Protein AF-A0A4Q4ZST6-F1 (afdb_monomer_lite)

Secondary structure (DSSP, 8-state):
----PPP-PPBTTBTTHHHHHTT--HHHHHHHHHHHHTTSSSGGGGGSHHHHHHHHHHHHHHHTTSTTT-TTTSSSSSPBSS-EEE-TT--TTSSBSEEE--B-----SSSTT-TT--B--HHHHHHHHHHHTPPBPTT--IIIIIHHHHHHHHHHHHHHSSBPPTT-S---S---SSBPPSEEEEEEEE-SSTT--EEEEEEE-S--B---HHHHBSHHHHHHHHHHHHHHHHTTSTT----SSS-HHHHHHSS-PPTT-STTHHHHHHH---GGGT---TT-EEEEEEGGGGS-TT--SS---TTSHHHHTEE---HHHHHHHHHTT--GGGGSTTTTGGGSPPPP----GGGGS-S-----PPP-----PPPTTTPPTTEE--HHHH-HHHHHSTT-HHHHHHHHTT--S-EEEEEE-GGGT--EEEEEETTEEEEEETTTTEEEEEEES-SHHHHHHHHTSPTTT---EEEEPPPP-

Foldseek 3Di:
DPPDFDQAPAAQNHRACLFVLLPDALVSVLVQLVCLLVVNTLHPLSVDNVLSVLSVVLSVLLCLQWPDPNVQQVPPPDGWSWQWDADPPDDQVDAFRIAGDFDDTPDPDLLPQLPPQTHTGNLQSLQVSSLSSDDDDPPDDCARYVLSVQSSSQSNQQNIAAWDAPPFPFGHDDPFAWHGFQKKKKKWFFHPDPSRGIRMTIFTFDTGHHPPCSPTNNVVVNVLQVQVVSLCVLQPPPLDPADQVRAQLCLLQVDAHGARRGRCNVRCSRQFDAVVVVDDQQRMAMWMFGSQLSRDPPPSGPSDFCVGSRLLRIFAEASSRLSSCVSSVYDSLRYFSCVCNVVTHHDPDPPDPVPPPPPDDDDDDDDDDDDPAADPVLAAPQKDPPCSVQVCCQQPNPSHLVQVLCVQLPAHDKAWRIAGHRRNRAAKTWIDGPQFIWMQRRSVSWIKTWPPPGGDSLSSVLSNDPRNRRDTDIDTGHGDD

Radius of gyration: 22.65 Å; chains: 1; bounding box: 68×51×65 Å

pLDDT: mean 83.39, std 15.05, range [29.3, 98.56]

Sequence (481 aa):
MATRGFELLAAFGEPTFFRTAFNYTREQIIEWMQGCIEGKKGGERTKDAVVRNLLKEVKNTFESLILLDGKNFQNPTPKSHFLRQLDQNWRRGSDAKFTLSWVQFQYQGALEQAIEVKWWNPYDLLGLFLSILGPAPQGATKNNYFLPLTAVYGRWCARVAGHAIRGWEWTTPGDGAGDWPRMFQVTWKPDQDRDRKQHFFLGSSVAGDEWNSKQVGRWKKRVQRTRFDTLYGSLRMKLFENSFEKSPVYEAYKFGWPFGNCAETYPFIFSIRDSNAGGNNRNMQGLALQREFLQNEGLNSYDEYVGGVVWGNLRGPCPNCAQLINQAGAKPYNFRINSDKTLAPIRPTVKSAATMEREMAPEATPETAPETRVTAADAPEGWSVAPGDLQLDYYWGPRGEGTEAAKKVGLNSPQGQMIVDPDEGGGAYIFTVSNKVYCWNMLTNEIYEYTNPTDLNSVLAQMKMPPGKGTLETKLLEDAE

Structure (mmCIF, N/CA/C/O backbone):
data_AF-A0A4Q4ZST6-F1
#
_entry.id   AF-A0A4Q4ZST6-F1
#
loop_
_atom_site.group_PDB
_atom_site.id
_atom_site.type_symbol
_atom_site.label_atom_id
_atom_site.label_alt_id
_atom_site.label_comp_id
_atom_site.label_asym_id
_atom_site.label_entity_id
_atom_site.label_seq_id
_atom_site.pdbx_PDB_ins_code
_atom_site.Cartn_x
_atom_site.Cartn_y
_atom_site.Cartn_z
_atom_site.occupancy
_atom_site.B_iso_or_equiv
_atom_site.auth_seq_id
_atom_site.auth_comp_id
_atom_site.auth_asym_id
_atom_site.auth_atom_id
_atom_site.pdbx_PDB_model_num
ATOM 1 N N . MET A 1 1 ? -38.047 2.428 0.308 1.00 32.62 1 MET A N 1
ATOM 2 C CA . MET A 1 1 ? -37.240 2.249 1.535 1.00 32.62 1 MET A CA 1
ATOM 3 C C . MET A 1 1 ? -35.804 2.047 1.098 1.00 32.62 1 MET A C 1
ATOM 5 O O . MET A 1 1 ? -35.566 1.112 0.347 1.00 32.62 1 MET A O 1
ATOM 9 N N . ALA A 1 2 ? -34.880 2.934 1.473 1.00 32.91 2 ALA A N 1
ATOM 10 C CA . ALA A 1 2 ? -33.462 2.708 1.204 1.00 32.91 2 ALA A CA 1
ATOM 11 C C . ALA A 1 2 ? -33.047 1.418 1.922 1.00 32.91 2 ALA A C 1
ATOM 13 O O . ALA A 1 2 ? -33.231 1.305 3.135 1.00 32.91 2 ALA A O 1
ATOM 14 N N . THR A 1 3 ? -32.574 0.423 1.175 1.00 40.91 3 THR A N 1
ATOM 15 C CA . THR A 1 3 ? -31.983 -0.796 1.731 1.00 40.91 3 THR A CA 1
ATOM 16 C C . THR A 1 3 ? -30.875 -0.376 2.688 1.00 40.91 3 THR A C 1
ATOM 18 O O . THR A 1 3 ? -29.853 0.139 2.239 1.00 40.91 3 THR A O 1
ATOM 21 N N . ARG A 1 4 ? -31.082 -0.532 4.005 1.00 49.09 4 ARG A N 1
ATOM 22 C CA . ARG A 1 4 ? -29.992 -0.404 4.980 1.00 49.09 4 ARG A CA 1
ATOM 23 C C . ARG A 1 4 ? -28.894 -1.356 4.512 1.00 49.09 4 ARG A C 1
ATOM 25 O O . ARG A 1 4 ? -29.135 -2.559 4.439 1.00 49.09 4 ARG A O 1
ATOM 32 N N . GLY A 1 5 ? -27.735 -0.808 4.144 1.00 60.94 5 GLY A N 1
ATOM 33 C CA . GLY A 1 5 ? -26.541 -1.610 3.900 1.00 60.94 5 GLY A CA 1
ATOM 34 C C . GLY A 1 5 ? -26.221 -2.454 5.134 1.00 60.94 5 GLY A C 1
ATOM 35 O O . GLY A 1 5 ? -26.727 -2.188 6.229 1.00 60.94 5 GLY A O 1
ATOM 36 N N . PHE A 1 6 ? -25.392 -3.477 4.963 1.00 77.88 6 PHE A N 1
ATOM 37 C CA . PHE A 1 6 ? -24.944 -4.301 6.082 1.00 77.88 6 PHE A CA 1
ATOM 38 C C . PHE A 1 6 ? -24.305 -3.445 7.190 1.00 77.88 6 PHE A C 1
ATOM 40 O O . PHE A 1 6 ? -23.834 -2.319 6.966 1.00 77.88 6 PHE A O 1
ATOM 47 N N . GLU A 1 7 ? -24.345 -3.972 8.410 1.00 86.75 7 GLU A N 1
ATOM 48 C CA . GLU A 1 7 ? -23.881 -3.256 9.589 1.00 86.75 7 GLU A CA 1
ATOM 49 C C . GLU A 1 7 ? -22.350 -3.163 9.597 1.00 86.75 7 GLU A C 1
ATOM 51 O O . GLU A 1 7 ? -21.638 -4.164 9.510 1.00 86.75 7 GLU A O 1
ATOM 56 N N . LEU A 1 8 ? -21.859 -1.929 9.692 1.00 92.38 8 LEU A N 1
ATOM 57 C CA . LEU A 1 8 ? -20.451 -1.600 9.861 1.00 92.38 8 LEU A CA 1
ATOM 58 C C . LEU A 1 8 ? -20.247 -1.105 11.286 1.00 92.38 8 LEU A C 1
ATOM 60 O O . LEU A 1 8 ? -21.073 -0.346 11.796 1.00 92.38 8 LEU A O 1
ATOM 64 N N . LEU A 1 9 ? -19.141 -1.498 11.912 1.00 94.12 9 LEU A N 1
ATOM 65 C CA . LEU A 1 9 ? -18.807 -0.977 13.233 1.00 94.12 9 LEU A CA 1
ATOM 66 C C . LEU A 1 9 ? -18.298 0.462 13.134 1.00 94.12 9 LEU A C 1
ATOM 68 O O . LEU A 1 9 ? -17.646 0.842 12.162 1.00 94.12 9 LEU A O 1
ATOM 72 N N . ALA A 1 10 ? -18.564 1.251 14.174 1.00 93.94 10 ALA A N 1
ATOM 73 C CA . ALA A 1 10 ? -18.037 2.604 14.281 1.00 93.94 10 ALA A CA 1
ATOM 74 C C . ALA A 1 10 ? -16.502 2.578 14.303 1.00 93.94 10 ALA A C 1
ATOM 76 O O . ALA A 1 10 ? -15.902 1.890 15.130 1.00 93.94 10 ALA A O 1
ATOM 77 N N . ALA A 1 11 ? -15.866 3.367 13.442 1.00 95.44 11 ALA A N 1
ATOM 78 C CA . ALA A 1 11 ? -14.424 3.570 13.482 1.00 95.44 11 ALA A CA 1
ATOM 79 C C . ALA A 1 11 ? -14.114 4.900 14.146 1.00 95.44 11 ALA A C 1
ATOM 81 O O . ALA A 1 11 ? -14.765 5.904 13.868 1.00 95.44 11 ALA A O 1
ATOM 82 N N . PHE A 1 12 ? -13.136 4.896 15.051 1.00 95.12 12 PHE A N 1
ATOM 83 C CA . PHE A 1 12 ? -12.652 6.112 15.708 1.00 95.12 12 PHE A CA 1
ATOM 84 C C . PHE A 1 12 ? -13.760 6.924 16.411 1.00 95.12 12 PHE A C 1
ATOM 86 O O . PHE A 1 12 ? -13.725 8.152 16.446 1.00 95.12 12 PHE A O 1
ATOM 93 N N . GLY A 1 13 ? -14.761 6.231 16.966 1.00 91.06 13 GLY A N 1
ATOM 94 C CA . GLY A 1 13 ? -15.922 6.846 17.620 1.00 91.06 13 GLY A CA 1
ATOM 95 C C . GLY A 1 13 ? -16.986 7.405 16.665 1.00 91.06 13 GLY A C 1
ATOM 96 O O . GLY A 1 13 ? -17.931 8.037 17.126 1.00 91.06 13 GLY A O 1
ATOM 97 N N . GLU A 1 14 ? -16.868 7.170 15.355 1.00 94.31 14 GLU A N 1
ATOM 98 C CA . GLU A 1 14 ? -17.759 7.712 14.326 1.00 94.31 14 GLU A CA 1
ATOM 99 C C . GLU A 1 14 ? -18.549 6.578 13.624 1.00 94.31 14 GLU A C 1
ATOM 101 O O . GLU A 1 14 ? -17.976 5.814 12.840 1.00 94.31 14 GLU A O 1
ATOM 106 N N . PRO A 1 15 ? -19.873 6.443 13.862 1.00 92.31 15 PRO A N 1
ATOM 107 C CA . PRO A 1 15 ? -20.687 5.344 13.318 1.00 92.31 15 PRO A CA 1
ATOM 108 C C . PRO A 1 15 ? -20.746 5.268 11.791 1.00 92.31 15 PRO A C 1
ATOM 110 O O . PRO A 1 15 ? -20.886 4.191 11.220 1.00 92.31 15 PRO A O 1
ATOM 113 N N . THR A 1 16 ? -20.652 6.409 11.112 1.00 92.62 16 THR A N 1
ATOM 114 C CA . THR A 1 16 ? -20.730 6.491 9.649 1.00 92.62 16 THR A CA 1
ATOM 115 C C . THR A 1 16 ? -19.366 6.632 8.986 1.00 92.62 16 THR A C 1
ATOM 117 O O . THR A 1 16 ? -19.327 6.783 7.765 1.00 92.62 16 THR A O 1
ATOM 120 N N . PHE A 1 17 ? -18.267 6.533 9.753 1.00 95.75 17 PHE A N 1
ATOM 121 C CA . PHE A 1 17 ? -16.908 6.822 9.287 1.00 95.75 17 PHE A CA 1
ATOM 122 C C . PHE A 1 17 ? -16.601 6.170 7.945 1.00 95.75 17 PHE A C 1
ATOM 124 O O . PHE A 1 17 ? -16.260 6.868 7.005 1.00 95.75 17 PHE A O 1
ATOM 131 N N . PHE A 1 18 ? -16.780 4.855 7.804 1.00 95.81 18 PHE A N 1
ATOM 132 C CA . PHE A 1 18 ? -16.415 4.174 6.560 1.00 95.81 18 PHE A CA 1
ATOM 133 C C . PHE A 1 18 ? -17.204 4.657 5.345 1.00 95.81 18 PHE A C 1
ATOM 135 O O . PHE A 1 18 ? -16.663 4.690 4.250 1.00 95.81 18 PHE A O 1
ATOM 142 N N . ARG A 1 19 ? -18.465 5.064 5.514 1.00 93.38 19 ARG A N 1
ATOM 143 C CA . ARG A 1 19 ? -19.287 5.562 4.403 1.00 93.38 19 ARG A CA 1
ATOM 144 C C . ARG A 1 19 ? -18.952 7.007 4.048 1.00 93.38 19 ARG A C 1
ATOM 146 O O . ARG A 1 19 ? -18.976 7.352 2.874 1.00 93.38 19 ARG A O 1
ATOM 153 N N . THR A 1 20 ? -18.629 7.837 5.040 1.00 94.06 20 THR A N 1
ATOM 154 C CA . THR A 1 20 ? -18.315 9.258 4.832 1.00 94.06 20 THR A CA 1
ATOM 155 C C . THR A 1 20 ? -16.855 9.468 4.436 1.00 94.06 20 THR A C 1
ATOM 157 O O . THR A 1 20 ? -16.577 10.102 3.420 1.00 94.06 20 THR A O 1
ATOM 160 N N . ALA A 1 21 ? -15.926 8.890 5.199 1.00 96.00 21 ALA A N 1
ATOM 161 C CA . ALA A 1 21 ? -14.485 9.024 5.021 1.00 96.00 21 ALA A CA 1
ATOM 162 C C . ALA A 1 21 ? -14.006 8.491 3.672 1.00 96.00 21 ALA A C 1
ATOM 164 O O . ALA A 1 21 ? -13.054 9.030 3.121 1.00 96.00 21 ALA A O 1
ATOM 165 N N . PHE A 1 22 ? -14.671 7.483 3.101 1.00 94.44 22 PHE A N 1
ATOM 166 C CA . PHE A 1 22 ? -14.264 6.870 1.833 1.00 94.44 22 PHE A CA 1
ATOM 167 C C . PHE A 1 22 ? -14.088 7.871 0.681 1.00 94.44 22 PHE A C 1
ATOM 169 O O . PHE A 1 22 ? -13.227 7.675 -0.173 1.00 94.44 22 PHE A O 1
ATOM 176 N N . ASN A 1 23 ? -14.849 8.971 0.690 1.00 91.75 23 ASN A N 1
ATOM 177 C CA . ASN A 1 23 ? -14.791 9.998 -0.351 1.00 91.75 23 ASN A CA 1
ATOM 178 C C . ASN A 1 23 ? -14.090 11.287 0.062 1.00 91.75 23 ASN A C 1
ATOM 180 O O . ASN A 1 23 ? -14.100 12.234 -0.731 1.00 91.75 23 ASN A O 1
ATOM 184 N N . TYR A 1 24 ? -13.504 11.356 1.260 1.00 94.44 24 TYR A N 1
ATOM 185 C CA . TYR A 1 24 ? -12.891 12.594 1.732 1.00 94.44 24 TYR A CA 1
ATOM 186 C C . TYR A 1 24 ? -11.880 13.135 0.723 1.00 94.44 24 TYR A C 1
ATOM 188 O O . TYR A 1 24 ? -11.019 12.408 0.214 1.00 94.44 24 TYR A O 1
ATOM 196 N N . THR A 1 25 ? -12.000 14.421 0.398 1.00 93.25 25 THR A N 1
ATOM 197 C CA . THR A 1 25 ? -10.954 15.140 -0.333 1.00 93.25 25 THR A CA 1
ATOM 198 C C . THR A 1 25 ? -9.695 15.221 0.522 1.00 93.25 25 THR A C 1
ATOM 200 O O . THR A 1 25 ? -9.727 14.980 1.730 1.00 93.25 25 THR A O 1
ATOM 203 N N . ARG A 1 26 ? -8.569 15.590 -0.088 1.00 92.88 26 ARG A N 1
ATOM 204 C CA . ARG A 1 26 ? -7.323 15.824 0.647 1.00 92.88 26 ARG A CA 1
ATOM 205 C C . ARG A 1 26 ? -7.524 16.815 1.800 1.00 92.88 26 ARG A C 1
ATOM 207 O O . ARG A 1 26 ? -7.047 16.574 2.903 1.00 92.88 26 ARG A O 1
ATOM 214 N N . GLU A 1 27 ? -8.257 17.896 1.559 1.00 94.00 27 GLU A N 1
ATOM 215 C CA . GLU A 1 27 ? -8.544 18.939 2.547 1.00 94.00 27 GLU A CA 1
ATOM 216 C C . GLU A 1 27 ? -9.364 18.372 3.708 1.00 94.00 27 GLU A C 1
ATOM 218 O O . GLU A 1 27 ? -9.020 18.597 4.863 1.00 94.00 27 GLU A O 1
ATOM 223 N N . GLN A 1 28 ? -10.381 17.556 3.412 1.00 96.62 28 GLN A N 1
ATOM 224 C CA . GLN A 1 28 ? -11.189 16.884 4.434 1.00 96.62 28 GLN A CA 1
ATOM 225 C C . GLN A 1 28 ? -10.375 15.863 5.240 1.00 96.62 28 GLN A C 1
ATOM 227 O O . GLN A 1 28 ? -10.590 15.725 6.443 1.00 96.62 28 GLN A O 1
ATOM 232 N N . ILE A 1 29 ? -9.419 15.167 4.613 1.00 97.12 29 ILE A N 1
ATOM 233 C CA . ILE A 1 29 ? -8.482 14.271 5.311 1.00 97.12 29 ILE A CA 1
ATOM 234 C C . ILE A 1 29 ? -7.632 15.079 6.297 1.00 97.12 29 ILE A C 1
ATOM 236 O O . ILE A 1 29 ? -7.561 14.735 7.476 1.00 97.12 29 ILE A O 1
ATOM 240 N N . ILE A 1 30 ? -7.029 16.177 5.836 1.00 96.62 30 ILE A N 1
ATOM 241 C CA . ILE A 1 30 ? -6.187 17.057 6.657 1.00 96.62 30 ILE A CA 1
ATOM 242 C C . ILE A 1 30 ? -6.985 17.666 7.817 1.00 96.62 30 ILE A C 1
ATOM 244 O O . ILE A 1 30 ? -6.518 17.655 8.959 1.00 96.62 30 ILE A O 1
ATOM 248 N N . GLU A 1 31 ? -8.193 18.160 7.543 1.00 97.81 31 GLU A N 1
ATOM 249 C CA . GLU A 1 31 ? -9.099 18.717 8.548 1.00 97.81 31 GLU A CA 1
ATOM 250 C C . GLU A 1 31 ? -9.506 17.655 9.575 1.00 97.81 31 GLU A C 1
ATOM 252 O O . GLU A 1 31 ? -9.476 17.905 10.781 1.00 97.81 31 GLU A O 1
ATOM 257 N N . TRP A 1 32 ? -9.816 16.435 9.131 1.00 98.38 32 TRP A N 1
ATOM 258 C CA . TRP A 1 32 ? -10.145 15.338 10.036 1.00 98.38 32 TRP A CA 1
ATOM 259 C C . TRP A 1 32 ? -8.953 14.945 10.923 1.00 98.38 32 TRP A C 1
ATOM 261 O O . TRP A 1 32 ? -9.116 14.766 12.135 1.00 98.38 32 TRP A O 1
ATOM 271 N N . MET A 1 33 ? -7.739 14.879 10.361 1.00 98.50 33 MET A N 1
ATOM 272 C CA . MET A 1 33 ? -6.509 14.645 11.130 1.00 98.50 33 MET A CA 1
ATOM 273 C C . MET A 1 33 ? -6.272 15.766 12.153 1.00 98.50 33 MET A C 1
ATOM 275 O O . MET A 1 33 ? -5.905 15.494 13.297 1.00 98.50 33 MET A O 1
ATOM 279 N N . GLN A 1 34 ? -6.529 17.021 11.774 1.00 98.56 34 GLN A N 1
ATOM 280 C CA . GLN A 1 34 ? -6.466 18.168 12.679 1.00 98.56 34 GLN A CA 1
ATOM 281 C C . GLN A 1 34 ? -7.499 18.045 13.813 1.00 98.56 34 GLN A C 1
ATOM 283 O O . GLN A 1 34 ? -7.157 18.221 14.982 1.00 98.56 34 GLN A O 1
ATOM 288 N N . GLY A 1 35 ? -8.729 17.628 13.503 1.00 98.44 35 GLY A N 1
ATOM 289 C CA . GLY A 1 35 ? -9.758 17.330 14.500 1.00 98.44 35 GLY A CA 1
ATOM 290 C C . GLY A 1 35 ? -9.342 16.237 15.493 1.00 98.44 35 GLY A C 1
ATOM 291 O O . GLY A 1 35 ? -9.693 16.317 16.672 1.00 98.44 35 GLY A O 1
ATOM 292 N N . CYS A 1 36 ? -8.551 15.248 15.061 1.00 98.31 36 CYS A N 1
ATOM 293 C CA . CYS A 1 36 ? -7.979 14.236 15.955 1.00 98.31 36 CYS A CA 1
ATOM 294 C C . CYS A 1 36 ? -6.944 14.843 16.914 1.00 98.31 36 CYS A C 1
ATOM 296 O O . CYS A 1 36 ? -6.970 14.562 18.111 1.00 98.31 36 CYS A O 1
ATOM 298 N N . ILE A 1 37 ? -6.076 15.729 16.417 1.00 98.31 37 ILE A N 1
ATOM 299 C CA . ILE A 1 37 ? -5.079 16.455 17.229 1.00 98.31 37 ILE A CA 1
ATOM 300 C C . ILE A 1 37 ? -5.744 17.413 18.222 1.00 98.31 37 ILE A C 1
ATOM 302 O O . ILE A 1 37 ? -5.184 17.700 19.273 1.00 98.31 37 ILE A O 1
ATOM 306 N N . GLU A 1 38 ? -6.948 17.894 17.930 1.00 97.81 38 GLU A N 1
ATOM 307 C CA . GLU A 1 38 ? -7.720 18.742 18.841 1.00 97.81 38 GLU A CA 1
ATOM 308 C C . GLU A 1 38 ? -8.532 17.934 19.865 1.00 97.81 38 GLU A C 1
ATOM 310 O O . GLU A 1 38 ? -9.061 18.503 20.818 1.00 97.81 38 GLU A O 1
ATOM 315 N N . GLY A 1 39 ? -8.606 16.605 19.720 1.00 96.06 39 GLY A N 1
ATOM 316 C CA . GLY A 1 39 ? -9.447 15.731 20.549 1.00 96.06 39 GLY A CA 1
ATOM 317 C C . GLY A 1 39 ? -10.939 15.785 20.198 1.00 96.06 39 GLY A C 1
ATOM 318 O O . GLY A 1 39 ? -11.769 15.325 20.975 1.00 96.06 39 GLY A O 1
ATOM 319 N N . LYS A 1 40 ? -11.295 16.360 19.041 1.00 96.50 40 LYS A N 1
ATOM 320 C CA . LYS A 1 40 ? -12.678 16.459 18.537 1.00 96.50 40 LYS A CA 1
ATOM 321 C C . LYS A 1 40 ? -13.091 15.243 17.698 1.00 96.50 40 LYS A C 1
ATOM 323 O O . LYS A 1 40 ? -14.280 14.994 17.519 1.00 96.50 40 LYS A O 1
ATOM 328 N N . LYS A 1 41 ? -12.111 14.522 17.151 1.00 96.56 41 LYS A N 1
ATOM 329 C CA . LYS A 1 41 ? -12.244 13.311 16.322 1.00 96.56 41 LYS A CA 1
ATOM 330 C C . LYS A 1 41 ? -11.274 12.235 16.822 1.00 96.56 41 LYS A C 1
ATOM 332 O O . LYS A 1 41 ? -10.468 12.511 17.709 1.00 96.56 41 LYS A O 1
ATOM 337 N N . GLY A 1 42 ? -11.329 11.024 16.267 1.00 92.12 42 GLY A N 1
ATOM 338 C CA . GLY A 1 42 ? -10.341 9.977 16.570 1.00 92.12 42 GLY A CA 1
ATOM 339 C C . GLY A 1 42 ? -10.671 9.079 17.774 1.00 92.12 42 GLY A C 1
ATOM 340 O O . GLY A 1 42 ? -9.864 8.229 18.147 1.00 92.12 42 GLY A O 1
ATOM 341 N N . GLY A 1 43 ? -11.855 9.236 18.371 1.00 91.19 43 GLY A N 1
ATOM 342 C CA . GLY A 1 43 ? -12.365 8.378 19.443 1.00 91.19 43 GLY A CA 1
ATOM 343 C C . GLY A 1 43 ? -11.648 8.554 20.784 1.00 91.19 43 GLY A C 1
ATOM 344 O O . GLY A 1 43 ? -11.067 9.592 21.075 1.00 91.19 43 GLY A O 1
ATOM 345 N N . GLU A 1 44 ? -11.691 7.526 21.632 1.00 89.94 44 GLU A N 1
ATOM 346 C CA . GLU A 1 44 ? -11.157 7.597 23.003 1.00 89.94 44 GLU A CA 1
ATOM 347 C C . GLU A 1 44 ? -9.650 7.886 23.068 1.00 89.94 44 GLU A C 1
ATOM 349 O O . GLU A 1 44 ? -9.185 8.535 24.003 1.00 89.94 44 GLU A O 1
ATOM 354 N N . ARG A 1 45 ? -8.870 7.449 22.070 1.00 88.75 45 ARG A N 1
ATOM 355 C CA . ARG A 1 45 ? -7.407 7.617 22.067 1.00 88.75 45 ARG A CA 1
ATOM 356 C C . ARG A 1 45 ? -6.976 9.073 22.010 1.00 88.75 45 ARG A C 1
ATOM 358 O O . ARG A 1 45 ? -5.951 9.418 22.589 1.00 88.75 45 ARG A O 1
ATOM 365 N N . THR A 1 46 ? -7.748 9.936 21.358 1.00 94.00 46 THR A N 1
ATOM 366 C CA . THR A 1 46 ? -7.401 11.356 21.233 1.00 94.00 46 THR A CA 1
ATOM 367 C C . THR A 1 46 ? -7.717 12.161 22.490 1.00 94.00 46 THR A C 1
ATOM 369 O O . THR A 1 46 ? -7.381 13.340 22.553 1.00 94.00 46 THR A O 1
ATOM 372 N N . LYS A 1 47 ? -8.288 11.547 23.535 1.00 92.88 47 LYS A N 1
ATOM 373 C CA . LYS A 1 47 ? -8.392 12.182 24.857 1.00 92.88 47 LYS A CA 1
ATOM 374 C C . LYS A 1 47 ? -7.032 12.296 25.555 1.00 92.88 47 LYS A C 1
ATOM 376 O O . LYS A 1 47 ? -6.856 13.167 26.404 1.00 92.88 47 LYS A O 1
ATOM 381 N N . ASP A 1 48 ? -6.065 11.461 25.180 1.00 91.75 48 ASP A N 1
ATOM 382 C CA . ASP A 1 48 ? -4.707 11.487 25.720 1.00 91.75 48 ASP A CA 1
ATOM 383 C C . ASP A 1 48 ? -3.853 12.575 25.033 1.00 91.75 48 ASP A C 1
ATOM 385 O O . ASP A 1 48 ? -3.699 12.616 23.810 1.00 91.75 48 ASP A O 1
ATOM 389 N N . ALA A 1 49 ? -3.273 13.477 25.831 1.00 92.94 49 ALA A N 1
ATOM 390 C CA . ALA A 1 49 ? -2.420 14.558 25.343 1.00 92.94 49 ALA A CA 1
ATOM 391 C C . ALA A 1 49 ? -1.117 14.063 24.689 1.00 92.94 49 ALA A C 1
ATOM 393 O O . ALA A 1 49 ? -0.669 14.667 23.713 1.00 92.94 49 ALA A O 1
ATOM 394 N N . VAL A 1 50 ? -0.534 12.964 25.178 1.00 90.44 50 VAL A N 1
ATOM 395 C CA . VAL A 1 50 ? 0.675 12.362 24.594 1.00 90.44 50 VAL A CA 1
ATOM 396 C C . VAL A 1 50 ? 0.359 11.820 23.204 1.00 90.44 50 VAL A C 1
ATOM 398 O O . VAL A 1 50 ? 1.087 12.095 22.250 1.00 90.44 50 VAL A O 1
ATOM 401 N N . VAL A 1 51 ? -0.782 11.139 23.061 1.00 91.56 51 VAL A N 1
ATOM 402 C CA . VAL A 1 51 ? -1.267 10.654 21.761 1.00 91.56 51 VAL A CA 1
ATOM 403 C C . VAL A 1 51 ? -1.495 11.817 20.796 1.00 91.56 51 VAL A C 1
ATOM 405 O O . VAL A 1 51 ? -1.046 11.754 19.654 1.00 91.56 51 VAL A O 1
ATOM 408 N N . ARG A 1 52 ? -2.133 12.909 21.237 1.00 94.88 52 ARG A N 1
ATOM 409 C CA . ARG A 1 52 ? -2.355 14.091 20.382 1.00 94.88 52 ARG A CA 1
ATOM 410 C C . ARG A 1 52 ? -1.053 14.750 19.923 1.00 94.88 52 ARG A C 1
ATOM 412 O O . ARG A 1 52 ? -0.965 15.153 18.764 1.00 94.88 52 ARG A O 1
ATOM 419 N N . ASN A 1 53 ? -0.038 14.821 20.784 1.00 94.25 53 ASN A N 1
ATOM 420 C CA . ASN A 1 53 ? 1.283 15.327 20.400 1.00 94.25 53 ASN A CA 1
ATOM 421 C C . ASN A 1 53 ? 1.944 14.435 19.344 1.00 94.25 53 ASN A C 1
ATOM 423 O O . ASN A 1 53 ? 2.434 14.944 18.338 1.00 94.25 53 ASN A O 1
ATOM 427 N N . LEU A 1 54 ? 1.875 13.114 19.511 1.00 92.94 54 LEU A N 1
ATOM 428 C CA . LEU A 1 54 ? 2.395 12.172 18.524 1.00 92.94 54 LEU A CA 1
ATOM 429 C C . LEU A 1 54 ? 1.663 12.286 17.175 1.00 92.94 54 LEU A C 1
ATOM 431 O O . LEU A 1 54 ? 2.299 12.369 16.127 1.00 92.94 54 LEU A O 1
ATOM 435 N N . LEU A 1 55 ? 0.328 12.362 17.187 1.00 96.19 55 LEU A N 1
ATOM 436 C CA . LEU A 1 55 ? -0.473 12.590 15.977 1.00 96.19 55 LEU A CA 1
ATOM 437 C C . LEU A 1 55 ? -0.073 13.895 15.275 1.00 96.19 55 LEU A C 1
ATOM 439 O O . LEU A 1 55 ? 0.004 13.933 14.047 1.00 96.19 55 LEU A O 1
ATOM 443 N N . LYS A 1 56 ? 0.229 14.950 16.040 1.00 97.50 56 LYS A N 1
ATOM 444 C CA . LYS A 1 56 ? 0.700 16.234 15.508 1.00 97.50 56 LYS A CA 1
ATOM 445 C C . LYS A 1 56 ? 2.050 16.105 14.803 1.00 97.50 56 LYS A C 1
ATOM 447 O O . LYS A 1 56 ? 2.201 16.623 13.700 1.00 97.50 56 LYS A O 1
ATOM 452 N N . GLU A 1 57 ? 3.014 15.404 15.393 1.00 95.69 57 GLU A N 1
ATOM 453 C CA . GLU A 1 57 ? 4.326 15.168 14.771 1.00 95.69 57 GLU A CA 1
ATOM 454 C C . GLU A 1 57 ? 4.212 14.373 13.462 1.00 95.69 57 GLU A C 1
ATOM 456 O O . GLU A 1 57 ? 4.813 14.742 12.443 1.00 95.69 57 GLU A O 1
ATOM 461 N N . VAL A 1 58 ? 3.381 13.324 13.465 1.00 96.38 58 VAL A N 1
ATOM 462 C CA . VAL A 1 58 ? 3.105 12.504 12.279 1.00 96.38 58 VAL A CA 1
ATOM 463 C C . VAL A 1 58 ? 2.425 13.338 11.192 1.00 96.38 58 VAL A C 1
ATOM 465 O O . VAL A 1 58 ? 2.897 13.339 10.054 1.00 96.38 58 VAL A O 1
ATOM 468 N N . LYS A 1 59 ? 1.376 14.105 11.531 1.00 97.25 59 LYS A N 1
ATOM 469 C CA . LYS A 1 59 ? 0.666 14.981 10.582 1.00 97.25 59 LYS A CA 1
ATOM 470 C C . LYS A 1 59 ? 1.593 16.033 9.974 1.00 97.25 59 LYS A C 1
ATOM 472 O O . LYS A 1 59 ? 1.583 16.200 8.762 1.00 97.25 59 LYS A O 1
ATOM 477 N N . ASN A 1 60 ? 2.423 16.699 10.778 1.00 96.25 60 ASN A N 1
ATOM 478 C CA . ASN A 1 60 ? 3.347 17.722 10.278 1.00 96.25 60 ASN A CA 1
ATOM 479 C C . ASN A 1 60 ? 4.349 17.144 9.266 1.00 96.25 60 ASN A C 1
ATOM 481 O O . ASN A 1 60 ? 4.669 17.777 8.258 1.00 96.25 60 ASN A O 1
ATOM 485 N N . THR A 1 61 ? 4.849 15.934 9.532 1.00 96.25 61 THR A N 1
ATOM 486 C CA . THR A 1 61 ? 5.756 15.239 8.609 1.00 96.25 61 THR A CA 1
ATOM 487 C C . THR A 1 61 ? 5.014 14.839 7.336 1.00 96.25 61 THR A C 1
ATOM 489 O O . THR A 1 61 ? 5.506 15.097 6.238 1.00 96.25 61 THR A O 1
ATOM 492 N N . PHE A 1 62 ? 3.810 14.283 7.477 1.00 96.69 62 PHE A N 1
ATOM 493 C CA . PHE A 1 62 ? 2.931 13.906 6.374 1.00 96.69 62 PHE A CA 1
ATOM 494 C C . PHE A 1 62 ? 2.606 15.093 5.454 1.00 96.69 62 PHE A C 1
ATOM 496 O O . PHE A 1 62 ? 2.870 15.018 4.258 1.00 96.69 62 PHE A O 1
ATOM 503 N N . GLU A 1 63 ? 2.146 16.221 6.000 1.00 95.69 63 GLU A N 1
ATOM 504 C CA . GLU A 1 63 ? 1.823 17.431 5.228 1.00 95.69 63 GLU A CA 1
ATOM 505 C C . GLU A 1 63 ? 3.025 17.986 4.464 1.00 95.69 63 GLU A C 1
ATOM 507 O O . GLU A 1 63 ? 2.877 18.537 3.378 1.00 95.69 63 GLU A O 1
ATOM 512 N N . SER A 1 64 ? 4.239 17.795 4.989 1.00 95.25 64 SER A N 1
ATOM 513 C CA . SER A 1 64 ? 5.449 18.234 4.296 1.00 95.25 64 SER A CA 1
ATOM 514 C C . SER A 1 64 ? 5.751 17.447 3.013 1.00 95.25 64 SER A C 1
ATOM 516 O O . SER A 1 64 ? 6.548 17.928 2.207 1.00 95.25 64 SER A O 1
ATOM 518 N N . LEU A 1 65 ? 5.139 16.269 2.827 1.00 94.50 65 LEU A N 1
ATOM 519 C CA . LEU A 1 65 ? 5.437 15.308 1.757 1.00 94.50 65 LEU A CA 1
ATOM 520 C C . LEU A 1 65 ? 4.316 15.143 0.724 1.00 94.50 65 LEU A C 1
ATOM 522 O O . LEU A 1 65 ? 4.566 14.592 -0.346 1.00 94.50 65 LEU A O 1
ATOM 526 N N . ILE A 1 66 ? 3.091 15.561 1.029 1.00 92.88 66 ILE A N 1
ATOM 527 C CA . ILE A 1 66 ? 1.920 15.350 0.166 1.00 92.88 66 ILE A CA 1
ATOM 528 C C . ILE A 1 66 ? 1.749 16.460 -0.877 1.00 92.88 66 ILE A C 1
ATOM 530 O O . ILE A 1 66 ? 2.388 17.512 -0.822 1.00 92.88 66 ILE A O 1
ATOM 534 N N . LEU A 1 67 ? 0.855 16.219 -1.834 1.00 83.62 67 LEU A N 1
ATOM 535 C CA . LEU A 1 67 ? 0.463 17.203 -2.843 1.00 83.62 67 LEU A CA 1
ATOM 536 C C . LEU A 1 67 ? -0.223 18.419 -2.214 1.00 83.62 67 LEU A C 1
ATOM 538 O O . LEU A 1 67 ? -0.981 18.251 -1.265 1.00 83.62 67 LEU A O 1
ATOM 542 N N . LEU A 1 68 ? -0.148 19.636 -2.765 1.00 71.06 68 LEU A N 1
ATOM 543 C CA . LEU A 1 68 ? 0.821 20.177 -3.740 1.00 71.06 68 LEU A CA 1
ATOM 544 C C . LEU A 1 68 ? 1.857 21.073 -3.054 1.00 71.06 68 LEU A C 1
ATOM 546 O O . LEU A 1 68 ? 2.935 21.314 -3.598 1.00 71.06 68 LEU A O 1
ATOM 550 N N . ASP A 1 69 ? 1.527 21.519 -1.846 1.00 78.00 69 ASP A N 1
ATOM 551 C CA . ASP A 1 69 ? 2.243 22.545 -1.094 1.00 78.00 69 ASP A CA 1
ATOM 552 C C . ASP A 1 69 ? 3.206 21.938 -0.064 1.00 78.00 69 ASP A C 1
ATOM 554 O O . ASP A 1 69 ? 3.802 22.647 0.751 1.00 78.00 69 ASP A O 1
ATOM 558 N N . GLY A 1 70 ? 3.385 20.612 -0.095 1.00 85.88 70 GLY A N 1
ATOM 559 C CA . GLY A 1 70 ? 4.376 19.923 0.714 1.00 85.88 70 GLY A CA 1
ATOM 560 C C . GLY A 1 70 ? 5.772 20.466 0.418 1.00 85.88 70 GLY A C 1
ATOM 561 O O . GLY A 1 70 ? 6.325 20.267 -0.664 1.00 85.88 70 GLY A O 1
ATOM 562 N N . LYS A 1 71 ? 6.382 21.144 1.393 1.00 90.38 71 LYS A N 1
ATOM 563 C CA . LYS A 1 71 ? 7.705 21.776 1.224 1.00 90.38 71 LYS A CA 1
ATOM 564 C C . LYS A 1 71 ? 8.799 20.811 0.736 1.00 90.38 71 LYS A C 1
ATOM 566 O O . LYS A 1 71 ? 9.703 21.234 0.019 1.00 90.38 71 LYS A O 1
ATOM 571 N N . ASN A 1 72 ? 8.704 19.532 1.112 1.00 91.56 72 ASN A N 1
ATOM 572 C CA . ASN A 1 72 ? 9.644 18.471 0.741 1.00 91.56 72 ASN A CA 1
ATOM 573 C C . ASN A 1 72 ? 9.177 17.674 -0.492 1.00 91.56 72 ASN A C 1
ATOM 575 O O . ASN A 1 72 ? 9.942 16.875 -1.024 1.00 91.56 72 ASN A O 1
ATOM 579 N N . PHE A 1 73 ? 7.945 17.891 -0.968 1.00 90.69 73 PHE A N 1
ATOM 580 C CA . PHE A 1 73 ? 7.457 17.288 -2.208 1.00 90.69 73 PHE A CA 1
ATOM 581 C C . PHE A 1 73 ? 8.173 17.882 -3.429 1.00 90.69 73 PHE A C 1
ATOM 583 O O . PHE A 1 73 ? 8.640 17.158 -4.312 1.00 90.69 73 PHE A O 1
ATOM 590 N N . GLN A 1 74 ? 8.298 19.212 -3.459 1.00 84.88 74 GLN A N 1
ATOM 591 C CA . GLN A 1 74 ? 8.887 19.938 -4.588 1.00 84.88 74 GLN A CA 1
ATOM 592 C C . GLN A 1 74 ? 10.423 19.999 -4.542 1.00 84.88 74 GLN A C 1
ATOM 594 O O . GLN A 1 74 ? 11.057 20.191 -5.579 1.00 84.88 74 GLN A O 1
ATOM 599 N N . ASN A 1 75 ? 11.028 19.826 -3.360 1.00 86.75 75 ASN A N 1
ATOM 600 C CA . ASN A 1 75 ? 12.455 20.049 -3.134 1.00 86.75 75 ASN A CA 1
ATOM 601 C C . ASN A 1 75 ? 13.120 18.863 -2.420 1.00 86.75 75 ASN A C 1
ATOM 603 O O . ASN A 1 75 ? 12.658 18.486 -1.342 1.00 86.75 75 ASN A O 1
ATOM 607 N N . PRO A 1 76 ? 14.246 18.331 -2.938 1.00 89.50 76 PRO A N 1
ATOM 608 C CA . PRO A 1 76 ? 14.945 18.705 -4.183 1.00 89.50 76 PRO A CA 1
ATOM 609 C C . PRO A 1 76 ? 14.277 18.143 -5.458 1.00 89.50 76 PRO A C 1
ATOM 611 O O . PRO A 1 76 ? 13.585 17.138 -5.387 1.00 89.50 76 PRO A O 1
ATOM 614 N N . THR A 1 77 ? 14.534 18.723 -6.640 1.00 86.62 77 THR A N 1
ATOM 615 C CA . THR A 1 77 ? 13.942 18.269 -7.921 1.00 86.62 77 THR A CA 1
ATOM 616 C C . THR A 1 77 ? 14.574 16.980 -8.490 1.00 86.62 77 THR A C 1
ATOM 618 O O . THR A 1 77 ? 15.799 16.803 -8.387 1.00 86.62 77 THR A O 1
ATOM 621 N N . PRO A 1 78 ? 13.807 16.103 -9.183 1.00 89.19 78 PRO A N 1
ATOM 622 C CA . PRO A 1 78 ? 12.382 16.228 -9.549 1.00 89.19 78 PRO A CA 1
ATOM 623 C C . PRO A 1 78 ? 11.438 16.056 -8.351 1.00 89.19 78 PRO A C 1
ATOM 625 O O . PRO A 1 78 ? 11.907 15.736 -7.266 1.00 89.19 78 PRO A O 1
ATOM 628 N N . LYS A 1 79 ? 10.133 16.305 -8.537 1.00 90.38 79 LYS A N 1
ATOM 629 C CA . LYS A 1 79 ? 9.104 16.124 -7.497 1.00 90.38 79 LYS A CA 1
ATOM 630 C C . LYS A 1 79 ? 9.155 14.702 -6.931 1.00 90.38 79 LYS A C 1
ATOM 632 O O . LYS A 1 79 ? 9.334 13.758 -7.693 1.00 90.38 79 LYS A O 1
ATOM 637 N N . SER A 1 80 ? 8.975 14.547 -5.620 1.00 92.62 80 SER A N 1
ATOM 638 C CA . SER A 1 80 ? 8.754 13.226 -5.022 1.00 92.62 80 SER A CA 1
ATOM 639 C C . SER A 1 80 ? 8.206 13.285 -3.615 1.00 92.62 80 SER A C 1
ATOM 641 O O . SER A 1 80 ? 8.529 14.194 -2.854 1.00 92.62 80 SER A O 1
ATOM 643 N N . HIS A 1 81 ? 7.403 12.282 -3.276 1.00 94.31 81 HIS A N 1
ATOM 644 C CA . HIS A 1 81 ? 6.764 12.147 -1.976 1.00 94.31 81 HIS A CA 1
ATOM 645 C C . HIS A 1 81 ? 7.691 11.606 -0.884 1.00 94.31 81 HIS A C 1
ATOM 647 O O . HIS A 1 81 ? 7.263 11.459 0.258 1.00 94.31 81 HIS A O 1
ATOM 653 N N . PHE A 1 82 ? 8.958 11.315 -1.187 1.00 95.06 82 PHE A N 1
ATOM 654 C CA . PHE A 1 82 ? 9.897 10.836 -0.179 1.00 95.06 82 PHE A CA 1
ATOM 655 C C . PHE A 1 82 ? 10.712 11.954 0.431 1.00 95.06 82 PHE A C 1
ATOM 657 O O . PHE A 1 82 ? 11.307 12.775 -0.273 1.00 95.06 82 PHE A O 1
ATOM 664 N N . LEU A 1 83 ? 10.832 11.905 1.756 1.00 94.75 83 LEU A N 1
ATOM 665 C CA . LEU A 1 83 ? 11.761 12.756 2.473 1.00 94.75 83 LEU A CA 1
ATOM 666 C C . LEU A 1 83 ? 13.191 12.383 2.056 1.00 94.75 83 LEU A C 1
ATOM 668 O O . LEU A 1 83 ? 13.656 11.270 2.300 1.00 94.75 83 LEU A O 1
ATOM 672 N N . ARG A 1 84 ? 13.889 13.298 1.383 1.00 94.94 84 ARG A N 1
ATOM 673 C CA . ARG A 1 84 ? 15.205 13.029 0.790 1.00 94.94 84 ARG A CA 1
ATOM 674 C C . ARG A 1 84 ? 16.064 14.280 0.721 1.00 94.94 84 ARG A C 1
ATOM 676 O O . ARG A 1 84 ? 15.571 15.400 0.813 1.00 94.94 84 ARG A O 1
ATOM 683 N N . GLN A 1 85 ? 17.351 14.072 0.495 1.00 94.56 85 GLN A N 1
ATOM 684 C CA . GLN A 1 85 ? 18.327 15.128 0.257 1.00 94.56 85 GLN A CA 1
ATOM 685 C C . GLN A 1 85 ? 19.209 14.789 -0.943 1.00 94.56 85 GLN A C 1
ATOM 687 O O . GLN A 1 85 ? 19.404 13.615 -1.262 1.00 94.56 85 GLN A O 1
ATOM 692 N N . LEU A 1 86 ? 19.727 15.819 -1.618 1.00 93.75 86 LEU A N 1
ATOM 693 C CA . LEU A 1 86 ? 20.657 15.654 -2.734 1.00 93.75 86 LEU A CA 1
ATOM 694 C C . LEU A 1 86 ? 21.977 15.059 -2.233 1.00 93.75 86 LEU A C 1
ATOM 696 O O . LEU A 1 86 ? 22.565 15.565 -1.278 1.00 93.75 86 LEU A O 1
ATOM 700 N N . ASP A 1 87 ? 22.459 14.019 -2.906 1.00 92.25 87 ASP A N 1
ATOM 701 C CA . ASP A 1 87 ? 23.828 13.548 -2.733 1.00 92.25 87 ASP A CA 1
ATOM 702 C C . ASP A 1 87 ? 24.768 14.494 -3.496 1.00 92.25 87 ASP A C 1
ATOM 704 O O . ASP A 1 87 ? 24.772 14.528 -4.728 1.00 92.25 87 ASP A O 1
ATOM 708 N N . GLN A 1 88 ? 25.551 15.292 -2.762 1.00 90.50 88 GLN A N 1
ATOM 709 C CA . GLN A 1 88 ? 26.453 16.292 -3.350 1.00 90.50 88 GLN A CA 1
ATOM 710 C C . GLN A 1 88 ? 27.557 15.673 -4.219 1.00 90.50 88 GLN A C 1
ATOM 712 O O . GLN A 1 88 ? 28.134 16.363 -5.057 1.00 90.50 88 GLN A O 1
ATOM 717 N N . ASN A 1 89 ? 27.830 14.377 -4.055 1.00 87.56 89 ASN A N 1
ATOM 718 C CA . ASN A 1 89 ? 28.823 13.655 -4.845 1.00 87.56 89 ASN A CA 1
ATOM 719 C C . ASN A 1 89 ? 28.212 12.957 -6.066 1.00 87.56 89 ASN A C 1
ATOM 721 O O . ASN A 1 89 ? 28.926 12.269 -6.805 1.00 87.56 89 ASN A O 1
ATOM 725 N N . TRP A 1 90 ? 26.903 13.106 -6.293 1.00 88.88 90 TRP A N 1
ATOM 726 C CA . TRP A 1 90 ? 26.241 12.453 -7.408 1.00 88.88 90 TRP A CA 1
ATOM 727 C C . TRP A 1 90 ? 26.735 12.983 -8.754 1.00 88.88 90 TRP A C 1
ATOM 729 O O . TRP A 1 90 ? 26.897 14.183 -8.976 1.00 88.88 90 TRP A O 1
ATOM 739 N N . ARG A 1 91 ? 26.936 12.055 -9.688 1.00 84.75 91 ARG A N 1
ATOM 740 C CA . ARG A 1 91 ? 27.297 12.331 -11.076 1.00 84.75 91 ARG A CA 1
ATOM 741 C C . ARG A 1 91 ? 26.376 11.513 -11.964 1.00 84.75 91 ARG A C 1
ATOM 743 O O . ARG A 1 91 ? 25.964 10.414 -11.602 1.00 84.75 91 ARG A O 1
ATOM 750 N N . ARG A 1 92 ? 26.064 12.017 -13.155 1.00 78.19 92 ARG A N 1
ATOM 751 C CA . ARG A 1 92 ? 25.261 11.253 -14.114 1.00 78.19 92 ARG A CA 1
ATOM 752 C C . ARG A 1 92 ? 25.960 9.920 -14.417 1.00 78.19 92 ARG A C 1
ATOM 754 O O . ARG A 1 92 ? 27.135 9.921 -14.767 1.00 78.19 92 ARG A O 1
ATOM 761 N N . GLY A 1 93 ? 25.249 8.807 -14.245 1.00 71.19 93 GLY A N 1
ATOM 762 C CA . GLY A 1 93 ? 25.809 7.455 -14.372 1.00 71.19 93 GLY A CA 1
ATOM 763 C C . GLY A 1 93 ? 26.439 6.875 -13.094 1.00 71.19 93 GLY A C 1
ATOM 764 O O . GLY A 1 93 ? 26.882 5.730 -13.130 1.00 71.19 93 GLY A O 1
ATOM 765 N N . SER A 1 94 ? 26.470 7.611 -11.972 1.00 76.56 94 SER A N 1
ATOM 766 C CA . SER A 1 94 ? 26.826 7.061 -10.653 1.00 76.56 94 SER A CA 1
ATOM 767 C C . SER A 1 94 ? 25.613 6.398 -9.969 1.00 76.56 94 SER A C 1
ATOM 769 O O . SER A 1 94 ? 24.678 5.976 -10.650 1.00 76.56 94 SER A O 1
ATOM 771 N N . ASP A 1 95 ? 25.637 6.221 -8.641 1.00 87.06 95 ASP A N 1
ATOM 772 C CA . ASP A 1 95 ? 24.560 5.569 -7.878 1.00 87.06 95 ASP A CA 1
ATOM 773 C C . ASP A 1 95 ? 23.271 6.438 -7.835 1.00 87.06 95 ASP A C 1
ATOM 775 O O . ASP A 1 95 ? 22.900 7.081 -8.820 1.00 87.06 95 ASP A O 1
ATOM 779 N N . ALA A 1 96 ? 22.510 6.463 -6.739 1.00 92.06 96 ALA A N 1
ATOM 780 C CA . ALA A 1 96 ? 21.317 7.309 -6.676 1.00 92.06 96 ALA A CA 1
ATOM 781 C C . ALA A 1 96 ? 21.643 8.791 -6.433 1.00 92.06 96 ALA A C 1
ATOM 783 O O . ALA A 1 96 ? 22.510 9.119 -5.626 1.00 92.06 96 ALA A O 1
ATOM 784 N N . LYS A 1 97 ? 20.872 9.680 -7.075 1.00 93.06 97 LYS A N 1
ATOM 785 C CA . LYS A 1 97 ? 20.960 11.144 -6.917 1.00 93.06 97 LYS A CA 1
ATOM 786 C C . LYS A 1 97 ? 20.651 11.632 -5.505 1.00 93.06 97 LYS A C 1
ATOM 788 O O . LYS A 1 97 ? 21.102 12.704 -5.106 1.00 93.06 97 LYS A O 1
ATOM 793 N N . PHE A 1 98 ? 19.868 10.863 -4.761 1.00 94.56 98 PHE A N 1
ATOM 794 C CA . PHE A 1 98 ? 19.374 11.250 -3.450 1.00 94.56 98 PHE A CA 1
ATOM 795 C C . PHE A 1 98 ? 19.730 10.231 -2.383 1.00 94.56 98 PHE A C 1
ATOM 797 O O . PHE A 1 98 ? 19.889 9.040 -2.659 1.00 94.56 98 PHE A O 1
ATOM 804 N N . THR A 1 99 ? 19.762 10.702 -1.145 1.00 92.94 99 THR A N 1
ATOM 805 C CA . THR A 1 99 ? 19.756 9.868 0.056 1.00 92.94 99 THR A CA 1
ATOM 806 C C . THR A 1 99 ? 18.424 10.070 0.765 1.00 92.94 99 THR A C 1
ATOM 808 O O . THR A 1 99 ? 17.947 11.203 0.857 1.00 92.94 99 THR A O 1
ATOM 811 N N . LEU A 1 100 ? 17.813 8.982 1.245 1.00 93.50 100 LEU A N 1
ATOM 812 C CA . LEU A 1 100 ? 16.610 9.085 2.068 1.00 93.50 100 LEU A CA 1
ATOM 813 C C . LEU A 1 100 ? 16.948 9.820 3.362 1.00 93.50 100 LEU A C 1
ATOM 815 O O . LEU A 1 100 ? 17.919 9.491 4.038 1.00 93.50 100 LEU A O 1
ATOM 819 N N . SER A 1 101 ? 16.117 10.792 3.694 1.00 94.12 101 SER A N 1
ATOM 820 C CA . SER A 1 101 ? 16.064 11.421 5.005 1.00 94.12 101 SER A CA 1
ATOM 821 C C . SER A 1 101 ? 14.867 10.825 5.742 1.00 94.12 101 SER A C 1
ATOM 823 O O . SER A 1 101 ? 13.940 10.319 5.117 1.00 94.12 101 SER A O 1
ATOM 825 N N . TRP A 1 102 ? 14.870 10.834 7.070 1.00 92.62 102 TRP A N 1
ATOM 826 C CA . TRP A 1 102 ? 13.802 10.199 7.839 1.00 92.62 102 TRP A CA 1
ATOM 827 C C . TRP A 1 102 ? 13.555 10.904 9.162 1.00 92.62 102 TRP A C 1
ATOM 829 O O . TRP A 1 102 ? 14.419 11.601 9.692 1.00 92.62 102 TRP A O 1
ATOM 839 N N . VAL A 1 103 ? 12.368 10.662 9.703 1.00 91.38 103 VAL A N 1
ATOM 840 C CA . VAL A 1 103 ? 11.983 11.031 11.063 1.00 91.38 103 VAL A CA 1
ATOM 841 C C . VAL A 1 103 ? 11.783 9.752 11.869 1.00 91.38 103 VAL A C 1
ATOM 843 O O . VAL A 1 103 ? 11.416 8.709 11.323 1.00 91.38 103 VAL A O 1
ATOM 846 N N . GLN A 1 104 ? 12.048 9.819 13.167 1.00 88.31 104 GLN A N 1
ATOM 847 C CA . GLN A 1 104 ? 11.700 8.774 14.121 1.00 88.31 104 GLN A CA 1
ATOM 848 C C . GLN A 1 104 ? 10.679 9.344 15.093 1.00 88.31 104 GLN A C 1
ATOM 850 O O . GLN A 1 104 ? 10.852 10.455 15.589 1.00 88.31 104 GLN A O 1
ATOM 855 N N . PHE A 1 105 ? 9.634 8.573 15.370 1.00 85.88 105 PHE A N 1
ATOM 856 C CA . PHE A 1 105 ? 8.642 8.932 16.372 1.00 85.88 105 PHE A CA 1
ATOM 857 C C . PHE A 1 105 ? 8.765 7.993 17.562 1.00 85.88 105 PHE A C 1
ATOM 859 O O . PHE A 1 105 ? 8.949 6.785 17.394 1.00 85.88 105 PHE A O 1
ATOM 866 N N . GLN A 1 106 ? 8.617 8.543 18.762 1.00 72.06 106 GLN A N 1
ATOM 867 C CA . GLN A 1 106 ? 8.560 7.765 19.996 1.00 72.06 106 GLN A CA 1
ATOM 868 C C . GLN A 1 106 ? 7.157 7.158 20.140 1.00 72.06 106 GLN A C 1
ATOM 870 O O . GLN A 1 106 ? 6.329 7.619 20.922 1.00 72.06 106 GLN A O 1
ATOM 875 N N . TYR A 1 107 ? 6.855 6.145 19.326 1.00 67.75 107 TYR A N 1
ATOM 876 C CA . TYR A 1 107 ? 5.599 5.409 19.426 1.00 67.75 107 TYR A CA 1
ATOM 877 C C . TYR A 1 107 ? 5.660 4.423 20.602 1.00 67.75 107 TYR A C 1
ATOM 879 O O . TYR A 1 107 ? 6.338 3.401 20.534 1.00 67.75 107 TYR A O 1
ATOM 887 N N . GLN A 1 108 ? 4.919 4.728 21.668 1.00 55.56 108 GLN A N 1
ATOM 888 C CA . GLN A 1 108 ? 4.724 3.870 22.845 1.00 55.56 108 GLN A CA 1
ATOM 889 C C . GLN A 1 108 ? 3.285 3.316 22.876 1.00 55.56 108 GLN A C 1
ATOM 891 O O . GLN A 1 108 ? 2.510 3.596 23.788 1.00 55.56 108 GLN A O 1
ATOM 896 N N . GLY A 1 109 ? 2.858 2.619 21.817 1.00 53.25 109 GLY A N 1
ATOM 897 C CA . GLY A 1 109 ? 1.552 1.938 21.786 1.00 53.25 109 GLY A CA 1
ATOM 898 C C . GLY A 1 109 ? 1.627 0.464 22.198 1.00 53.25 109 GLY A C 1
ATOM 899 O O . GLY A 1 109 ? 2.713 -0.075 22.359 1.00 53.25 109 GLY A O 1
ATOM 900 N N . ALA A 1 110 ? 0.473 -0.222 22.269 1.00 49.88 110 ALA A N 1
ATOM 901 C CA . ALA A 1 110 ? 0.348 -1.658 22.611 1.00 49.88 110 ALA A CA 1
ATOM 902 C C . ALA A 1 110 ? 1.120 -2.624 21.676 1.00 49.88 110 ALA A C 1
ATOM 904 O O . ALA A 1 110 ? 1.210 -3.835 21.902 1.00 49.88 110 ALA A O 1
ATOM 905 N N . LEU A 1 111 ? 1.695 -2.086 20.602 1.00 51.72 111 LEU A N 1
ATOM 906 C CA . LEU A 1 111 ? 2.671 -2.737 19.741 1.00 51.72 111 LEU A CA 1
ATOM 907 C C . LEU A 1 111 ? 4.083 -2.292 20.174 1.00 51.72 111 LEU A C 1
ATOM 909 O O . LEU A 1 111 ? 4.784 -1.611 19.430 1.00 51.72 111 LEU A O 1
ATOM 913 N N . GLU A 1 112 ? 4.464 -2.612 21.417 1.00 48.09 112 GLU A N 1
ATOM 914 C CA . GLU A 1 112 ? 5.789 -2.294 21.968 1.00 48.09 112 GLU A CA 1
ATOM 915 C C . GLU A 1 112 ? 6.923 -3.079 21.278 1.00 48.09 112 GLU A C 1
ATOM 917 O O . GLU A 1 112 ? 6.744 -4.227 20.866 1.00 48.09 112 GLU A O 1
ATOM 922 N N . GLN A 1 113 ? 8.109 -2.449 21.264 1.00 50.06 113 GLN A N 1
ATOM 923 C CA . GLN A 1 113 ? 9.428 -2.882 20.754 1.00 50.06 113 GLN A CA 1
ATOM 924 C C . GLN A 1 113 ? 9.801 -2.568 19.296 1.00 50.06 113 GLN A C 1
ATOM 926 O O . GLN A 1 113 ? 10.845 -3.035 18.837 1.00 50.06 113 GLN A O 1
ATOM 931 N N . ALA A 1 114 ? 9.075 -1.705 18.584 1.00 50.50 114 ALA A N 1
ATOM 932 C CA . ALA A 1 114 ? 9.578 -1.171 17.316 1.00 50.50 114 ALA A CA 1
ATOM 933 C C . ALA A 1 114 ? 10.685 -0.123 17.575 1.00 50.50 114 ALA A C 1
ATOM 935 O O . ALA A 1 114 ? 10.467 1.085 17.501 1.00 50.50 114 ALA A O 1
ATOM 936 N N . ILE A 1 115 ? 11.874 -0.595 17.953 1.00 53.91 115 ILE A N 1
ATOM 937 C CA . ILE A 1 115 ? 13.066 0.234 18.139 1.00 53.91 115 ILE A CA 1
ATOM 938 C C . ILE A 1 115 ? 13.391 0.894 16.793 1.00 53.91 115 ILE A C 1
ATOM 940 O O . ILE A 1 115 ? 13.547 0.214 15.780 1.00 53.91 115 ILE A O 1
ATOM 944 N N . GLU A 1 116 ? 13.479 2.225 16.806 1.00 67.50 116 GLU A N 1
ATOM 945 C CA . GLU A 1 116 ? 14.117 3.041 15.765 1.00 67.50 116 GLU A CA 1
ATOM 946 C C . GLU A 1 116 ? 13.532 2.950 14.342 1.00 67.50 116 GLU A C 1
ATOM 948 O O . GLU A 1 116 ? 14.252 3.119 13.353 1.00 67.50 116 GLU A O 1
ATOM 953 N N . VAL A 1 117 ? 12.215 2.773 14.202 1.00 83.31 117 VAL A N 1
ATOM 954 C CA . VAL A 1 117 ? 11.573 2.785 12.877 1.00 83.31 117 VAL A CA 1
ATOM 955 C C . VAL A 1 117 ? 11.716 4.153 12.207 1.00 83.31 117 VAL A C 1
ATOM 957 O O . VAL A 1 117 ? 11.328 5.186 12.756 1.00 83.31 117 VAL A O 1
ATOM 960 N N . LYS A 1 118 ? 12.261 4.145 10.990 1.00 87.81 118 LYS A N 1
ATOM 961 C CA . LYS A 1 118 ? 12.490 5.331 10.161 1.00 87.81 118 LYS A CA 1
ATOM 962 C C . LYS A 1 118 ? 11.276 5.599 9.277 1.00 87.81 118 LYS A C 1
ATOM 964 O O . LYS A 1 118 ? 10.825 4.701 8.569 1.00 87.81 118 LYS A O 1
ATOM 969 N N . TRP A 1 119 ? 10.787 6.834 9.269 1.00 91.75 119 TRP A N 1
ATOM 970 C CA . TRP A 1 119 ? 9.616 7.261 8.500 1.00 91.75 119 TRP A CA 1
ATOM 971 C C . TRP A 1 119 ? 9.990 8.312 7.463 1.00 91.75 119 TRP A C 1
ATOM 973 O O . TRP A 1 119 ? 10.651 9.297 7.788 1.00 91.75 119 TRP A O 1
ATOM 983 N N . TRP A 1 120 ? 9.566 8.101 6.220 1.00 93.81 120 TRP A N 1
ATOM 984 C CA . TRP A 1 120 ? 9.976 8.942 5.087 1.00 93.81 120 TRP A CA 1
ATOM 985 C C . TRP A 1 120 ? 8.972 8.971 3.925 1.00 93.81 120 TRP A C 1
ATOM 987 O O . TRP A 1 120 ? 9.208 9.675 2.948 1.00 93.81 120 TRP A O 1
ATOM 997 N N . ASN A 1 121 ? 7.859 8.238 4.026 1.00 93.38 121 ASN A N 1
ATOM 998 C CA . ASN A 1 121 ? 6.846 8.076 2.980 1.00 93.38 121 ASN A CA 1
ATOM 999 C C . ASN A 1 121 ? 5.454 8.462 3.526 1.00 93.38 121 ASN A C 1
ATOM 1001 O O . ASN A 1 121 ? 5.071 7.946 4.584 1.00 93.38 121 ASN A O 1
ATOM 1005 N N . PRO A 1 122 ? 4.673 9.325 2.843 1.00 95.50 122 PRO A N 1
ATOM 1006 C CA . PRO A 1 122 ? 3.355 9.749 3.311 1.00 95.50 122 PRO A CA 1
ATOM 1007 C C . PRO A 1 122 ? 2.351 8.605 3.432 1.00 95.50 122 PRO A C 1
ATOM 1009 O O . PRO A 1 122 ? 1.508 8.653 4.323 1.00 95.50 122 PRO A O 1
ATOM 1012 N N . TYR A 1 123 ? 2.435 7.565 2.597 1.00 96.56 123 TYR A N 1
ATOM 1013 C CA . TYR A 1 123 ? 1.497 6.447 2.691 1.00 96.56 123 TYR A CA 1
ATOM 1014 C C . TYR A 1 123 ? 1.675 5.680 4.007 1.00 96.56 123 TYR A C 1
ATOM 1016 O O . TYR A 1 123 ? 0.696 5.390 4.695 1.00 96.56 123 TYR A O 1
ATOM 1024 N N . ASP A 1 124 ? 2.923 5.409 4.401 1.00 94.81 124 ASP A N 1
ATOM 1025 C CA . ASP A 1 124 ? 3.228 4.736 5.667 1.00 94.81 124 ASP A CA 1
ATOM 1026 C C . ASP A 1 124 ? 2.927 5.647 6.870 1.00 94.81 124 ASP A C 1
ATOM 1028 O O . ASP A 1 124 ? 2.388 5.178 7.869 1.00 94.81 124 ASP A O 1
ATOM 1032 N N . LEU A 1 125 ? 3.191 6.958 6.765 1.00 96.38 125 LEU A N 1
ATOM 1033 C CA . LEU A 1 125 ? 2.824 7.944 7.794 1.00 96.38 125 LEU A CA 1
ATOM 1034 C C . LEU A 1 125 ? 1.310 8.019 8.015 1.00 96.38 125 LEU A C 1
ATOM 1036 O O . LEU A 1 125 ? 0.856 8.111 9.155 1.00 96.38 125 LEU A O 1
ATOM 1040 N N . LEU A 1 126 ? 0.523 7.948 6.940 1.00 97.69 126 LEU A N 1
ATOM 1041 C CA . LEU A 1 126 ? -0.930 7.892 7.045 1.00 97.69 126 LEU A CA 1
ATOM 1042 C C . LEU A 1 126 ? -1.392 6.588 7.710 1.00 97.69 126 LEU A C 1
ATOM 1044 O O . LEU A 1 126 ? -2.276 6.609 8.568 1.00 97.69 126 LEU A O 1
ATOM 1048 N N . GLY A 1 127 ? -0.754 5.467 7.357 1.00 96.50 127 GLY A N 1
ATOM 1049 C CA . GLY A 1 127 ? -0.986 4.175 7.999 1.00 96.50 127 GLY A CA 1
ATOM 1050 C C . GLY A 1 127 ? -0.696 4.236 9.500 1.00 96.50 127 GLY A C 1
ATOM 1051 O O . GLY A 1 127 ? -1.540 3.840 10.305 1.00 96.50 127 GLY A O 1
ATOM 1052 N N . LEU A 1 128 ? 0.438 4.826 9.893 1.00 94.56 128 LEU A N 1
ATOM 1053 C CA . LEU A 1 128 ? 0.801 5.078 11.289 1.00 94.56 128 LEU A CA 1
ATOM 1054 C C . LEU A 1 128 ? -0.239 5.947 12.002 1.00 94.56 128 LEU A C 1
ATOM 1056 O O . LEU A 1 128 ? -0.677 5.583 13.093 1.00 94.56 128 LEU A O 1
ATOM 1060 N N . PHE A 1 129 ? -0.657 7.062 11.395 1.00 96.56 129 PHE A N 1
ATOM 1061 C CA . PHE A 1 129 ? -1.629 7.983 11.991 1.00 96.56 129 PHE A CA 1
ATOM 1062 C C . PHE A 1 129 ? -2.930 7.262 12.358 1.00 96.56 129 PHE A C 1
ATOM 1064 O O . PHE A 1 129 ? -3.384 7.343 13.498 1.00 96.56 129 PHE A O 1
ATOM 1071 N N . LEU A 1 130 ? -3.497 6.495 11.421 1.00 97.00 130 LEU A N 1
ATOM 1072 C CA . LEU A 1 130 ? -4.716 5.716 11.659 1.00 97.00 130 LEU A CA 1
ATOM 1073 C C . LEU A 1 130 ? -4.498 4.589 12.682 1.00 97.00 130 LEU A C 1
ATOM 1075 O O . LEU A 1 130 ? -5.392 4.288 13.470 1.00 97.00 130 LEU A O 1
ATOM 1079 N N . SER A 1 131 ? -3.305 3.992 12.712 1.00 93.44 131 SER A N 1
ATOM 1080 C CA . SER A 1 131 ? -2.964 2.903 13.638 1.00 93.44 131 SER A CA 1
ATOM 1081 C C . SER A 1 131 ? -2.775 3.385 15.085 1.00 93.44 131 SER A C 1
ATOM 1083 O O . SER A 1 131 ? -3.102 2.662 16.026 1.00 93.44 131 SER A O 1
ATOM 1085 N N . ILE A 1 132 ? -2.319 4.629 15.295 1.00 92.12 132 ILE A N 1
ATOM 1086 C CA . ILE A 1 132 ? -2.232 5.268 16.626 1.00 92.12 132 ILE A CA 1
ATOM 1087 C C . ILE A 1 132 ? -3.618 5.392 17.287 1.00 92.12 132 ILE A C 1
ATOM 1089 O O . ILE A 1 132 ? -3.731 5.290 18.515 1.00 92.12 132 ILE A O 1
ATOM 1093 N N . LEU A 1 133 ? -4.664 5.579 16.474 1.00 92.81 133 LEU A N 1
ATOM 1094 C CA . LEU A 1 133 ? -6.051 5.750 16.914 1.00 92.81 133 LEU A CA 1
ATOM 1095 C C . LEU A 1 133 ? -6.742 4.433 17.307 1.00 92.81 133 LEU A C 1
ATOM 1097 O O . LEU A 1 133 ? -7.841 4.470 17.861 1.00 92.81 133 LEU A O 1
ATOM 1101 N N . GLY A 1 134 ? -6.120 3.278 17.041 1.00 85.44 134 GLY A N 1
ATOM 1102 C CA . GLY A 1 134 ? -6.596 1.984 17.531 1.00 85.44 134 GLY A CA 1
ATOM 1103 C C . GLY A 1 134 ? -6.539 1.868 19.066 1.00 85.44 134 GLY A C 1
ATOM 1104 O O . GLY A 1 134 ? -5.894 2.676 19.735 1.00 85.44 134 GLY A O 1
ATOM 1105 N N . PRO A 1 135 ? -7.154 0.837 19.668 1.00 90.50 135 PRO A N 1
ATOM 1106 C CA . PRO A 1 135 ? -7.571 -0.413 19.034 1.00 90.50 135 PRO A CA 1
ATOM 1107 C C . PRO A 1 135 ? -8.911 -0.325 18.297 1.00 90.50 135 PRO A C 1
ATOM 1109 O O . PRO A 1 135 ? -9.675 0.623 18.460 1.00 90.50 135 PRO A O 1
ATOM 1112 N N . ALA A 1 136 ? -9.189 -1.343 17.485 1.00 93.00 136 ALA A N 1
ATOM 1113 C CA . ALA A 1 136 ? -10.496 -1.547 16.876 1.00 93.00 136 ALA A CA 1
ATOM 1114 C C . ALA A 1 136 ? -11.566 -1.839 17.954 1.00 93.00 136 ALA A C 1
ATOM 1116 O O . ALA A 1 136 ? -11.240 -2.394 19.012 1.00 93.00 136 ALA A O 1
ATOM 1117 N N . PRO A 1 137 ? -12.841 -1.486 17.702 1.00 91.94 137 PRO A N 1
ATOM 1118 C CA . PRO A 1 137 ? -13.940 -1.763 18.620 1.00 91.94 137 PRO A CA 1
ATOM 1119 C C . PRO A 1 137 ? -14.137 -3.269 18.836 1.00 91.94 137 PRO A C 1
ATOM 1121 O O . PRO A 1 137 ? -13.761 -4.105 18.010 1.00 91.94 137 PRO A O 1
ATOM 1124 N N . GLN A 1 138 ? -14.769 -3.625 19.955 1.00 89.88 138 GLN A N 1
ATOM 1125 C CA . GLN A 1 138 ? -15.124 -5.013 20.241 1.00 89.88 138 GLN A CA 1
ATOM 1126 C C . GLN A 1 138 ? -16.033 -5.576 19.137 1.00 89.88 138 GLN A C 1
ATOM 1128 O O . GLN A 1 138 ? -16.945 -4.902 18.667 1.00 89.88 138 GLN A O 1
ATOM 1133 N N . GLY A 1 139 ? -15.776 -6.818 18.719 1.00 90.06 139 GLY A N 1
ATOM 1134 C CA . GLY A 1 139 ? -16.509 -7.455 17.620 1.00 90.06 139 GLY A CA 1
ATOM 1135 C C . GLY A 1 139 ? -16.020 -7.067 16.220 1.00 90.06 139 GLY A C 1
ATOM 1136 O O . GLY A 1 139 ? -16.636 -7.482 15.237 1.00 90.06 139 GLY A O 1
ATOM 1137 N N . ALA A 1 140 ? -14.927 -6.301 16.107 1.00 93.50 140 ALA A N 1
ATOM 1138 C CA . ALA A 1 140 ? -14.275 -6.050 14.827 1.00 93.50 140 ALA A CA 1
ATOM 1139 C C . ALA A 1 140 ? -13.830 -7.358 14.160 1.00 93.50 140 ALA A C 1
ATOM 1141 O O . ALA A 1 140 ? -13.221 -8.234 14.781 1.00 93.50 140 ALA A O 1
ATOM 1142 N N . THR A 1 141 ? -14.155 -7.463 12.876 1.00 92.75 141 THR A N 1
ATOM 1143 C CA . THR A 1 141 ? -13.831 -8.575 11.982 1.00 92.75 141 THR A CA 1
ATOM 1144 C C . THR A 1 141 ? -13.278 -8.027 10.672 1.00 92.75 141 THR A C 1
ATOM 1146 O O . THR A 1 141 ? -13.349 -6.821 10.394 1.00 92.75 141 THR A O 1
ATOM 1149 N N . LYS A 1 142 ? -12.789 -8.932 9.820 1.00 93.19 142 LYS A N 1
ATOM 1150 C CA . LYS A 1 142 ? -12.419 -8.616 8.439 1.00 93.19 142 LYS A CA 1
ATOM 1151 C C . LYS A 1 142 ? -13.512 -7.824 7.713 1.00 93.19 142 LYS A C 1
ATOM 1153 O O . LYS A 1 142 ? -13.216 -6.814 7.085 1.00 93.19 142 LYS A O 1
ATOM 1158 N N . ASN A 1 143 ? -14.769 -8.245 7.838 1.00 92.56 143 ASN A N 1
ATOM 1159 C CA . ASN A 1 143 ? -15.851 -7.796 6.959 1.00 92.56 143 ASN A CA 1
ATOM 1160 C C . ASN A 1 143 ? -16.533 -6.504 7.431 1.00 92.56 143 ASN A C 1
ATOM 1162 O O . ASN A 1 143 ? -16.967 -5.706 6.603 1.00 92.56 143 ASN A O 1
ATOM 1166 N N . ASN A 1 144 ? -16.627 -6.289 8.747 1.00 93.56 144 ASN A N 1
ATOM 1167 C CA . ASN A 1 144 ? -17.344 -5.144 9.327 1.00 93.56 144 ASN A CA 1
ATOM 1168 C C . ASN A 1 144 ? -16.431 -3.989 9.778 1.00 93.56 144 ASN A C 1
ATOM 1170 O O . ASN A 1 144 ? -16.951 -2.947 10.184 1.00 93.56 144 ASN A O 1
ATOM 1174 N N . TYR A 1 145 ? -15.102 -4.166 9.733 1.00 95.50 145 TYR A N 1
ATOM 1175 C CA . TYR A 1 145 ? -14.148 -3.151 10.187 1.00 95.50 145 TYR A CA 1
ATOM 1176 C C . TYR A 1 145 ? -12.861 -3.086 9.355 1.00 95.50 145 TYR A C 1
ATOM 1178 O O . TYR A 1 145 ? -12.558 -2.034 8.798 1.00 95.50 145 TYR A O 1
ATOM 1186 N N . PHE A 1 146 ? -12.103 -4.182 9.230 1.00 96.88 146 PHE A N 1
ATOM 1187 C CA . PHE A 1 146 ? -10.746 -4.106 8.665 1.00 96.88 146 PHE A CA 1
ATOM 1188 C C . PHE A 1 146 ? -10.710 -3.913 7.146 1.00 96.88 146 PHE A C 1
ATOM 1190 O O . PHE A 1 146 ? -9.971 -3.053 6.683 1.00 96.88 146 PHE A O 1
ATOM 1197 N N . LEU A 1 147 ? -11.529 -4.629 6.369 1.00 96.31 147 LEU A N 1
ATOM 1198 C CA . LEU A 1 147 ? -11.654 -4.385 4.927 1.00 96.31 147 LEU A CA 1
ATOM 1199 C C . LEU A 1 147 ? -12.197 -2.974 4.616 1.00 96.31 147 LEU A C 1
ATOM 1201 O O . LEU A 1 147 ? -11.575 -2.289 3.800 1.00 96.31 147 LEU A O 1
ATOM 1205 N N . PRO A 1 148 ? -13.260 -2.480 5.295 1.00 96.56 148 PRO A N 1
ATOM 1206 C CA . PRO A 1 148 ? -13.667 -1.078 5.193 1.00 96.56 148 PRO A CA 1
ATOM 1207 C C . PRO A 1 148 ? -12.537 -0.092 5.482 1.00 96.56 148 PRO A C 1
ATOM 1209 O O . PRO A 1 148 ? -12.323 0.853 4.723 1.00 96.56 148 PRO A O 1
ATOM 1212 N N . LEU A 1 149 ? -11.782 -0.326 6.558 1.00 98.12 149 LEU A N 1
ATOM 1213 C CA . LEU A 1 149 ? -10.682 0.542 6.960 1.00 98.12 149 LEU A CA 1
ATOM 1214 C C . LEU A 1 149 ? -9.555 0.558 5.924 1.00 98.12 149 LEU A C 1
ATOM 1216 O O . LEU A 1 149 ? -9.070 1.634 5.582 1.00 98.12 149 LEU A O 1
ATOM 1220 N N . THR A 1 150 ? -9.162 -0.601 5.391 1.00 98.12 150 THR A N 1
ATOM 1221 C CA . THR A 1 150 ? -8.136 -0.696 4.342 1.00 98.12 150 THR A CA 1
ATOM 1222 C C . THR A 1 150 ? -8.588 -0.027 3.048 1.00 98.12 150 THR A C 1
ATOM 1224 O O . THR A 1 150 ? -7.781 0.633 2.398 1.00 98.12 150 THR A O 1
ATOM 1227 N N . ALA A 1 151 ? -9.870 -0.133 2.692 1.00 96.81 151 ALA A N 1
ATOM 1228 C CA . ALA A 1 151 ? -10.416 0.518 1.506 1.00 96.81 151 ALA A CA 1
ATOM 1229 C C . ALA A 1 151 ? -10.455 2.053 1.657 1.00 96.81 151 ALA A C 1
ATOM 1231 O O . ALA A 1 151 ? -10.050 2.768 0.738 1.00 96.81 151 ALA A O 1
ATOM 1232 N N . VAL A 1 152 ? -10.859 2.571 2.829 1.00 97.50 152 VAL A N 1
ATOM 1233 C CA . VAL A 1 152 ? -10.759 4.010 3.154 1.00 97.50 152 VAL A CA 1
ATOM 1234 C C . VAL A 1 152 ? -9.304 4.472 3.115 1.00 97.50 152 VAL A C 1
ATOM 1236 O O . VAL A 1 152 ? -9.003 5.483 2.487 1.00 97.50 152 VAL A O 1
ATOM 1239 N N . TYR A 1 153 ? -8.393 3.716 3.728 1.00 98.31 153 TYR A N 1
ATOM 1240 C CA . TYR A 1 153 ? -6.965 4.023 3.713 1.00 98.31 153 TYR A CA 1
ATOM 1241 C C . TYR A 1 153 ? -6.409 4.092 2.282 1.00 98.31 153 TYR A C 1
ATOM 1243 O O . TYR A 1 153 ? -5.760 5.077 1.942 1.00 98.31 153 TYR A O 1
ATOM 1251 N N . GLY A 1 154 ? -6.730 3.125 1.416 1.00 96.00 154 GLY A N 1
ATOM 1252 C CA . GLY A 1 154 ? -6.309 3.146 0.012 1.00 96.00 154 GLY A CA 1
ATOM 1253 C C . GLY A 1 154 ? -6.873 4.336 -0.775 1.00 96.00 154 GLY A C 1
ATOM 1254 O O . GLY A 1 154 ? -6.131 5.000 -1.501 1.00 96.00 154 GLY A O 1
ATOM 1255 N N . ARG A 1 155 ? -8.156 4.682 -0.569 1.00 94.25 155 ARG A N 1
ATOM 1256 C CA . ARG A 1 155 ? -8.766 5.906 -1.125 1.00 94.25 155 ARG A CA 1
ATOM 1257 C C . ARG A 1 155 ? -8.030 7.159 -0.659 1.00 94.25 155 ARG A C 1
ATOM 1259 O O . ARG A 1 155 ? -7.758 8.037 -1.472 1.00 94.25 155 ARG A O 1
ATOM 1266 N N . TRP A 1 156 ? -7.690 7.243 0.624 1.00 96.19 156 TRP A N 1
ATOM 1267 C CA . TRP A 1 156 ? -6.971 8.388 1.175 1.00 96.19 156 TRP A CA 1
ATOM 1268 C C . TRP A 1 156 ? -5.549 8.480 0.627 1.00 96.19 156 TRP A C 1
ATOM 1270 O O . TRP A 1 156 ? -5.138 9.565 0.232 1.00 96.19 156 TRP A O 1
ATOM 1280 N N . CYS A 1 157 ? -4.825 7.362 0.507 1.00 95.81 157 CYS A N 1
ATOM 1281 C CA . CYS A 1 157 ? -3.516 7.330 -0.147 1.00 95.81 157 CYS A CA 1
ATOM 1282 C C . CYS A 1 157 ? -3.573 7.952 -1.550 1.00 95.81 157 CYS A C 1
ATOM 1284 O O . CYS A 1 157 ? -2.791 8.853 -1.845 1.00 95.81 157 CYS A O 1
ATOM 1286 N N . ALA A 1 158 ? -4.554 7.557 -2.365 1.00 93.38 158 ALA A N 1
ATOM 1287 C CA . ALA A 1 158 ? -4.744 8.077 -3.721 1.00 93.38 158 ALA A CA 1
ATOM 1288 C C . ALA A 1 158 ? -5.161 9.563 -3.795 1.00 93.38 158 ALA A C 1
ATOM 1290 O O . ALA A 1 158 ? -5.124 10.171 -4.864 1.00 93.38 158 ALA A O 1
ATOM 1291 N N . ARG A 1 159 ? -5.583 10.168 -2.675 1.00 92.75 159 ARG A N 1
ATOM 1292 C CA . ARG A 1 159 ? -5.952 11.593 -2.584 1.00 92.75 159 ARG A CA 1
ATOM 1293 C C . ARG A 1 159 ? -4.796 12.493 -2.167 1.00 92.75 159 ARG A C 1
ATOM 1295 O O . ARG A 1 159 ? -4.880 13.701 -2.367 1.00 92.75 159 ARG A O 1
ATOM 1302 N N . VAL A 1 160 ? -3.758 11.938 -1.546 1.00 92.75 160 VAL A N 1
ATOM 1303 C CA . VAL A 1 160 ? -2.701 12.737 -0.906 1.00 92.75 160 VAL A CA 1
ATOM 1304 C C . VAL A 1 160 ? -1.358 12.643 -1.624 1.00 92.75 160 VAL A C 1
ATOM 1306 O O . VAL A 1 160 ? -0.555 13.570 -1.524 1.00 92.75 160 VAL A O 1
ATOM 1309 N N . ALA A 1 161 ? -1.106 11.567 -2.370 1.00 93.25 161 ALA A N 1
ATOM 1310 C CA . ALA A 1 161 ? 0.142 11.378 -3.099 1.00 93.25 161 ALA A CA 1
ATOM 1311 C C . ALA A 1 161 ? -0.042 10.510 -4.353 1.00 93.25 161 ALA A C 1
ATOM 1313 O O . ALA A 1 161 ? -1.003 9.746 -4.466 1.00 93.25 161 ALA A O 1
ATOM 1314 N N . GLY A 1 162 ? 0.914 10.645 -5.277 1.00 91.19 162 GLY A N 1
ATOM 1315 C CA . GLY A 1 162 ? 0.933 9.957 -6.566 1.00 91.19 162 GLY A CA 1
ATOM 1316 C C . GLY A 1 162 ? -0.179 10.406 -7.514 1.00 91.19 162 GLY A C 1
ATOM 1317 O O . GLY A 1 162 ? -0.901 11.368 -7.245 1.00 91.19 162 GLY A O 1
ATOM 1318 N N . HIS A 1 163 ? -0.315 9.702 -8.631 1.00 88.25 163 HIS A N 1
ATOM 1319 C CA . HIS A 1 163 ? -1.362 9.947 -9.617 1.00 88.25 163 HIS A CA 1
ATOM 1320 C C . HIS A 1 163 ? -2.078 8.659 -10.033 1.00 88.25 163 HIS A C 1
ATOM 1322 O O . HIS A 1 163 ? -1.558 7.546 -9.903 1.00 88.25 163 HIS A O 1
ATOM 1328 N N . ALA A 1 164 ? -3.293 8.840 -10.556 1.00 86.06 164 ALA A N 1
ATOM 1329 C CA . ALA A 1 164 ? -4.054 7.767 -11.173 1.00 86.06 164 ALA A CA 1
ATOM 1330 C C . ALA A 1 164 ? -3.302 7.208 -12.380 1.00 86.06 164 ALA A C 1
ATOM 1332 O O . ALA A 1 164 ? -2.533 7.905 -13.050 1.00 86.06 164 ALA A O 1
ATOM 1333 N N . ILE A 1 165 ? -3.572 5.951 -12.691 1.00 81.69 165 ILE A N 1
ATOM 1334 C CA . ILE A 1 165 ? -3.018 5.319 -13.878 1.00 81.69 165 ILE A CA 1
ATOM 1335 C C . ILE A 1 165 ? -3.799 5.799 -15.085 1.00 81.69 165 ILE A C 1
ATOM 1337 O O . ILE A 1 165 ? -5.024 5.952 -15.055 1.00 81.69 165 ILE A O 1
ATOM 1341 N N . ARG A 1 166 ? -3.070 6.061 -16.167 1.00 80.06 166 ARG A N 1
ATOM 1342 C CA . ARG A 1 166 ? -3.650 6.576 -17.400 1.00 80.06 166 ARG A CA 1
ATOM 1343 C C . ARG A 1 166 ? -4.773 5.654 -17.883 1.00 80.06 166 ARG A C 1
ATOM 1345 O O . ARG A 1 166 ? -4.539 4.495 -18.195 1.00 80.06 166 ARG A O 1
ATOM 1352 N N . GLY A 1 167 ? -5.975 6.209 -18.020 1.00 78.31 167 GLY A N 1
ATOM 1353 C CA . GLY A 1 167 ? -7.141 5.489 -18.539 1.00 78.31 167 GLY A CA 1
ATOM 1354 C C . GLY A 1 167 ? -8.077 4.914 -17.478 1.00 78.31 167 GLY A C 1
ATOM 1355 O O . GLY A 1 167 ? -9.098 4.353 -17.859 1.00 78.31 167 GLY A O 1
ATOM 1356 N N . TRP A 1 168 ? -7.778 5.071 -16.187 1.00 84.44 168 TRP A N 1
ATOM 1357 C CA . TRP A 1 168 ? -8.739 4.770 -15.125 1.00 84.44 168 TRP A CA 1
ATOM 1358 C C . TRP A 1 168 ? -9.872 5.806 -15.094 1.00 84.44 168 TRP A C 1
ATOM 1360 O O . TRP A 1 168 ? -9.639 6.984 -15.370 1.00 84.44 168 TRP A O 1
ATOM 1370 N N . GLU A 1 169 ? -11.092 5.360 -14.775 1.00 83.62 169 GLU A N 1
ATOM 1371 C CA . GLU A 1 169 ? -12.283 6.223 -14.722 1.00 83.62 169 GLU A CA 1
ATOM 13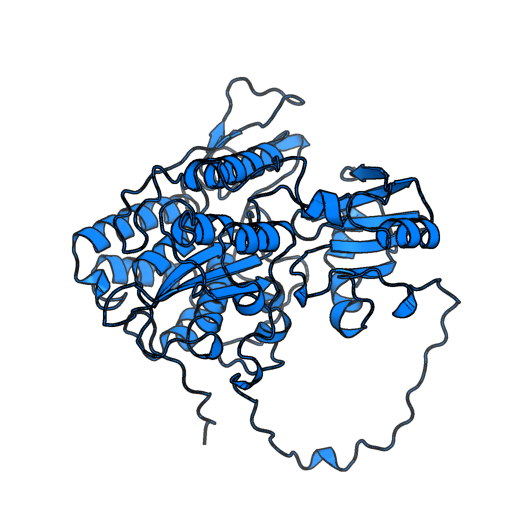72 C C . GLU A 1 169 ? -12.226 7.144 -13.509 1.00 83.62 169 GLU A C 1
ATOM 1374 O O . GLU A 1 169 ? -12.376 8.361 -13.618 1.00 83.62 169 GLU A O 1
ATOM 1379 N N . TRP A 1 170 ? -11.962 6.559 -12.341 1.00 85.75 170 TRP A N 1
ATOM 1380 C CA . TRP A 1 170 ? -11.809 7.338 -11.135 1.00 85.75 170 TRP A CA 1
ATOM 1381 C C . TRP A 1 170 ? -10.443 8.005 -11.128 1.00 85.75 170 TRP A C 1
ATOM 1383 O O . TRP A 1 170 ? -9.390 7.368 -11.025 1.00 85.75 170 TRP A O 1
ATOM 1393 N N . THR A 1 171 ? -10.483 9.326 -11.186 1.00 80.25 171 THR A N 1
ATOM 1394 C CA . THR A 1 171 ? -9.305 10.167 -11.061 1.00 80.25 171 THR A CA 1
ATOM 1395 C C . THR A 1 171 ? -9.467 11.063 -9.849 1.00 80.25 171 THR A C 1
ATOM 1397 O O . THR A 1 171 ? -10.567 11.474 -9.473 1.00 80.25 171 THR A O 1
ATOM 1400 N N . THR A 1 172 ? -8.355 11.344 -9.188 1.00 75.94 172 THR A N 1
ATOM 1401 C CA . THR A 1 172 ? -8.298 12.344 -8.130 1.00 75.94 172 THR A CA 1
ATOM 1402 C C . THR A 1 172 ? -7.498 13.534 -8.636 1.00 75.94 172 THR A C 1
ATOM 1404 O O . THR A 1 172 ? -6.619 13.367 -9.485 1.00 75.94 172 THR A O 1
ATOM 1407 N N . PRO A 1 173 ? -7.784 14.753 -8.154 1.00 63.38 173 PRO A N 1
ATOM 1408 C CA . PRO A 1 173 ? -6.966 15.903 -8.505 1.00 63.38 173 PRO A CA 1
ATOM 1409 C C . PRO A 1 173 ? -5.522 15.700 -8.014 1.00 63.38 173 PRO A C 1
ATOM 1411 O O . PRO A 1 173 ? -5.304 15.576 -6.809 1.00 63.38 173 PRO A O 1
ATOM 1414 N N . GLY A 1 174 ? -4.540 15.691 -8.923 1.00 59.47 174 GLY A N 1
ATOM 1415 C CA . GLY A 1 174 ? -3.122 15.712 -8.549 1.00 59.47 174 GLY A CA 1
ATOM 1416 C C . GLY A 1 174 ? -2.137 15.397 -9.680 1.00 59.47 174 GLY A C 1
ATOM 1417 O O . GLY A 1 174 ? -2.269 14.389 -10.364 1.00 59.47 174 GLY A O 1
ATOM 1418 N N . ASP A 1 175 ? -1.107 16.233 -9.831 1.00 68.50 175 ASP A N 1
ATOM 1419 C CA . ASP A 1 175 ? 0.120 15.998 -10.610 1.00 68.50 175 ASP A CA 1
ATOM 1420 C C . ASP A 1 175 ? 1.253 15.497 -9.690 1.00 68.50 175 ASP A C 1
ATOM 1422 O O . ASP A 1 175 ? 2.377 16.023 -9.674 1.00 68.50 175 ASP A O 1
ATOM 1426 N N . GLY A 1 176 ? 0.916 14.506 -8.856 1.00 87.12 176 GLY A N 1
ATOM 1427 C CA . GLY A 1 176 ? 1.868 13.886 -7.945 1.00 87.12 176 GLY A CA 1
ATOM 1428 C C . GLY A 1 176 ? 2.957 13.099 -8.638 1.00 87.12 176 GLY A C 1
ATOM 1429 O O . GLY A 1 176 ? 2.899 12.873 -9.838 1.00 87.12 176 GLY A O 1
ATOM 1430 N N . ALA A 1 177 ? 3.988 12.734 -7.882 1.00 89.44 177 ALA A N 1
ATOM 1431 C CA . ALA A 1 177 ? 5.102 11.970 -8.429 1.00 89.44 177 ALA A CA 1
ATOM 1432 C C . ALA A 1 177 ? 4.771 10.477 -8.391 1.00 89.44 177 ALA A C 1
ATOM 1434 O O . ALA A 1 177 ? 4.456 9.962 -7.315 1.00 89.44 177 ALA A O 1
ATOM 1435 N N . GLY A 1 178 ? 4.886 9.800 -9.534 1.00 88.88 178 GLY A N 1
ATOM 1436 C CA . GLY A 1 178 ? 4.685 8.359 -9.668 1.00 88.88 178 GLY A CA 1
ATOM 1437 C C . GLY A 1 178 ? 3.278 7.833 -9.355 1.00 88.88 178 GLY A C 1
ATOM 1438 O O . GLY A 1 178 ? 2.380 8.537 -8.887 1.00 88.88 178 GLY A O 1
ATOM 1439 N N . ASP A 1 179 ? 3.106 6.532 -9.582 1.00 88.50 179 ASP A N 1
ATOM 1440 C CA . ASP A 1 179 ? 1.830 5.846 -9.380 1.00 88.50 179 ASP A CA 1
ATOM 1441 C C . ASP A 1 179 ? 1.439 5.738 -7.894 1.00 88.50 179 ASP A C 1
ATOM 1443 O O . ASP A 1 179 ? 2.263 5.856 -6.978 1.00 88.50 179 ASP A O 1
ATOM 1447 N N . TRP A 1 180 ? 0.168 5.415 -7.650 1.00 92.25 180 TRP A N 1
ATOM 1448 C CA . TRP A 1 180 ? -0.312 4.961 -6.344 1.00 92.25 180 TRP A CA 1
ATOM 1449 C C . TRP A 1 180 ? 0.294 3.610 -5.924 1.00 92.25 180 TRP A C 1
ATOM 1451 O O . TRP A 1 180 ? 0.620 2.787 -6.792 1.00 92.25 180 TRP A O 1
ATOM 1461 N N . PRO A 1 181 ? 0.376 3.324 -4.604 1.00 93.50 181 PRO A N 1
ATOM 1462 C CA . PRO A 1 181 ? 0.776 2.015 -4.096 1.00 93.50 181 PRO A CA 1
ATOM 1463 C C . PRO A 1 181 ? -0.006 0.893 -4.762 1.00 93.50 181 PRO A C 1
ATOM 1465 O O . PRO A 1 181 ? -1.221 0.982 -4.886 1.00 93.50 181 PRO A O 1
ATOM 1468 N N . ARG A 1 182 ? 0.680 -0.175 -5.172 1.00 91.56 182 ARG A N 1
ATOM 1469 C CA . ARG A 1 182 ? 0.038 -1.354 -5.761 1.00 91.56 182 ARG A CA 1
ATOM 1470 C C . ARG A 1 182 ? -0.802 -2.124 -4.743 1.00 91.56 182 ARG A C 1
ATOM 1472 O O . ARG A 1 182 ? -1.862 -2.630 -5.094 1.00 91.56 182 ARG A O 1
ATOM 1479 N N . MET A 1 183 ? -0.332 -2.192 -3.500 1.00 94.75 183 MET A N 1
ATOM 1480 C CA . MET A 1 183 ? -0.970 -2.925 -2.409 1.00 94.75 183 MET A CA 1
ATOM 1481 C C . MET A 1 183 ? -1.194 -2.021 -1.196 1.00 94.75 183 MET A C 1
ATOM 1483 O O . MET A 1 183 ? -0.312 -1.242 -0.824 1.00 94.75 183 MET A O 1
ATOM 1487 N N . PHE A 1 184 ? -2.335 -2.203 -0.537 1.00 97.19 184 PHE A N 1
ATOM 1488 C CA . PHE A 1 184 ? -2.665 -1.683 0.790 1.00 97.19 184 PHE A CA 1
ATOM 1489 C C . PHE A 1 184 ? -2.928 -2.857 1.728 1.00 97.19 184 PHE A C 1
ATOM 1491 O O . PHE A 1 184 ? -3.447 -3.883 1.299 1.00 97.19 184 PHE A O 1
ATOM 1498 N N . GLN A 1 185 ? -2.581 -2.738 3.002 1.00 96.31 185 GLN A N 1
ATOM 1499 C CA . GLN A 1 185 ? -2.619 -3.871 3.920 1.00 96.31 185 GLN A CA 1
ATOM 1500 C C . GLN A 1 185 ? -2.974 -3.423 5.327 1.00 96.31 185 GLN A C 1
ATOM 1502 O O . GLN A 1 185 ? -2.602 -2.330 5.755 1.00 96.31 185 GLN A O 1
ATOM 1507 N N . VAL A 1 186 ? -3.692 -4.283 6.045 1.00 97.19 186 VAL A N 1
ATOM 1508 C CA . VAL A 1 186 ? -3.849 -4.173 7.494 1.00 97.19 186 VAL A CA 1
ATOM 1509 C C . VAL A 1 186 ? -3.523 -5.506 8.149 1.00 97.19 186 VAL A C 1
ATOM 1511 O O . VAL A 1 186 ? -4.001 -6.557 7.721 1.00 97.19 186 VAL A O 1
ATOM 1514 N N . THR A 1 187 ? -2.723 -5.452 9.210 1.00 94.69 187 THR A N 1
ATOM 1515 C CA . THR A 1 187 ? -2.475 -6.579 10.115 1.00 94.69 187 THR A CA 1
ATOM 1516 C C . THR A 1 187 ? -3.077 -6.243 11.464 1.00 94.69 187 THR A C 1
ATOM 1518 O O . THR A 1 187 ? -2.925 -5.118 11.933 1.00 94.69 187 THR A O 1
ATOM 1521 N N . TRP A 1 188 ? -3.748 -7.195 12.104 1.00 93.19 188 TRP A N 1
ATOM 1522 C CA . TRP A 1 188 ? -4.294 -7.005 13.441 1.00 93.19 188 TRP A CA 1
ATOM 1523 C C . TRP A 1 188 ? -4.101 -8.234 14.320 1.00 93.19 188 TRP A C 1
ATOM 1525 O O . TRP A 1 188 ? -3.923 -9.362 13.853 1.00 93.19 188 TRP A O 1
ATOM 1535 N N . LYS A 1 189 ? -4.107 -8.001 15.631 1.00 87.56 189 LYS A N 1
ATOM 1536 C CA . LYS A 1 189 ? -4.024 -9.050 16.644 1.00 87.56 189 LYS A CA 1
ATOM 1537 C C . LYS A 1 189 ? -4.798 -8.648 17.898 1.00 87.56 189 LYS A C 1
ATOM 1539 O O . LYS A 1 189 ? -4.807 -7.465 18.249 1.00 87.56 189 LYS A O 1
ATOM 1544 N N . PRO A 1 190 ? -5.430 -9.607 18.592 1.00 82.19 190 PRO A N 1
ATOM 1545 C CA . PRO A 1 190 ? -5.943 -9.350 19.926 1.00 82.19 190 PRO A CA 1
ATOM 1546 C C . PRO A 1 190 ? -4.776 -9.076 20.881 1.00 82.19 190 PRO A C 1
ATOM 1548 O O . PRO A 1 190 ? -3.720 -9.707 20.779 1.00 82.19 190 PRO A O 1
ATOM 1551 N N . ASP A 1 191 ? -4.980 -8.155 21.814 1.00 70.94 191 ASP A N 1
ATOM 1552 C CA . ASP A 1 191 ? -4.089 -7.973 22.951 1.00 70.94 191 ASP A CA 1
ATOM 1553 C C . ASP A 1 191 ? -4.120 -9.210 23.868 1.00 70.94 191 ASP A C 1
ATOM 1555 O O . ASP A 1 191 ? -5.068 -10.004 23.846 1.00 70.94 191 ASP A O 1
ATOM 1559 N N . GLN A 1 192 ? -3.069 -9.381 24.668 1.00 64.06 192 GLN A N 1
ATOM 1560 C CA . GLN A 1 192 ? -2.964 -10.435 25.679 1.00 64.06 192 GLN A CA 1
ATOM 1561 C C . GLN A 1 192 ? -3.836 -10.151 26.914 1.00 64.06 192 GLN A C 1
ATOM 1563 O O . GLN A 1 192 ? -4.067 -11.055 27.719 1.00 64.06 192 GLN A O 1
ATOM 1568 N N . ASP A 1 193 ? -4.353 -8.928 27.031 1.00 59.06 193 ASP A N 1
ATOM 1569 C CA . ASP A 1 193 ? -5.236 -8.495 28.107 1.00 59.06 193 ASP A CA 1
ATOM 1570 C C . ASP A 1 193 ? -6.629 -9.143 28.064 1.00 59.06 193 ASP A C 1
ATOM 1572 O O . ASP A 1 193 ? -7.125 -9.607 27.031 1.00 59.06 193 ASP A O 1
ATOM 1576 N N . ARG A 1 194 ? -7.302 -9.127 29.224 1.00 52.66 194 ARG A N 1
ATOM 1577 C CA . ARG A 1 194 ? -8.626 -9.743 29.438 1.00 52.66 194 ARG A CA 1
ATOM 1578 C C . ARG A 1 194 ? -9.697 -9.248 28.460 1.00 52.66 194 ARG A C 1
ATOM 1580 O O . ARG A 1 194 ? -10.555 -10.037 28.072 1.00 52.66 194 ARG A O 1
ATOM 1587 N N . ASP A 1 195 ? -9.606 -7.993 28.021 1.00 60.22 195 ASP A N 1
ATOM 1588 C CA . ASP A 1 195 ? -10.585 -7.363 27.126 1.00 60.22 195 ASP A CA 1
ATOM 1589 C C . ASP A 1 195 ? -10.374 -7.715 25.640 1.00 60.22 195 ASP A C 1
ATOM 1591 O O . ASP A 1 195 ? -11.208 -7.363 24.805 1.00 60.22 195 ASP A O 1
ATOM 1595 N N . ARG A 1 196 ? -9.265 -8.394 25.288 1.00 69.81 196 ARG A N 1
ATOM 1596 C CA . ARG A 1 196 ? -8.907 -8.821 23.918 1.00 69.81 196 ARG A CA 1
ATOM 1597 C C . ARG A 1 196 ? -9.097 -7.733 22.850 1.00 69.81 196 ARG A C 1
ATOM 1599 O O . ARG A 1 196 ? -9.562 -8.012 21.740 1.00 69.81 196 ARG A O 1
ATOM 1606 N N . LYS A 1 197 ? -8.739 -6.486 23.172 1.00 82.69 197 LYS A N 1
ATOM 1607 C CA . LYS A 1 197 ? -8.795 -5.364 22.222 1.00 82.69 197 LYS A CA 1
ATOM 1608 C C . LYS A 1 197 ? -7.940 -5.691 21.002 1.00 82.69 197 LYS A C 1
ATOM 1610 O O . LYS A 1 197 ? -6.838 -6.209 21.144 1.00 82.69 197 LYS A O 1
ATOM 1615 N N . GLN A 1 198 ? -8.439 -5.421 19.800 1.00 88.56 198 GLN A N 1
ATOM 1616 C CA . GLN A 1 198 ? -7.701 -5.744 18.581 1.00 88.56 198 GLN A CA 1
ATOM 1617 C C . GLN A 1 198 ? -6.873 -4.540 18.139 1.00 88.56 198 GLN A C 1
ATOM 1619 O O . GLN A 1 198 ? -7.410 -3.549 17.642 1.00 88.56 198 GLN A O 1
ATOM 1624 N N . HIS A 1 199 ? -5.558 -4.617 18.327 1.00 88.31 199 HIS A N 1
ATOM 1625 C CA . HIS A 1 199 ? -4.633 -3.625 17.790 1.00 88.31 199 HIS A CA 1
ATOM 1626 C C . HIS A 1 199 ? -4.321 -3.958 16.342 1.00 88.31 199 HIS A C 1
ATOM 1628 O O . HIS A 1 199 ? -4.141 -5.124 15.993 1.00 88.31 199 HIS A O 1
ATOM 1634 N N . PHE A 1 200 ? -4.261 -2.927 15.509 1.00 92.88 200 PHE A N 1
ATOM 1635 C CA . PHE A 1 200 ? -4.023 -3.067 14.085 1.00 92.88 200 PHE A CA 1
ATOM 1636 C C . PHE A 1 200 ? -2.960 -2.089 13.612 1.00 92.88 200 PHE A C 1
ATOM 1638 O O . PHE A 1 200 ? -2.704 -1.071 14.257 1.00 92.88 200 PHE A O 1
ATOM 1645 N N . PHE A 1 201 ? -2.364 -2.413 12.472 1.00 93.44 201 PHE A N 1
ATOM 1646 C CA . PHE A 1 201 ? -1.422 -1.555 11.788 1.00 93.44 201 PHE A CA 1
ATOM 1647 C C . PHE A 1 201 ? -1.668 -1.583 10.281 1.00 93.44 201 PHE A C 1
ATOM 1649 O O . PHE A 1 201 ? -1.833 -2.658 9.702 1.00 93.44 201 PHE A O 1
ATOM 1656 N N . LEU A 1 202 ? -1.701 -0.402 9.664 1.00 96.12 202 LEU A N 1
ATOM 1657 C CA . LEU A 1 202 ? -1.914 -0.199 8.230 1.00 96.12 202 LEU A CA 1
ATOM 1658 C C . LEU A 1 202 ? -0.590 0.061 7.505 1.00 96.12 202 LEU A C 1
ATOM 1660 O O . LEU A 1 202 ? 0.301 0.723 8.039 1.00 96.12 202 LEU A O 1
ATOM 1664 N N . GLY A 1 203 ? -0.473 -0.424 6.273 1.00 95.19 203 GLY A N 1
ATOM 1665 C CA . GLY A 1 203 ? 0.703 -0.215 5.436 1.00 95.19 203 GLY A CA 1
ATOM 1666 C C . GLY A 1 203 ? 0.395 -0.301 3.949 1.00 95.19 203 GLY A C 1
ATOM 1667 O O . GLY A 1 203 ? -0.680 -0.733 3.535 1.00 95.19 203 GLY A O 1
ATOM 1668 N N . SER A 1 204 ? 1.356 0.127 3.137 1.00 95.38 204 SER A N 1
ATOM 1669 C CA . SER A 1 204 ? 1.242 0.139 1.678 1.00 95.38 204 SER A CA 1
ATOM 1670 C C . SER A 1 204 ? 2.554 -0.279 1.022 1.00 95.38 204 SER A C 1
ATOM 1672 O O . SER A 1 204 ? 3.617 -0.218 1.644 1.00 95.38 204 SER A O 1
ATOM 1674 N N . SER A 1 205 ? 2.502 -0.768 -0.214 1.00 93.62 205 SER A N 1
ATOM 1675 C CA . SER A 1 205 ? 3.720 -0.993 -1.000 1.00 93.62 205 SER A CA 1
ATOM 1676 C C . SER A 1 205 ? 4.393 0.345 -1.327 1.00 93.62 205 SER A C 1
ATOM 1678 O O . SER A 1 205 ? 3.713 1.362 -1.453 1.00 93.62 205 SER A O 1
ATOM 1680 N N . VAL A 1 206 ? 5.712 0.349 -1.535 1.00 90.75 206 VAL A N 1
ATOM 1681 C CA . VAL A 1 206 ? 6.437 1.567 -1.952 1.00 90.75 206 VAL A CA 1
ATOM 1682 C C . VAL A 1 206 ? 5.880 2.116 -3.260 1.00 90.75 206 VAL A C 1
ATOM 1684 O O . VAL A 1 206 ? 5.772 1.379 -4.235 1.00 90.75 206 VAL A O 1
ATOM 1687 N N . ALA A 1 207 ? 5.590 3.414 -3.285 1.00 90.44 207 ALA A N 1
ATOM 1688 C CA . ALA A 1 207 ? 5.193 4.166 -4.472 1.00 90.44 207 ALA A CA 1
ATOM 1689 C C . ALA A 1 207 ? 5.372 5.675 -4.222 1.00 90.44 207 ALA A C 1
ATOM 1691 O O . ALA A 1 207 ? 5.838 6.046 -3.147 1.00 90.44 207 ALA A O 1
ATOM 1692 N N . GLY A 1 208 ? 4.959 6.541 -5.154 1.00 85.62 208 GLY A N 1
ATOM 1693 C CA . GLY A 1 208 ? 4.988 7.999 -4.953 1.00 85.62 208 GLY A CA 1
ATOM 1694 C C . GLY A 1 208 ? 6.276 8.711 -5.400 1.00 85.62 208 GLY A C 1
ATOM 1695 O O . GLY A 1 208 ? 6.648 9.729 -4.810 1.00 85.62 208 GLY A O 1
ATOM 1696 N N . ASP A 1 209 ? 6.982 8.185 -6.403 1.00 88.06 209 ASP A N 1
ATOM 1697 C CA . ASP A 1 209 ? 8.202 8.810 -6.926 1.00 88.06 209 ASP A CA 1
ATOM 1698 C C . ASP A 1 209 ? 8.399 8.562 -8.428 1.00 88.06 209 ASP A C 1
ATOM 1700 O O . ASP A 1 209 ? 7.904 7.579 -8.982 1.00 88.06 209 ASP A O 1
ATOM 1704 N N . GLU A 1 210 ? 9.177 9.443 -9.054 1.00 82.62 210 GLU A N 1
ATOM 1705 C CA . GLU A 1 210 ? 9.637 9.353 -10.432 1.00 82.62 210 GLU A CA 1
ATOM 1706 C C . GLU A 1 210 ? 10.943 8.557 -10.521 1.00 82.62 210 GLU A C 1
ATOM 1708 O O . GLU A 1 210 ? 12.016 8.971 -10.072 1.00 82.62 210 GLU A O 1
ATOM 1713 N N . TRP A 1 211 ? 10.875 7.396 -11.168 1.00 86.25 211 TRP A N 1
ATOM 1714 C CA . TRP A 1 211 ? 11.981 6.435 -11.190 1.00 86.25 211 TRP A CA 1
ATOM 1715 C C . TRP A 1 211 ? 12.940 6.584 -12.373 1.00 86.25 211 TRP A C 1
ATOM 1717 O O . TRP A 1 211 ? 13.785 5.712 -12.573 1.00 86.25 211 TRP A O 1
ATOM 1727 N N . ASN A 1 212 ? 12.821 7.648 -13.174 1.00 86.62 212 ASN A N 1
ATOM 1728 C CA . ASN A 1 212 ? 13.598 7.809 -14.404 1.00 86.62 212 ASN A CA 1
ATOM 1729 C C . ASN A 1 212 ? 15.113 7.797 -14.121 1.00 86.62 212 ASN A C 1
ATOM 1731 O O . ASN A 1 212 ? 15.690 8.775 -13.637 1.00 86.62 212 ASN A O 1
ATOM 1735 N N . SER A 1 213 ? 15.780 6.699 -14.480 1.00 84.00 213 SER A N 1
ATOM 1736 C CA . SER A 1 213 ? 17.196 6.465 -14.179 1.00 84.00 213 SER A CA 1
ATOM 1737 C C . SER A 1 213 ? 18.123 7.520 -14.795 1.00 84.00 213 SER A C 1
ATOM 1739 O O . SER A 1 213 ? 19.145 7.860 -14.192 1.00 84.00 213 SER A O 1
ATOM 1741 N N . LYS A 1 214 ? 17.739 8.129 -15.931 1.00 84.94 214 LYS A N 1
ATOM 1742 C CA . LYS A 1 214 ? 18.477 9.238 -16.565 1.00 84.94 214 LYS A CA 1
ATOM 1743 C C . LYS A 1 214 ? 18.456 10.516 -15.708 1.00 84.94 214 LYS A C 1
ATOM 1745 O O . LYS A 1 214 ? 19.350 11.353 -15.873 1.00 84.94 214 LYS A O 1
ATOM 1750 N N . GLN A 1 215 ? 17.468 10.672 -14.818 1.00 87.75 215 GLN A N 1
ATOM 1751 C CA . GLN A 1 215 ? 17.293 11.827 -13.926 1.00 87.75 215 GLN A CA 1
ATOM 1752 C C . GLN A 1 215 ? 17.743 11.568 -12.485 1.00 87.75 215 GLN A C 1
ATOM 1754 O O . GLN A 1 215 ? 18.267 12.483 -11.847 1.00 87.75 215 GLN A O 1
ATOM 1759 N N . VAL A 1 216 ? 17.528 10.354 -11.964 1.00 90.38 216 VAL A N 1
ATOM 1760 C CA . VAL A 1 216 ? 17.710 10.047 -10.531 1.00 90.38 216 VAL A CA 1
ATOM 1761 C C . VAL A 1 216 ? 18.712 8.921 -10.246 1.00 90.38 216 VAL A C 1
ATOM 1763 O O . VAL A 1 216 ? 18.981 8.613 -9.082 1.00 90.38 216 VAL A O 1
ATOM 1766 N N . GLY A 1 217 ? 19.312 8.321 -11.279 1.00 90.75 217 GLY A N 1
ATOM 1767 C CA . GLY A 1 217 ? 20.236 7.195 -11.130 1.00 90.75 217 GLY A CA 1
ATOM 1768 C C . GLY A 1 217 ? 19.542 5.967 -10.534 1.00 90.75 217 GLY A C 1
ATOM 1769 O O . GLY A 1 217 ? 18.406 5.650 -10.880 1.00 90.75 217 GLY A O 1
ATOM 1770 N N . ARG A 1 218 ? 20.199 5.277 -9.594 1.00 91.00 218 ARG A N 1
ATOM 1771 C CA . ARG A 1 218 ? 19.679 4.049 -8.947 1.00 91.00 218 ARG A CA 1
ATOM 1772 C C . ARG A 1 218 ? 18.718 4.310 -7.775 1.00 91.00 218 ARG A C 1
ATOM 1774 O O . ARG A 1 218 ? 18.651 3.525 -6.828 1.00 91.00 218 ARG A O 1
ATOM 1781 N N . TRP A 1 219 ? 17.970 5.412 -7.821 1.00 92.19 219 TRP A N 1
ATOM 1782 C CA . TRP A 1 219 ? 17.133 5.872 -6.709 1.00 92.19 219 TRP A CA 1
ATOM 1783 C C . TRP A 1 219 ? 16.096 4.853 -6.239 1.00 92.19 219 TRP A C 1
ATOM 1785 O O . TRP A 1 219 ? 16.040 4.553 -5.048 1.00 92.19 219 TRP A O 1
ATOM 1795 N N . LYS A 1 220 ? 15.371 4.226 -7.169 1.00 90.75 220 LYS A N 1
ATOM 1796 C CA . LYS A 1 220 ? 14.404 3.162 -6.863 1.00 90.75 220 LYS A CA 1
ATOM 1797 C C . LYS A 1 220 ? 15.020 2.039 -6.024 1.00 90.75 220 LYS A C 1
ATOM 1799 O O . LYS A 1 220 ? 14.482 1.675 -4.981 1.00 90.75 220 LYS A O 1
ATOM 1804 N N . LYS A 1 221 ? 16.200 1.551 -6.428 1.00 88.69 221 LYS A N 1
ATOM 1805 C CA . LYS A 1 221 ? 16.926 0.498 -5.704 1.00 88.69 221 LYS A CA 1
ATOM 1806 C C . LYS A 1 221 ? 17.327 0.953 -4.300 1.00 88.69 221 LYS A C 1
ATOM 1808 O O . LYS A 1 221 ? 17.199 0.178 -3.357 1.00 88.69 221 LYS A O 1
ATOM 1813 N N . ARG A 1 222 ? 17.784 2.202 -4.145 1.00 91.56 222 ARG A N 1
ATOM 1814 C CA . ARG A 1 222 ? 18.150 2.770 -2.836 1.00 91.56 222 ARG A CA 1
ATOM 1815 C C . ARG A 1 222 ? 16.946 2.839 -1.897 1.00 91.56 222 ARG A C 1
ATOM 1817 O O . ARG A 1 222 ? 17.048 2.363 -0.771 1.00 91.56 222 ARG A O 1
ATOM 1824 N N . VAL A 1 223 ? 15.807 3.342 -2.376 1.00 92.88 223 VAL A N 1
ATOM 1825 C CA . VAL A 1 223 ? 14.551 3.394 -1.608 1.00 92.88 223 VAL A CA 1
ATOM 1826 C C . VAL A 1 223 ? 14.119 1.996 -1.169 1.00 92.88 223 VAL A C 1
ATOM 1828 O O . VAL A 1 223 ? 13.879 1.757 0.017 1.00 92.88 223 VAL A O 1
ATOM 1831 N N . GLN A 1 224 ? 14.081 1.051 -2.110 1.00 90.88 224 GLN A N 1
ATOM 1832 C CA . GLN A 1 224 ? 13.668 -0.320 -1.827 1.00 90.88 224 GLN A CA 1
ATOM 1833 C C . GLN A 1 224 ? 14.591 -1.005 -0.813 1.00 90.88 224 GLN A C 1
ATOM 1835 O O . GLN A 1 224 ? 14.119 -1.724 0.073 1.00 90.88 224 GLN A O 1
ATOM 1840 N N . ARG A 1 225 ? 15.904 -0.764 -0.918 1.00 90.38 225 ARG A N 1
ATOM 1841 C CA . ARG A 1 225 ? 16.902 -1.307 0.007 1.00 90.38 225 ARG A CA 1
ATOM 1842 C C . ARG A 1 225 ? 16.743 -0.729 1.407 1.00 90.38 225 ARG A C 1
ATOM 1844 O O . ARG A 1 225 ? 16.725 -1.488 2.364 1.00 90.38 225 ARG A O 1
ATOM 1851 N N . THR A 1 226 ? 16.544 0.581 1.537 1.00 90.12 226 THR A N 1
ATOM 1852 C CA . THR A 1 226 ? 16.318 1.208 2.849 1.00 90.12 226 THR A CA 1
ATOM 1853 C C . THR A 1 226 ? 15.058 0.677 3.535 1.00 90.12 226 THR A C 1
ATOM 1855 O O . THR A 1 226 ? 15.054 0.480 4.753 1.00 90.12 226 THR A O 1
ATOM 1858 N N . ARG A 1 227 ? 13.991 0.393 2.777 1.00 89.50 227 ARG A N 1
ATOM 1859 C CA . ARG A 1 2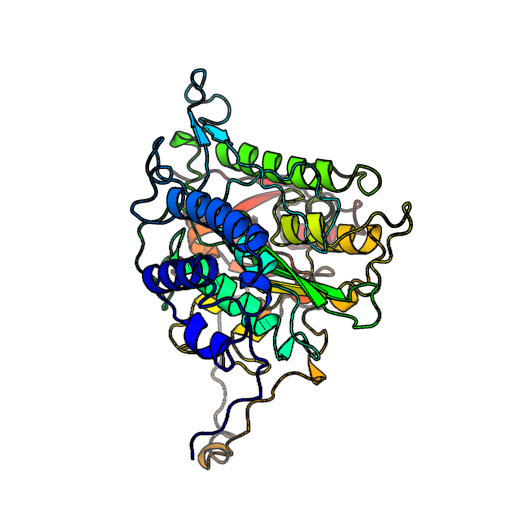27 ? 12.783 -0.230 3.337 1.00 89.50 227 ARG A CA 1
ATOM 1860 C C . ARG A 1 227 ? 13.042 -1.656 3.827 1.00 89.50 227 ARG A C 1
ATOM 1862 O O . ARG A 1 227 ? 12.601 -2.006 4.920 1.00 89.50 227 ARG A O 1
ATOM 1869 N N . PHE A 1 228 ? 13.799 -2.444 3.063 1.00 87.69 228 PHE A N 1
ATOM 1870 C CA . PHE A 1 228 ? 14.269 -3.760 3.497 1.00 87.69 228 PHE A CA 1
ATOM 1871 C C . PHE A 1 228 ? 15.115 -3.676 4.772 1.00 87.69 228 PHE A C 1
ATOM 1873 O O . PHE A 1 228 ? 14.821 -4.383 5.730 1.00 87.69 228 PHE A O 1
ATOM 1880 N N . ASP A 1 229 ? 16.106 -2.781 4.817 1.00 85.94 229 ASP A N 1
ATOM 1881 C CA . ASP A 1 229 ? 16.989 -2.622 5.977 1.00 85.94 229 ASP A CA 1
ATOM 1882 C C . ASP A 1 229 ? 16.191 -2.220 7.234 1.00 85.94 229 ASP A C 1
ATOM 1884 O O . ASP A 1 229 ? 16.507 -2.662 8.337 1.00 85.94 229 ASP A O 1
ATOM 1888 N N . THR A 1 230 ? 15.114 -1.438 7.068 1.00 85.19 230 THR A N 1
ATOM 1889 C CA . THR A 1 230 ? 14.184 -1.085 8.157 1.00 85.19 230 THR A CA 1
ATOM 1890 C C . THR A 1 230 ? 13.475 -2.330 8.701 1.00 85.19 230 THR A C 1
ATOM 1892 O O . THR A 1 230 ? 13.514 -2.580 9.902 1.00 85.19 230 THR A O 1
ATOM 1895 N N . LEU A 1 231 ? 12.882 -3.151 7.826 1.00 83.44 231 LEU A N 1
ATOM 1896 C CA . LEU A 1 231 ? 12.233 -4.408 8.221 1.00 83.44 231 LEU A CA 1
ATOM 1897 C C . LEU A 1 231 ? 13.218 -5.368 8.904 1.00 83.44 231 LEU A C 1
ATOM 1899 O O . LEU A 1 231 ? 12.923 -5.932 9.958 1.00 83.44 231 LEU A O 1
ATOM 1903 N N . TYR A 1 232 ? 14.391 -5.534 8.297 1.00 80.06 232 TYR A N 1
ATOM 1904 C CA . TYR A 1 232 ? 15.434 -6.445 8.752 1.00 80.06 232 TYR A CA 1
ATOM 1905 C C . TYR A 1 232 ? 15.991 -6.040 10.123 1.00 80.06 232 TYR A C 1
ATOM 1907 O O . TYR A 1 232 ? 16.130 -6.882 11.013 1.00 80.06 232 TYR A O 1
ATOM 1915 N N . GLY A 1 233 ? 16.265 -4.745 10.315 1.00 77.44 233 GLY A N 1
ATOM 1916 C CA . GLY A 1 233 ? 16.745 -4.200 11.583 1.00 77.44 233 GLY A CA 1
ATOM 1917 C C . GLY A 1 233 ? 15.729 -4.353 12.715 1.00 77.44 233 GLY A C 1
ATOM 1918 O O . GLY A 1 233 ? 16.098 -4.752 13.820 1.00 77.44 233 GLY A O 1
ATOM 1919 N N . SER A 1 234 ? 14.444 -4.104 12.443 1.00 76.00 234 SER A N 1
ATOM 1920 C CA . SER A 1 234 ? 13.400 -4.157 13.473 1.00 76.00 234 SER A CA 1
ATOM 1921 C C . SER A 1 234 ? 13.035 -5.577 13.917 1.00 76.00 234 SER A C 1
ATOM 1923 O O . SER A 1 234 ? 12.764 -5.789 15.095 1.00 76.00 234 SER A O 1
ATOM 1925 N N . LEU A 1 235 ? 13.067 -6.568 13.021 1.00 72.25 235 LEU A N 1
ATOM 1926 C CA . LEU A 1 235 ? 12.689 -7.954 13.342 1.00 72.25 235 LEU A CA 1
ATOM 1927 C C . LEU A 1 235 ? 13.834 -8.799 13.946 1.00 72.25 235 LEU A C 1
ATOM 1929 O O . LEU A 1 235 ? 13.667 -10.002 14.134 1.00 72.25 235 LEU A O 1
ATOM 1933 N N . ARG A 1 236 ? 14.984 -8.180 14.270 1.00 58.94 236 ARG A N 1
ATOM 1934 C CA . ARG A 1 236 ? 16.150 -8.788 14.949 1.00 58.94 236 ARG A CA 1
ATOM 1935 C C . ARG A 1 236 ? 16.560 -10.162 14.386 1.00 58.94 236 ARG A C 1
ATOM 1937 O O . ARG A 1 236 ? 16.430 -11.163 15.074 1.00 58.94 236 ARG A O 1
ATOM 1944 N N . MET A 1 237 ? 17.101 -10.186 13.162 1.00 47.50 237 MET A N 1
ATOM 1945 C CA . MET A 1 237 ? 17.921 -11.217 12.467 1.00 47.50 237 MET A CA 1
ATOM 1946 C C . MET A 1 237 ? 17.643 -12.739 12.588 1.00 47.50 237 MET A C 1
ATOM 1948 O O . MET A 1 237 ? 18.190 -13.480 11.782 1.00 47.50 237 MET A O 1
ATOM 1952 N N . LYS A 1 238 ? 16.830 -13.273 13.505 1.00 52.06 238 LYS A N 1
ATOM 1953 C CA . LYS A 1 238 ? 16.643 -14.733 13.646 1.00 52.06 238 LYS A CA 1
ATOM 1954 C C . LYS A 1 238 ? 15.566 -15.317 12.733 1.00 52.06 238 LYS A C 1
ATOM 1956 O O . LYS A 1 238 ? 15.410 -16.531 12.694 1.00 52.06 238 LYS A O 1
ATOM 1961 N N . LEU A 1 239 ? 14.845 -14.472 11.995 1.00 51.81 239 LEU A N 1
ATOM 1962 C CA . LEU A 1 239 ? 13.841 -14.903 11.020 1.00 51.81 239 LEU A CA 1
ATOM 1963 C C . LEU A 1 239 ? 14.401 -15.001 9.587 1.00 51.81 239 LEU A C 1
ATOM 1965 O O . LEU A 1 239 ? 13.698 -15.475 8.707 1.00 51.81 239 LEU A O 1
ATOM 1969 N N . PHE A 1 240 ? 15.646 -14.591 9.312 1.00 59.03 240 PHE A N 1
ATOM 1970 C CA . PHE A 1 240 ? 16.120 -14.392 7.936 1.00 59.03 240 PHE A CA 1
ATOM 1971 C C . PHE A 1 240 ? 17.347 -15.230 7.567 1.00 59.03 240 PHE A C 1
ATOM 1973 O O . PHE A 1 240 ? 18.412 -15.052 8.144 1.00 59.03 240 PHE A O 1
ATOM 1980 N N . GLU A 1 241 ? 17.218 -16.044 6.516 1.00 60.62 241 GLU A N 1
ATOM 1981 C CA . GLU A 1 241 ? 18.350 -16.535 5.705 1.00 60.62 241 GLU A CA 1
ATOM 1982 C C . GLU A 1 241 ? 18.433 -15.817 4.336 1.00 60.62 241 GLU A C 1
ATOM 1984 O O . GLU A 1 241 ? 19.397 -15.980 3.593 1.00 60.62 241 GLU A O 1
ATOM 1989 N N . ASN A 1 242 ? 17.438 -14.979 4.011 1.00 65.19 242 ASN A N 1
ATOM 1990 C CA . ASN A 1 242 ? 17.283 -14.320 2.710 1.00 65.19 242 ASN A CA 1
ATOM 1991 C C . ASN A 1 242 ? 17.977 -12.951 2.646 1.00 65.19 242 ASN A C 1
ATOM 1993 O O . ASN A 1 242 ? 18.140 -12.272 3.662 1.00 65.19 242 ASN A O 1
ATOM 1997 N N . SER A 1 243 ? 18.306 -12.498 1.432 1.00 73.12 243 SER A N 1
ATOM 1998 C CA . SER A 1 243 ? 18.851 -11.157 1.183 1.00 73.12 243 SER A CA 1
ATOM 1999 C C . SER A 1 243 ? 17.866 -10.276 0.411 1.00 73.12 243 SER A C 1
ATOM 2001 O O . SER A 1 243 ? 16.845 -10.737 -0.097 1.00 73.12 243 SER A O 1
ATOM 2003 N N . PHE A 1 244 ? 18.183 -8.985 0.297 1.00 78.75 244 PHE A N 1
ATOM 2004 C CA . PHE A 1 244 ? 17.425 -8.056 -0.543 1.00 78.75 244 PHE A CA 1
ATOM 2005 C C . PHE A 1 244 ? 17.295 -8.566 -1.993 1.00 78.75 244 PHE A C 1
ATOM 2007 O O . PHE A 1 244 ? 16.234 -8.454 -2.601 1.00 78.75 244 PHE A O 1
ATOM 2014 N N . GLU A 1 245 ? 18.370 -9.148 -2.526 1.00 74.88 245 GLU A N 1
ATOM 2015 C CA . GLU A 1 245 ? 18.491 -9.647 -3.897 1.00 74.88 245 GLU A CA 1
ATOM 2016 C C . GLU A 1 245 ? 18.031 -11.103 -4.071 1.00 74.88 245 GLU A C 1
ATOM 2018 O O . GLU A 1 245 ? 17.617 -11.475 -5.164 1.00 74.88 245 GLU A O 1
ATOM 2023 N N . LYS A 1 246 ? 18.106 -11.926 -3.018 1.00 76.44 246 LYS A N 1
ATOM 2024 C CA . LYS A 1 246 ? 17.679 -13.333 -3.018 1.00 76.44 246 LYS A CA 1
ATOM 2025 C C . LYS A 1 246 ? 16.476 -13.487 -2.098 1.00 76.44 246 LYS A C 1
ATOM 2027 O O . LYS A 1 246 ? 16.629 -13.733 -0.902 1.00 76.44 246 LYS A O 1
ATOM 2032 N N . SER A 1 247 ? 15.293 -13.261 -2.663 1.00 77.31 247 SER A N 1
ATOM 2033 C CA . SER A 1 247 ? 14.013 -13.310 -1.958 1.00 77.31 247 SER A CA 1
ATOM 2034 C C . SER A 1 247 ? 13.219 -14.572 -2.328 1.00 77.31 247 SER A C 1
ATOM 2036 O O . SER A 1 247 ? 13.400 -15.089 -3.426 1.00 77.31 247 SER A O 1
ATOM 2038 N N . PRO A 1 248 ? 12.297 -15.052 -1.481 1.00 78.94 248 PRO A N 1
ATOM 2039 C CA . PRO A 1 248 ? 11.427 -16.191 -1.797 1.00 78.94 248 PRO A CA 1
ATOM 2040 C C . PRO A 1 248 ? 10.603 -16.009 -3.068 1.00 78.94 248 PRO A C 1
ATOM 2042 O O . PRO A 1 248 ? 10.414 -16.960 -3.812 1.00 78.94 248 PRO A O 1
ATOM 2045 N N . VAL A 1 249 ? 10.157 -14.784 -3.367 1.00 75.00 249 VAL A N 1
ATOM 2046 C CA . VAL A 1 249 ? 9.520 -14.461 -4.657 1.00 75.00 249 VAL A CA 1
ATOM 2047 C C . VAL A 1 249 ? 10.505 -14.695 -5.801 1.00 75.00 249 VAL A C 1
ATOM 2049 O O . VAL A 1 249 ? 10.161 -15.353 -6.778 1.00 75.00 249 VAL A O 1
ATOM 2052 N N . TYR A 1 250 ? 11.742 -14.208 -5.665 1.00 75.19 250 TYR A N 1
ATOM 2053 C CA . TYR A 1 250 ? 12.781 -14.461 -6.658 1.00 75.19 250 TYR A CA 1
ATOM 2054 C C . TYR A 1 250 ? 13.118 -15.954 -6.767 1.00 75.19 250 TYR A C 1
ATOM 2056 O O . TYR A 1 250 ? 13.363 -16.444 -7.858 1.00 75.19 250 TYR A O 1
ATOM 2064 N N . GLU A 1 251 ? 13.113 -16.720 -5.680 1.00 73.88 251 GLU A N 1
ATOM 2065 C CA . GLU A 1 251 ? 13.377 -18.160 -5.747 1.00 73.88 251 GLU A CA 1
ATOM 2066 C C . GLU A 1 251 ? 12.230 -18.949 -6.377 1.00 73.88 251 GLU A C 1
ATOM 2068 O O . GLU A 1 251 ? 12.502 -19.861 -7.166 1.00 73.88 251 GLU A O 1
ATOM 2073 N N . ALA A 1 252 ? 10.989 -18.578 -6.050 1.00 68.06 252 ALA A N 1
ATOM 2074 C CA . ALA A 1 252 ? 9.767 -19.198 -6.547 1.00 68.06 252 ALA A CA 1
ATOM 2075 C C . ALA A 1 252 ? 9.561 -18.925 -8.037 1.00 68.06 252 ALA A C 1
ATOM 2077 O O . ALA A 1 252 ? 9.203 -19.831 -8.783 1.00 68.06 252 ALA A O 1
ATOM 2078 N N . TYR A 1 253 ? 9.821 -17.694 -8.479 1.00 67.94 253 TYR A N 1
ATOM 2079 C CA . TYR A 1 253 ? 9.486 -17.283 -9.839 1.00 67.94 253 TYR A CA 1
ATOM 2080 C C . TYR A 1 253 ? 10.706 -17.003 -10.725 1.00 67.94 253 TYR A C 1
ATOM 2082 O O . TYR A 1 253 ? 10.559 -16.861 -11.933 1.00 67.94 253 TYR A O 1
ATOM 2090 N N . LYS A 1 254 ? 11.921 -16.955 -10.160 1.00 63.28 254 LYS A N 1
ATOM 2091 C CA . LYS A 1 254 ? 13.182 -16.573 -10.844 1.00 63.28 254 LYS A CA 1
ATOM 2092 C C . LYS A 1 254 ? 13.196 -15.149 -11.410 1.00 63.28 254 LYS A C 1
ATOM 2094 O O . LYS A 1 254 ? 14.115 -14.759 -12.120 1.00 63.28 254 LYS A O 1
ATOM 2099 N N . PHE A 1 255 ? 12.216 -14.354 -11.007 1.00 63.12 255 PHE A N 1
ATOM 2100 C CA . PHE A 1 255 ? 12.091 -12.913 -11.167 1.00 63.12 255 PHE A CA 1
ATOM 2101 C C . PHE A 1 255 ? 11.269 -12.410 -9.968 1.00 63.12 255 PHE A C 1
ATOM 2103 O O . PHE A 1 255 ? 10.657 -13.205 -9.252 1.00 63.12 255 PHE A O 1
ATOM 2110 N N . GLY A 1 256 ? 11.229 -11.106 -9.704 1.00 65.00 256 GLY A N 1
ATOM 2111 C CA . GLY A 1 256 ? 10.356 -10.607 -8.643 1.00 65.00 256 GLY A CA 1
ATOM 2112 C C . GLY A 1 256 ? 10.784 -9.295 -8.028 1.00 65.00 256 GLY A C 1
ATOM 2113 O O . GLY A 1 256 ? 11.738 -8.654 -8.460 1.00 65.00 256 GLY A O 1
ATOM 2114 N N . TRP A 1 257 ? 10.050 -8.889 -6.998 1.00 74.81 257 TRP A N 1
ATOM 2115 C CA . TRP A 1 257 ? 10.377 -7.709 -6.212 1.00 74.81 257 TRP A CA 1
ATOM 2116 C C . TRP A 1 257 ? 11.277 -8.068 -5.023 1.00 74.81 257 TRP A C 1
ATOM 2118 O O . TRP A 1 257 ? 11.144 -9.149 -4.426 1.00 74.81 257 TRP A O 1
ATOM 2128 N N . PRO A 1 258 ? 12.175 -7.145 -4.638 1.00 76.38 258 PRO A N 1
ATOM 2129 C CA . PRO A 1 258 ? 13.009 -7.327 -3.466 1.00 76.38 258 PRO A CA 1
ATOM 2130 C C . PRO A 1 258 ? 12.173 -7.509 -2.202 1.00 76.38 258 PRO A C 1
ATOM 2132 O O . PRO A 1 258 ? 11.090 -6.930 -2.038 1.00 76.38 258 PRO A O 1
ATOM 2135 N N . PHE A 1 259 ? 12.714 -8.287 -1.275 1.00 79.81 259 PHE A N 1
ATOM 2136 C CA . PHE A 1 259 ? 12.098 -8.502 0.024 1.00 79.81 259 PHE A CA 1
ATOM 2137 C C . PHE A 1 259 ? 11.865 -7.170 0.761 1.00 79.81 259 PHE A C 1
ATOM 2139 O O . PHE A 1 259 ? 12.604 -6.206 0.570 1.00 79.81 259 PHE A O 1
ATOM 2146 N N . GLY A 1 260 ? 10.828 -7.091 1.598 1.00 80.00 260 GLY A N 1
ATOM 2147 C CA . GLY A 1 260 ? 10.560 -5.902 2.418 1.00 80.00 260 GLY A CA 1
ATOM 2148 C C . GLY A 1 260 ? 9.979 -4.692 1.677 1.00 80.00 260 GLY A C 1
ATOM 2149 O O . GLY A 1 260 ? 9.962 -3.598 2.235 1.00 80.00 260 GLY A O 1
ATOM 2150 N N . ASN A 1 261 ? 9.469 -4.867 0.454 1.00 86.69 261 ASN A N 1
ATOM 2151 C CA . ASN A 1 261 ? 8.817 -3.798 -0.321 1.00 86.69 261 ASN A CA 1
ATOM 2152 C C . ASN A 1 261 ? 7.298 -3.944 -0.475 1.00 86.69 261 ASN A C 1
ATOM 2154 O O . ASN A 1 261 ? 6.657 -3.120 -1.128 1.00 86.69 261 ASN A O 1
ATOM 2158 N N . CYS A 1 262 ? 6.729 -4.970 0.154 1.00 89.69 262 CYS A N 1
ATOM 2159 C CA . CYS A 1 262 ? 5.295 -5.222 0.149 1.00 89.69 262 CYS A CA 1
ATOM 2160 C C . CYS A 1 262 ? 4.566 -4.279 1.120 1.00 89.69 262 CYS A C 1
ATOM 2162 O O . CYS A 1 262 ? 5.188 -3.524 1.878 1.00 89.69 262 CYS A O 1
ATOM 2164 N N . ALA A 1 263 ? 3.237 -4.320 1.099 1.00 91.88 263 ALA A N 1
ATOM 2165 C CA . ALA A 1 263 ? 2.419 -3.484 1.970 1.00 91.88 263 ALA A CA 1
ATOM 2166 C C . ALA A 1 263 ? 2.504 -3.872 3.450 1.00 91.88 263 ALA A C 1
ATOM 2168 O O . ALA A 1 263 ? 2.278 -3.046 4.331 1.00 91.88 263 ALA A O 1
ATOM 2169 N N . GLU A 1 264 ? 2.923 -5.103 3.714 1.00 90.62 264 GLU A N 1
ATOM 2170 C CA . GLU A 1 264 ? 3.109 -5.692 5.029 1.00 90.62 264 GLU A CA 1
ATOM 2171 C C . GLU A 1 264 ? 4.338 -5.159 5.776 1.00 90.62 264 GLU A C 1
ATOM 2173 O O . GLU A 1 264 ? 4.428 -5.395 6.974 1.00 90.62 264 GLU A O 1
ATOM 2178 N N . THR A 1 265 ? 5.280 -4.447 5.135 1.00 88.88 265 THR A N 1
ATOM 2179 C CA . THR A 1 265 ? 6.567 -4.090 5.770 1.00 88.88 265 THR A CA 1
ATOM 2180 C C . THR A 1 265 ? 6.395 -3.407 7.127 1.00 88.88 265 THR A C 1
ATOM 2182 O O . THR A 1 265 ? 6.873 -3.925 8.133 1.00 88.88 265 THR A O 1
ATOM 2185 N N . TYR A 1 266 ? 5.694 -2.273 7.188 1.00 89.75 266 TYR A N 1
ATOM 2186 C CA . TYR A 1 266 ? 5.439 -1.599 8.464 1.00 89.75 266 TYR A CA 1
ATOM 2187 C C . TYR A 1 266 ? 4.474 -2.390 9.356 1.00 89.75 266 TYR A C 1
ATOM 2189 O O . TYR A 1 266 ? 4.811 -2.605 10.519 1.00 89.75 266 TYR A O 1
ATOM 2197 N N . PRO A 1 267 ? 3.335 -2.907 8.855 1.00 90.25 267 PRO A N 1
ATOM 2198 C CA . PRO A 1 267 ? 2.461 -3.752 9.657 1.00 90.25 267 PRO A CA 1
ATOM 2199 C C . PRO A 1 267 ? 3.171 -4.900 10.379 1.00 90.25 267 PRO A C 1
ATOM 2201 O O . PRO A 1 267 ? 2.884 -5.154 11.549 1.00 90.25 267 PRO A O 1
ATOM 2204 N N . PHE A 1 268 ? 4.136 -5.555 9.735 1.00 88.25 268 PHE A N 1
ATOM 2205 C CA . PHE A 1 268 ? 4.900 -6.658 10.309 1.00 88.25 268 PHE A CA 1
ATOM 2206 C C . PHE A 1 268 ? 5.946 -6.202 11.318 1.00 88.25 268 PHE A C 1
ATOM 2208 O O . PHE A 1 268 ? 6.064 -6.860 12.348 1.00 88.25 268 PHE A O 1
ATOM 2215 N N . ILE A 1 269 ? 6.617 -5.064 11.097 1.00 85.12 269 ILE A N 1
ATOM 2216 C CA . ILE A 1 269 ? 7.519 -4.456 12.094 1.00 85.12 269 ILE A CA 1
ATOM 2217 C C . ILE A 1 269 ? 6.817 -4.292 13.451 1.00 85.12 269 ILE A C 1
ATOM 2219 O O . ILE A 1 269 ? 7.419 -4.548 14.489 1.00 85.12 269 ILE A O 1
ATOM 2223 N N . PHE A 1 270 ? 5.542 -3.893 13.449 1.00 82.12 270 PHE A N 1
ATOM 2224 C CA . PHE A 1 270 ? 4.779 -3.663 14.681 1.00 82.12 270 PHE A CA 1
ATOM 2225 C C . PHE A 1 270 ? 4.012 -4.898 15.179 1.00 82.12 270 PHE A C 1
ATOM 2227 O O . PHE A 1 270 ? 3.756 -5.052 16.378 1.00 82.12 270 PHE A O 1
ATOM 2234 N N . SER A 1 271 ? 3.596 -5.787 14.276 1.00 82.50 271 SER A N 1
ATOM 2235 C CA . SER A 1 271 ? 2.691 -6.885 14.634 1.00 82.50 271 SER A CA 1
ATOM 2236 C C . SER A 1 271 ? 3.419 -8.176 14.989 1.00 82.50 271 SER A C 1
ATOM 2238 O O . SER A 1 271 ? 2.970 -8.857 15.919 1.00 82.50 271 SER A O 1
ATOM 2240 N N . ILE A 1 272 ? 4.527 -8.491 14.310 1.00 81.50 272 ILE A N 1
ATOM 2241 C CA . ILE A 1 272 ? 5.285 -9.730 14.513 1.00 81.50 272 ILE A CA 1
ATOM 2242 C C . ILE A 1 272 ? 6.146 -9.616 15.770 1.00 81.50 272 ILE A C 1
ATOM 2244 O O . ILE A 1 272 ? 6.942 -8.694 15.919 1.00 81.50 272 ILE A O 1
ATOM 2248 N N . ARG A 1 273 ? 6.004 -10.589 16.674 1.00 73.62 273 ARG A N 1
ATOM 2249 C CA . ARG A 1 273 ? 6.900 -10.776 17.825 1.00 73.62 273 ARG A CA 1
ATOM 2250 C C . ARG A 1 273 ? 7.834 -11.958 17.569 1.00 73.62 273 ARG A C 1
ATOM 2252 O O . ARG A 1 273 ? 7.402 -12.941 16.977 1.00 73.62 273 ARG A O 1
ATOM 2259 N N . ASP A 1 274 ? 9.080 -11.902 18.035 1.00 65.44 274 ASP A N 1
ATOM 2260 C CA . ASP A 1 274 ? 9.986 -13.057 17.953 1.00 65.44 274 ASP A CA 1
ATOM 2261 C C . ASP A 1 274 ? 9.400 -14.236 18.752 1.00 65.44 274 ASP A C 1
ATOM 2263 O O . ASP A 1 274 ? 9.190 -14.147 19.966 1.00 65.44 274 ASP A O 1
ATOM 2267 N N . SER A 1 275 ? 9.116 -15.345 18.066 1.00 62.34 275 SER A N 1
ATOM 2268 C CA . SER A 1 275 ? 8.580 -16.561 18.682 1.00 62.34 275 SER A CA 1
ATOM 2269 C C . SER A 1 275 ? 9.562 -17.183 19.675 1.00 62.34 275 SER A C 1
ATOM 2271 O O . SER A 1 275 ? 9.138 -17.763 20.673 1.00 62.34 275 SER A O 1
ATOM 2273 N N . ASN A 1 276 ? 10.870 -17.004 19.459 1.00 57.81 276 ASN A N 1
ATOM 2274 C CA . ASN A 1 276 ? 11.909 -17.475 20.377 1.00 57.81 276 ASN A CA 1
ATOM 2275 C C . ASN A 1 276 ? 11.994 -16.623 21.651 1.00 57.81 276 ASN A C 1
ATOM 2277 O O . ASN A 1 276 ? 12.490 -17.096 22.670 1.00 57.81 276 ASN A O 1
ATOM 2281 N N . ALA A 1 277 ? 11.481 -15.391 21.615 1.00 59.12 277 ALA A N 1
ATOM 2282 C CA . ALA A 1 277 ? 11.354 -14.510 22.775 1.00 59.12 277 ALA A CA 1
ATOM 2283 C C . ALA A 1 277 ? 9.992 -14.660 23.489 1.00 59.12 277 ALA A C 1
ATOM 2285 O O . ALA A 1 277 ? 9.585 -13.777 24.242 1.00 59.12 277 ALA A O 1
ATOM 2286 N N . GLY A 1 278 ? 9.260 -15.756 23.239 1.00 59.69 278 GLY A N 1
ATOM 2287 C CA . GLY A 1 278 ? 7.947 -16.022 23.838 1.00 59.69 278 GLY A CA 1
ATOM 2288 C C . GLY A 1 278 ? 6.769 -15.337 23.131 1.00 59.69 278 GLY A C 1
ATOM 2289 O O . GLY A 1 278 ? 5.656 -15.324 23.659 1.00 59.69 278 GLY A O 1
ATOM 2290 N N . GLY A 1 279 ? 6.978 -14.768 21.938 1.00 67.50 279 GLY A N 1
ATOM 2291 C CA . GLY A 1 279 ? 5.917 -14.167 21.131 1.00 67.50 279 GLY A CA 1
ATOM 2292 C C . GLY A 1 279 ? 4.932 -15.203 20.575 1.00 67.50 279 GLY A C 1
ATOM 2293 O O . GLY A 1 279 ? 5.324 -16.133 19.877 1.00 67.50 279 GLY A O 1
ATOM 2294 N N . ASN A 1 280 ? 3.629 -15.027 20.828 1.00 77.94 280 ASN A N 1
ATOM 2295 C CA . ASN A 1 280 ? 2.577 -15.835 20.201 1.00 77.94 280 ASN A CA 1
ATOM 2296 C C . ASN A 1 280 ? 1.897 -15.062 19.063 1.00 77.94 280 ASN A C 1
ATOM 2298 O O . ASN A 1 280 ? 1.026 -14.227 19.310 1.00 77.94 280 ASN A O 1
ATOM 2302 N N . ASN A 1 281 ? 2.246 -15.395 17.818 1.00 85.62 281 ASN A N 1
ATOM 2303 C CA . ASN A 1 281 ? 1.660 -14.780 16.623 1.00 85.62 281 ASN A CA 1
ATOM 2304 C C . ASN A 1 281 ? 0.510 -15.605 16.008 1.00 85.62 281 ASN A C 1
ATOM 2306 O O . ASN A 1 281 ? -0.020 -15.239 14.962 1.00 85.62 281 ASN A O 1
ATOM 2310 N N . ARG A 1 282 ? 0.065 -16.704 16.640 1.00 88.00 282 ARG A N 1
ATOM 2311 C CA . ARG A 1 282 ? -0.947 -17.620 16.060 1.00 88.00 282 ARG A CA 1
ATOM 2312 C C . ARG A 1 282 ? -2.320 -16.988 15.829 1.00 88.00 282 ARG A C 1
ATOM 2314 O O . ARG A 1 282 ? -3.086 -17.496 15.010 1.00 88.00 282 ARG A O 1
ATOM 2321 N N . ASN A 1 283 ? -2.623 -15.918 16.561 1.00 88.06 283 ASN A N 1
ATOM 2322 C CA . ASN A 1 283 ? -3.873 -15.160 16.461 1.00 88.06 283 ASN A CA 1
ATOM 2323 C C . ASN A 1 283 ? -3.728 -13.888 15.615 1.00 88.06 283 ASN A C 1
ATOM 2325 O O . ASN A 1 283 ? -4.669 -13.106 15.539 1.00 88.06 283 ASN A O 1
ATOM 2329 N N . MET A 1 284 ? -2.556 -13.662 15.015 1.00 90.19 284 MET A N 1
ATOM 2330 C CA . MET A 1 284 ? -2.355 -12.564 14.080 1.00 90.19 284 MET A CA 1
ATOM 2331 C C . MET A 1 284 ? -3.159 -12.839 12.809 1.00 90.19 284 MET A C 1
ATOM 2333 O O . MET A 1 284 ? -3.176 -13.968 12.304 1.00 90.19 284 MET A O 1
ATOM 2337 N N . GLN A 1 285 ? -3.840 -11.810 12.329 1.00 93.62 285 GLN A N 1
ATOM 2338 C CA . GLN A 1 285 ? -4.678 -11.829 11.140 1.00 93.62 285 GLN A CA 1
ATOM 2339 C C . GLN A 1 285 ? -4.282 -10.667 10.235 1.00 93.62 285 GLN A C 1
ATOM 2341 O O . GLN A 1 285 ? -3.700 -9.680 10.692 1.00 93.62 285 GLN A O 1
ATOM 2346 N N . GLY A 1 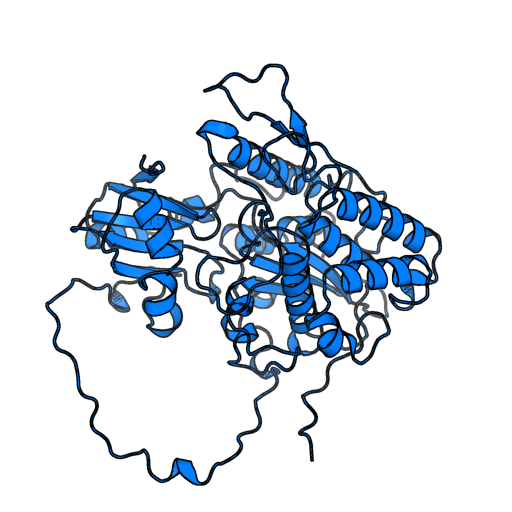286 ? -4.589 -10.781 8.951 1.00 95.19 286 GLY A N 1
ATOM 2347 C CA . GLY A 1 286 ? -4.336 -9.700 8.018 1.00 95.19 286 GLY A CA 1
ATOM 2348 C C . GLY A 1 286 ? -5.111 -9.858 6.727 1.00 95.19 286 GLY A C 1
ATOM 2349 O O . GLY A 1 286 ? -5.664 -10.914 6.427 1.00 95.19 286 GLY A O 1
ATOM 2350 N N . LEU A 1 287 ? -5.144 -8.782 5.957 1.00 96.19 287 LEU A N 1
ATOM 2351 C CA . LEU A 1 287 ? -5.634 -8.786 4.585 1.00 96.19 287 LEU A CA 1
ATOM 2352 C C . LEU A 1 287 ? -4.844 -7.772 3.770 1.00 96.19 287 LEU A C 1
ATOM 2354 O O . LEU A 1 287 ? -4.413 -6.748 4.311 1.00 96.19 287 LEU A O 1
ATOM 2358 N N . ALA A 1 288 ? -4.699 -8.052 2.480 1.00 95.81 288 ALA A N 1
ATOM 2359 C CA . ALA A 1 288 ? -4.112 -7.146 1.510 1.00 95.81 288 ALA A CA 1
ATOM 2360 C C . ALA A 1 288 ? -5.132 -6.842 0.401 1.00 95.81 288 ALA A C 1
ATOM 2362 O O . ALA A 1 288 ? -5.899 -7.711 -0.015 1.00 95.81 288 ALA A O 1
ATOM 2363 N N . LEU A 1 289 ? -5.156 -5.592 -0.050 1.00 95.75 289 LEU A N 1
ATOM 2364 C CA . LEU A 1 289 ? -6.083 -5.047 -1.034 1.00 95.75 289 LEU A CA 1
ATOM 2365 C C . LEU A 1 289 ? -5.280 -4.377 -2.152 1.00 95.75 289 LEU A C 1
ATOM 2367 O O . LEU A 1 289 ? -4.484 -3.472 -1.898 1.00 95.75 289 LEU A O 1
ATOM 2371 N N . GLN A 1 290 ? -5.482 -4.832 -3.383 1.00 93.62 290 GLN A N 1
ATOM 2372 C CA . GLN A 1 290 ? -4.796 -4.329 -4.570 1.00 93.62 290 GLN A CA 1
ATOM 2373 C C . GLN A 1 290 ? -5.473 -3.060 -5.092 1.00 93.62 290 GLN A C 1
ATOM 2375 O O . GLN A 1 290 ? -6.699 -2.995 -5.108 1.00 93.62 290 GLN A O 1
ATOM 2380 N N . ARG A 1 291 ? -4.699 -2.063 -5.539 1.00 92.31 291 ARG A N 1
ATOM 2381 C CA . ARG A 1 291 ? -5.189 -0.720 -5.925 1.00 92.31 291 ARG A CA 1
ATOM 2382 C C . ARG A 1 291 ? -6.277 -0.675 -6.988 1.00 92.31 291 ARG A C 1
ATOM 2384 O O . ARG A 1 291 ? -6.974 0.326 -7.062 1.00 92.31 291 ARG A O 1
ATOM 2391 N N . GLU A 1 292 ? -6.441 -1.721 -7.779 1.00 89.50 292 GLU A N 1
ATOM 2392 C CA . GLU A 1 292 ? -7.447 -1.848 -8.832 1.00 89.50 292 GLU A CA 1
ATOM 2393 C C . GLU A 1 292 ? -8.876 -1.636 -8.338 1.00 89.50 292 GLU A C 1
ATOM 2395 O O . GLU A 1 292 ? -9.737 -1.220 -9.112 1.00 89.50 292 GLU A O 1
ATOM 2400 N N . PHE A 1 293 ? -9.138 -1.795 -7.035 1.00 91.00 293 PHE A N 1
ATOM 2401 C CA . PHE A 1 293 ? -10.439 -1.410 -6.486 1.00 91.00 293 PHE A CA 1
ATOM 2402 C C . PHE A 1 293 ? -10.760 0.085 -6.663 1.00 91.00 293 PHE A C 1
ATOM 2404 O O . PHE A 1 293 ? -11.924 0.477 -6.602 1.00 91.00 293 PHE A O 1
ATOM 2411 N N . LEU A 1 294 ? -9.740 0.922 -6.869 1.00 90.75 294 LEU A N 1
ATOM 2412 C CA . LEU A 1 294 ? -9.866 2.359 -7.077 1.00 90.75 294 LEU A CA 1
ATOM 2413 C C . LEU A 1 294 ? -10.207 2.728 -8.521 1.00 90.75 294 LEU A C 1
ATOM 2415 O O . LEU A 1 294 ? -10.502 3.893 -8.739 1.00 90.75 294 LEU A O 1
ATOM 2419 N N . GLN A 1 295 ? -10.165 1.800 -9.483 1.00 85.81 295 GLN A N 1
ATOM 2420 C CA . GLN A 1 295 ? -10.311 2.106 -10.911 1.00 85.81 295 GLN A CA 1
ATOM 2421 C C . GLN A 1 295 ? -11.679 2.705 -11.270 1.00 85.81 295 GLN A C 1
ATOM 2423 O O . GLN A 1 295 ? -11.751 3.623 -12.087 1.00 85.81 295 GLN A O 1
ATOM 2428 N N . ASN A 1 296 ? -12.752 2.184 -10.671 1.00 76.62 296 ASN A N 1
ATOM 2429 C CA . ASN A 1 296 ? -14.124 2.500 -11.066 1.00 76.62 296 ASN A CA 1
ATOM 2430 C C . ASN A 1 296 ? -14.682 3.694 -10.279 1.00 76.62 296 ASN A C 1
ATOM 2432 O O . ASN A 1 296 ? -14.590 3.753 -9.046 1.00 76.62 296 ASN A O 1
ATOM 2436 N N . GLU A 1 297 ? -15.336 4.622 -10.982 1.00 67.19 297 GLU A N 1
ATOM 2437 C CA . GLU A 1 297 ? -15.925 5.827 -10.373 1.00 67.19 297 GLU A CA 1
ATOM 2438 C C . GLU A 1 297 ? -17.204 5.519 -9.569 1.00 67.19 297 GLU A C 1
ATOM 2440 O O . GLU A 1 297 ? -17.593 6.271 -8.679 1.00 67.19 297 GLU A O 1
ATOM 2445 N N . GLY A 1 298 ? -17.830 4.362 -9.815 1.00 67.31 298 GLY A N 1
ATOM 2446 C CA . GLY A 1 298 ? -19.107 3.963 -9.207 1.00 67.31 298 GLY A CA 1
ATOM 2447 C C . GLY A 1 298 ? -19.090 3.712 -7.691 1.00 67.31 298 GLY A C 1
ATOM 2448 O O . GLY A 1 298 ? -20.155 3.553 -7.091 1.00 67.31 298 GLY A O 1
ATOM 2449 N N . LEU A 1 299 ? -17.919 3.683 -7.046 1.00 77.44 299 LEU A N 1
ATOM 2450 C CA . LEU A 1 299 ? -17.801 3.516 -5.593 1.00 77.44 299 LEU A CA 1
ATOM 2451 C C . LEU A 1 299 ? -17.847 4.871 -4.876 1.00 77.44 299 LEU A C 1
ATOM 2453 O O . LEU A 1 299 ? -16.808 5.452 -4.551 1.00 77.44 299 LEU A O 1
ATOM 2457 N N . ASN A 1 300 ? -19.068 5.334 -4.603 1.00 77.19 300 ASN A N 1
ATOM 2458 C CA . ASN A 1 300 ? -19.358 6.582 -3.887 1.00 77.19 300 ASN A CA 1
ATOM 2459 C C . ASN A 1 300 ? -19.585 6.391 -2.377 1.00 77.19 300 ASN A C 1
ATOM 2461 O O . ASN A 1 300 ? -19.969 7.328 -1.687 1.00 77.19 300 ASN A O 1
ATOM 2465 N N . SER A 1 301 ? -19.390 5.196 -1.841 1.00 83.12 301 SER A N 1
ATOM 2466 C CA . SER A 1 301 ? -19.371 4.914 -0.404 1.00 83.12 301 SER A CA 1
ATOM 2467 C C . SER A 1 301 ? -18.771 3.529 -0.197 1.00 83.12 301 SER A C 1
ATOM 2469 O O . SER A 1 301 ? -18.732 2.712 -1.121 1.00 83.12 301 SER A O 1
ATOM 2471 N N . TYR A 1 302 ? -18.324 3.234 1.023 1.00 85.06 302 TYR A N 1
ATOM 2472 C CA . TYR A 1 302 ? -18.044 1.853 1.388 1.00 85.06 302 TYR A CA 1
ATOM 2473 C C . TYR A 1 302 ? -19.358 1.120 1.717 1.00 85.06 302 TYR A C 1
ATOM 2475 O O . TYR A 1 302 ? -19.812 1.115 2.861 1.00 85.06 302 TYR A O 1
ATOM 2483 N N . ASP A 1 303 ? -19.974 0.512 0.702 1.00 82.25 303 ASP A N 1
ATOM 2484 C CA . ASP A 1 303 ? -21.154 -0.364 0.813 1.00 82.25 303 ASP A CA 1
ATOM 2485 C C . ASP A 1 303 ? -20.948 -1.640 -0.022 1.00 82.25 303 ASP A C 1
ATOM 2487 O O . ASP A 1 303 ? -21.729 -1.987 -0.911 1.00 82.25 303 ASP A O 1
ATOM 2491 N N . GLU A 1 304 ? -19.838 -2.327 0.251 1.00 78.50 304 GLU A N 1
ATOM 2492 C CA . GLU A 1 304 ? -19.355 -3.437 -0.568 1.00 78.50 304 GLU A CA 1
ATOM 2493 C C . GLU A 1 304 ? -19.792 -4.818 -0.087 1.00 78.50 304 GLU A C 1
ATOM 2495 O O . GLU A 1 304 ? -19.754 -5.139 1.098 1.00 78.50 304 GLU A O 1
ATOM 2500 N N . TYR A 1 305 ? -20.156 -5.663 -1.046 1.00 82.00 305 TYR A N 1
ATOM 2501 C CA . TYR A 1 305 ? -20.612 -7.032 -0.808 1.00 82.00 305 TYR A CA 1
ATOM 2502 C C . TYR A 1 305 ? -19.577 -8.028 -1.322 1.00 82.00 305 TYR A C 1
ATOM 2504 O O . TYR A 1 305 ? -18.717 -7.687 -2.135 1.00 82.00 305 TYR A O 1
ATOM 2512 N N . VAL A 1 306 ? -19.680 -9.282 -0.888 1.00 81.38 306 VAL A N 1
ATOM 2513 C CA . VAL A 1 306 ? -18.896 -10.369 -1.475 1.00 81.38 306 VAL A CA 1
ATOM 2514 C C . VAL A 1 306 ? -19.114 -10.413 -2.992 1.00 81.38 306 VAL A C 1
ATOM 2516 O O . VAL A 1 306 ? -20.243 -10.306 -3.470 1.00 81.38 306 VAL A O 1
ATOM 2519 N N . GLY A 1 307 ? -18.021 -10.516 -3.751 1.00 75.12 307 GLY A N 1
ATOM 2520 C CA . GLY A 1 307 ? -18.040 -10.435 -5.219 1.00 75.12 307 GLY A CA 1
ATOM 2521 C C . GLY A 1 307 ? -18.103 -9.010 -5.788 1.00 75.12 307 GLY A C 1
ATOM 2522 O O . GLY A 1 307 ? -18.047 -8.847 -7.002 1.00 75.12 307 GLY A O 1
ATOM 2523 N N . GLY A 1 308 ? -18.196 -7.984 -4.937 1.00 83.06 308 GLY A N 1
ATOM 2524 C CA . GLY A 1 308 ? -17.997 -6.587 -5.319 1.00 83.06 308 GLY A CA 1
ATOM 2525 C C . GLY A 1 308 ? -16.537 -6.272 -5.650 1.00 83.06 308 GLY A C 1
ATOM 2526 O O . GLY A 1 308 ? -15.642 -7.095 -5.440 1.00 83.06 308 GLY A O 1
ATOM 2527 N N . VAL A 1 309 ? -16.278 -5.068 -6.158 1.00 87.62 309 VAL A N 1
ATOM 2528 C CA . VAL A 1 309 ? -14.959 -4.706 -6.701 1.00 87.62 309 VAL A CA 1
ATOM 2529 C C . VAL A 1 309 ? -13.887 -4.622 -5.611 1.00 87.62 309 VAL A C 1
ATOM 2531 O O . VAL A 1 309 ? -12.759 -5.046 -5.848 1.00 87.62 309 VAL A O 1
ATOM 2534 N N . VAL A 1 310 ? -14.219 -4.191 -4.387 1.00 90.12 310 VAL A N 1
ATOM 2535 C CA . VAL A 1 310 ? -13.266 -4.273 -3.261 1.00 90.12 310 VAL A CA 1
ATOM 2536 C C . VAL A 1 310 ? -12.909 -5.727 -2.932 1.00 90.12 310 VAL A C 1
ATOM 2538 O O . VAL A 1 310 ? -11.737 -6.047 -2.749 1.00 90.12 310 VAL A O 1
ATOM 2541 N N . TRP A 1 311 ? -13.891 -6.632 -2.905 1.00 89.12 311 TRP A N 1
ATOM 2542 C CA . TRP A 1 311 ? -13.650 -8.053 -2.628 1.00 89.12 311 TRP A CA 1
ATOM 2543 C C . TRP A 1 311 ? -12.849 -8.744 -3.730 1.00 89.12 311 TRP A C 1
ATOM 2545 O O . TRP A 1 311 ? -11.941 -9.513 -3.423 1.00 89.12 311 TRP A O 1
ATOM 2555 N N . GLY A 1 312 ? -13.157 -8.456 -4.997 1.00 87.00 312 GLY A N 1
ATOM 2556 C CA . GLY A 1 312 ? -12.439 -9.007 -6.150 1.00 87.00 312 GLY A CA 1
ATOM 2557 C C . GLY A 1 312 ? -10.965 -8.592 -6.211 1.00 87.00 312 GLY A C 1
ATOM 2558 O O . GLY A 1 312 ? -10.164 -9.245 -6.877 1.00 87.00 312 GLY A O 1
ATOM 2559 N N . ASN A 1 313 ? -10.587 -7.544 -5.477 1.00 91.38 313 ASN A N 1
ATOM 2560 C CA . ASN A 1 313 ? -9.223 -7.027 -5.414 1.00 91.38 313 ASN A CA 1
ATOM 2561 C C . ASN A 1 313 ? -8.477 -7.377 -4.120 1.00 91.38 313 ASN A C 1
ATOM 2563 O O . ASN A 1 313 ? -7.358 -6.909 -3.907 1.00 91.38 313 ASN A O 1
ATOM 2567 N N . LEU A 1 314 ? -9.049 -8.222 -3.260 1.00 92.94 314 LEU A N 1
ATOM 2568 C CA . LEU A 1 314 ? -8.289 -8.836 -2.174 1.00 92.94 314 LEU A CA 1
ATOM 2569 C C . LEU A 1 314 ? -7.201 -9.753 -2.733 1.00 92.94 314 LEU A C 1
ATOM 2571 O O . LEU A 1 314 ? -7.418 -10.449 -3.725 1.00 92.94 314 LEU A O 1
ATOM 2575 N N . ARG A 1 315 ? -6.048 -9.788 -2.067 1.00 92.00 315 ARG A N 1
ATOM 2576 C CA . ARG A 1 315 ? -4.930 -10.676 -2.405 1.00 92.00 315 ARG A CA 1
ATOM 2577 C C . ARG A 1 315 ? -4.419 -11.400 -1.170 1.00 92.00 315 ARG A C 1
ATOM 2579 O O . ARG A 1 315 ? -4.486 -10.866 -0.061 1.00 92.00 315 ARG A O 1
ATOM 2586 N N . GLY A 1 316 ? -3.948 -12.628 -1.370 1.00 90.62 316 GLY A N 1
ATOM 2587 C CA . GLY A 1 316 ? -3.240 -13.375 -0.337 1.00 90.62 316 GLY A CA 1
ATOM 2588 C C . GLY A 1 316 ? -1.849 -12.795 -0.060 1.00 90.62 316 GLY A C 1
ATOM 2589 O O . GLY A 1 316 ? -1.468 -11.770 -0.630 1.00 90.62 316 GLY A O 1
ATOM 2590 N N . PRO A 1 317 ? -1.068 -13.418 0.833 1.00 89.69 317 PRO A N 1
ATOM 2591 C CA . PRO A 1 317 ? 0.311 -13.019 1.060 1.00 89.69 317 PRO A CA 1
ATOM 2592 C C . PRO A 1 317 ? 1.208 -13.515 -0.079 1.00 89.69 317 PRO A C 1
ATOM 2594 O O . PRO A 1 317 ? 1.240 -14.708 -0.353 1.00 89.69 317 PRO A O 1
ATOM 2597 N N . CYS A 1 318 ? 2.009 -12.627 -0.674 1.00 87.44 318 CYS A N 1
ATOM 2598 C CA . CYS A 1 318 ? 3.039 -13.060 -1.624 1.00 87.44 318 CYS A CA 1
ATOM 2599 C C . CYS A 1 318 ? 4.077 -13.996 -0.985 1.00 87.44 318 CYS A C 1
ATOM 2601 O O . CYS A 1 318 ? 4.248 -13.924 0.233 1.00 87.44 318 CYS A O 1
ATOM 2603 N N . PRO A 1 319 ? 4.870 -14.776 -1.749 1.00 85.44 319 PRO A N 1
ATOM 2604 C CA . PRO A 1 319 ? 5.870 -15.686 -1.177 1.00 85.44 319 PRO A CA 1
ATOM 2605 C C . PRO A 1 319 ? 6.817 -15.057 -0.142 1.00 85.44 319 PRO A C 1
ATOM 2607 O O . PRO A 1 319 ? 7.125 -15.678 0.874 1.00 85.44 319 PRO A O 1
ATOM 2610 N N . ASN A 1 320 ? 7.221 -13.792 -0.329 1.00 85.75 320 ASN A N 1
ATOM 2611 C CA . ASN A 1 320 ? 8.034 -13.064 0.654 1.00 85.75 320 ASN A CA 1
ATOM 2612 C C . ASN A 1 320 ? 7.279 -12.904 1.986 1.00 85.75 320 ASN A C 1
ATOM 2614 O O . ASN A 1 320 ? 7.816 -13.186 3.057 1.00 85.75 320 ASN A O 1
ATOM 2618 N N . CYS A 1 321 ? 6.022 -12.461 1.921 1.00 88.62 321 CYS A N 1
ATOM 2619 C CA . CYS A 1 321 ? 5.171 -12.243 3.088 1.00 88.62 321 CYS A CA 1
ATOM 2620 C C . CYS A 1 321 ? 4.709 -13.567 3.712 1.00 88.62 321 CYS A C 1
ATOM 2622 O O . CYS A 1 321 ? 4.683 -13.684 4.934 1.00 88.62 321 CYS A O 1
ATOM 2624 N N . ALA A 1 322 ? 4.407 -14.581 2.901 1.00 88.38 322 ALA A N 1
ATOM 2625 C CA . ALA A 1 322 ? 4.037 -15.918 3.345 1.00 88.38 322 ALA A CA 1
ATOM 2626 C C . ALA A 1 322 ? 5.173 -16.566 4.144 1.00 88.38 322 ALA A C 1
ATOM 2628 O O . ALA A 1 322 ? 4.931 -17.126 5.215 1.00 88.38 322 ALA A O 1
ATOM 2629 N N . GLN A 1 323 ? 6.422 -16.422 3.686 1.00 85.38 323 GLN A N 1
ATOM 2630 C CA . GLN A 1 323 ? 7.580 -16.874 4.450 1.00 85.38 323 GLN A CA 1
ATOM 2631 C C . GLN A 1 323 ? 7.697 -16.147 5.797 1.00 85.38 323 GLN A C 1
ATOM 2633 O O . GLN A 1 323 ? 7.867 -16.820 6.812 1.00 85.38 323 GLN A O 1
ATOM 2638 N N . LEU A 1 324 ? 7.529 -14.817 5.844 1.00 85.06 324 LEU A N 1
ATOM 2639 C CA . LEU A 1 324 ? 7.535 -14.068 7.113 1.00 85.06 324 LEU A CA 1
ATOM 2640 C C . LEU A 1 324 ? 6.463 -14.557 8.081 1.00 85.06 324 LEU A C 1
ATOM 2642 O O . LEU A 1 324 ? 6.746 -14.772 9.256 1.00 85.06 324 LEU A O 1
ATOM 2646 N N . ILE A 1 325 ? 5.238 -14.743 7.587 1.00 88.12 325 ILE A N 1
ATOM 2647 C CA . ILE A 1 325 ? 4.109 -15.233 8.381 1.00 88.12 325 ILE A CA 1
ATOM 2648 C C . ILE A 1 325 ? 4.445 -16.608 8.974 1.00 88.12 325 ILE A C 1
ATOM 2650 O O . ILE A 1 325 ? 4.264 -16.817 10.176 1.00 88.12 325 ILE A O 1
ATOM 2654 N N . ASN A 1 326 ? 4.981 -17.517 8.154 1.00 85.62 326 ASN A N 1
ATOM 2655 C CA . ASN A 1 326 ? 5.375 -18.860 8.576 1.00 85.62 326 ASN A CA 1
ATOM 2656 C C . ASN A 1 326 ? 6.494 -18.838 9.623 1.00 85.62 326 ASN A C 1
ATOM 2658 O O . ASN A 1 326 ? 6.359 -19.452 10.680 1.00 85.62 326 ASN A O 1
ATOM 2662 N N . GLN A 1 327 ? 7.579 -18.109 9.359 1.00 81.94 327 GLN A N 1
ATOM 2663 C CA . GLN A 1 327 ? 8.736 -18.034 10.256 1.00 81.94 327 GLN A CA 1
ATOM 2664 C C . GLN A 1 327 ? 8.394 -17.347 11.580 1.00 81.94 327 GLN A C 1
ATOM 2666 O O . GLN A 1 327 ? 8.912 -17.727 12.626 1.00 81.94 327 GLN A O 1
ATOM 2671 N N . ALA A 1 328 ? 7.472 -16.383 11.560 1.00 82.06 328 ALA A N 1
ATOM 2672 C CA . ALA A 1 328 ? 6.937 -15.758 12.761 1.00 82.06 328 ALA A CA 1
ATOM 2673 C C . ALA A 1 328 ? 6.021 -16.691 13.582 1.00 82.06 328 ALA A C 1
ATOM 2675 O O . ALA A 1 328 ? 5.556 -16.300 14.652 1.00 82.06 328 ALA A O 1
ATOM 2676 N N . GLY A 1 329 ? 5.689 -17.894 13.103 1.00 84.69 329 GLY A N 1
ATOM 2677 C CA . GLY A 1 329 ? 4.745 -18.799 13.769 1.00 84.69 329 GLY A CA 1
ATOM 2678 C C . GLY A 1 329 ? 3.283 -18.330 13.711 1.00 84.69 329 GLY A C 1
ATOM 2679 O O . GLY A 1 329 ? 2.442 -18.814 14.478 1.00 84.69 329 GLY A O 1
ATOM 2680 N N . ALA A 1 330 ? 2.968 -17.381 12.824 1.00 89.19 330 ALA A N 1
ATOM 2681 C CA . ALA A 1 330 ? 1.597 -17.015 12.494 1.00 89.19 330 ALA A CA 1
ATOM 2682 C C . ALA A 1 330 ? 0.985 -18.043 11.528 1.00 89.19 330 ALA A C 1
ATOM 2684 O O . ALA A 1 330 ? 1.679 -18.867 10.938 1.00 89.19 330 ALA A O 1
ATOM 2685 N N . LYS A 1 331 ? -0.345 -18.038 11.392 1.00 89.69 331 LYS A N 1
ATOM 2686 C CA . LYS A 1 331 ? -1.057 -18.991 10.529 1.00 89.69 331 LYS A CA 1
ATOM 2687 C C . LYS A 1 331 ? -1.303 -18.364 9.150 1.00 89.69 331 LYS A C 1
ATOM 2689 O O . LYS A 1 331 ? -2.101 -17.428 9.095 1.00 89.69 331 LYS A O 1
ATOM 2694 N N . PRO A 1 332 ? -0.745 -18.892 8.042 1.00 87.50 332 PRO A N 1
ATOM 2695 C CA . PRO A 1 332 ? -0.994 -18.365 6.691 1.00 87.50 332 PRO A CA 1
ATOM 2696 C C . PRO A 1 332 ? -2.472 -18.260 6.326 1.00 87.50 332 PRO A C 1
ATOM 2698 O O . PRO A 1 332 ? -2.890 -17.300 5.687 1.00 87.50 332 PRO A O 1
ATOM 2701 N N . TYR A 1 333 ? -3.287 -19.209 6.798 1.00 88.38 333 TYR A N 1
ATOM 2702 C CA . TYR A 1 333 ? -4.737 -19.197 6.603 1.00 88.38 333 TYR A CA 1
ATOM 2703 C C . TYR A 1 333 ? -5.398 -17.878 7.045 1.00 88.38 333 TYR A C 1
ATOM 2705 O O . TYR A 1 333 ? -6.334 -17.415 6.398 1.00 88.38 333 TYR A O 1
ATOM 2713 N N . ASN A 1 334 ? -4.878 -17.231 8.093 1.00 92.44 334 ASN A N 1
ATOM 2714 C CA . ASN A 1 334 ? -5.420 -15.977 8.620 1.00 92.44 334 ASN A CA 1
ATOM 2715 C C . ASN A 1 334 ? -5.173 -14.758 7.705 1.00 92.44 334 ASN A C 1
ATOM 2717 O O . ASN A 1 334 ? -5.647 -13.670 8.025 1.00 92.44 334 ASN A O 1
ATOM 2721 N N . PHE A 1 335 ? -4.427 -14.930 6.607 1.00 93.19 335 PHE A N 1
ATOM 2722 C CA . PHE A 1 335 ? -4.056 -13.879 5.653 1.00 93.19 335 PHE A CA 1
ATOM 2723 C C . PHE A 1 335 ? -4.606 -14.117 4.236 1.00 93.19 335 PHE A C 1
ATOM 2725 O O . PHE A 1 335 ? -4.383 -13.300 3.348 1.00 93.19 335 PHE A O 1
ATOM 2732 N N . ARG A 1 336 ? -5.315 -15.229 3.996 1.00 87.94 336 ARG A N 1
ATOM 2733 C CA . ARG A 1 336 ? -5.851 -15.580 2.667 1.00 87.94 336 ARG A CA 1
ATOM 2734 C C . ARG A 1 336 ? -7.056 -14.721 2.275 1.00 87.94 336 ARG A C 1
ATOM 2736 O O . ARG A 1 336 ? -7.804 -14.261 3.141 1.00 87.94 336 ARG A O 1
ATOM 2743 N N . ILE A 1 337 ? -7.324 -14.601 0.970 1.00 87.00 337 ILE A N 1
ATOM 2744 C CA . ILE A 1 337 ? -8.500 -13.878 0.446 1.00 87.00 337 ILE A CA 1
ATOM 2745 C C . ILE A 1 337 ? -9.790 -14.453 1.021 1.00 87.00 337 ILE A C 1
ATOM 2747 O O . ILE A 1 337 ? -10.681 -13.713 1.437 1.00 87.00 337 ILE A O 1
ATOM 2751 N N . ASN A 1 338 ? -9.879 -15.779 1.069 1.00 82.06 338 ASN A N 1
ATOM 2752 C CA . ASN A 1 338 ? -11.098 -16.482 1.444 1.00 82.06 338 ASN A CA 1
ATOM 2753 C C . ASN A 1 338 ? -11.303 -16.606 2.967 1.00 82.06 338 ASN A C 1
ATOM 2755 O O . ASN A 1 338 ? -12.304 -17.187 3.391 1.00 82.06 338 ASN A O 1
ATOM 2759 N N . SER A 1 339 ? -10.415 -16.033 3.796 1.00 79.44 339 SER A N 1
ATOM 2760 C CA . SER A 1 339 ? -10.660 -15.937 5.241 1.00 79.44 339 SER A CA 1
ATOM 2761 C C . SER A 1 339 ? -11.982 -15.199 5.489 1.00 79.44 339 SER A C 1
ATOM 2763 O O . SER A 1 339 ? -12.234 -14.148 4.897 1.00 79.44 339 SER A O 1
ATOM 2765 N N . ASP A 1 340 ? -12.867 -15.791 6.288 1.00 82.75 340 ASP A N 1
ATOM 2766 C CA . ASP A 1 340 ? -14.191 -15.261 6.647 1.00 82.75 340 ASP A CA 1
ATOM 2767 C C . ASP A 1 340 ? -15.119 -14.894 5.469 1.00 82.75 340 ASP A C 1
ATOM 2769 O O . ASP A 1 340 ? -16.086 -14.148 5.645 1.00 82.75 340 ASP A O 1
ATOM 2773 N N . LYS A 1 341 ? -14.880 -15.439 4.264 1.00 82.69 341 LYS A N 1
ATOM 2774 C CA . LYS A 1 341 ? -15.725 -15.189 3.079 1.00 82.69 341 LYS A CA 1
ATOM 2775 C C . LYS A 1 341 ? -17.168 -15.656 3.274 1.00 82.69 341 LYS A C 1
ATOM 2777 O O . LYS A 1 341 ? -18.089 -15.020 2.777 1.00 82.69 341 LYS A O 1
ATOM 2782 N N . THR A 1 342 ? -17.381 -16.733 4.026 1.00 83.12 342 THR A N 1
ATOM 2783 C CA . THR A 1 342 ? -18.725 -17.236 4.364 1.00 83.12 342 THR A CA 1
ATOM 2784 C C . THR A 1 342 ? -19.506 -16.293 5.281 1.00 83.12 342 THR A C 1
ATOM 2786 O O . THR A 1 342 ? -20.727 -16.385 5.349 1.00 83.12 342 THR A O 1
ATOM 2789 N N . LEU A 1 343 ? -18.813 -15.383 5.971 1.00 84.44 343 LEU A N 1
ATOM 2790 C CA . LEU A 1 343 ? -19.390 -14.358 6.842 1.00 84.44 343 LEU A CA 1
ATOM 2791 C C . LEU A 1 343 ? -19.476 -12.994 6.139 1.00 84.44 343 LEU A C 1
ATOM 2793 O O . LEU A 1 343 ? -19.765 -11.983 6.783 1.00 84.44 343 LEU A O 1
ATOM 2797 N N . ALA A 1 344 ? -19.139 -12.927 4.849 1.00 85.25 344 ALA A N 1
ATOM 2798 C CA . ALA A 1 344 ? -19.141 -11.684 4.099 1.00 85.25 344 ALA A CA 1
ATOM 2799 C C . ALA A 1 344 ? -20.578 -11.251 3.757 1.00 85.25 344 ALA A C 1
ATOM 2801 O O . ALA A 1 344 ? -21.426 -12.102 3.475 1.00 85.25 344 ALA A O 1
ATOM 2802 N N . PRO A 1 345 ? -20.871 -9.939 3.742 1.00 83.38 345 PRO A N 1
ATOM 2803 C CA . PRO A 1 345 ? -22.174 -9.432 3.335 1.00 83.38 345 PRO A CA 1
ATOM 2804 C C . PRO A 1 345 ? -22.535 -9.897 1.924 1.00 83.38 345 PRO A C 1
ATOM 2806 O O . PRO A 1 345 ? -21.785 -9.664 0.977 1.00 83.38 345 PRO A O 1
ATOM 2809 N N . ILE A 1 346 ? -23.704 -10.515 1.769 1.00 83.38 346 ILE A N 1
ATOM 2810 C CA . ILE A 1 346 ? -24.226 -10.947 0.470 1.00 83.38 346 ILE A CA 1
ATOM 2811 C C . ILE A 1 346 ? -25.166 -9.869 -0.055 1.00 83.38 346 ILE A C 1
ATOM 2813 O O . ILE A 1 346 ? -26.034 -9.385 0.676 1.00 83.38 346 ILE A O 1
ATOM 2817 N N . ARG A 1 347 ? -24.991 -9.478 -1.322 1.00 79.75 347 ARG A N 1
ATOM 2818 C CA . ARG A 1 347 ? -25.880 -8.503 -1.956 1.00 79.75 347 ARG A CA 1
ATOM 2819 C C . ARG A 1 347 ? -27.300 -9.084 -1.983 1.00 79.75 347 ARG A C 1
ATOM 2821 O O . ARG A 1 347 ? -27.471 -10.184 -2.509 1.00 79.75 347 ARG A O 1
ATOM 2828 N N . PRO A 1 348 ? -28.319 -8.379 -1.457 1.00 72.06 348 PRO A N 1
ATOM 2829 C CA . PRO A 1 348 ? -29.693 -8.847 -1.554 1.00 72.06 348 PRO A CA 1
ATOM 2830 C C . PRO A 1 348 ? -30.060 -9.038 -3.026 1.00 72.06 348 PRO A C 1
ATOM 2832 O O . PRO A 1 348 ? -29.992 -8.093 -3.815 1.00 72.06 348 PRO A O 1
ATOM 2835 N N . THR A 1 349 ? -30.431 -10.256 -3.414 1.00 62.78 349 THR A N 1
ATOM 2836 C CA . THR A 1 349 ? -30.957 -10.518 -4.754 1.00 62.78 349 THR A CA 1
ATOM 2837 C C . THR A 1 349 ? -32.294 -9.811 -4.899 1.00 62.78 349 THR A C 1
ATOM 2839 O O . THR A 1 349 ? -33.323 -10.294 -4.424 1.00 62.78 349 THR A O 1
ATOM 2842 N N . VAL A 1 350 ? -32.291 -8.667 -5.577 1.00 51.84 350 VAL A N 1
ATOM 2843 C CA . VAL A 1 350 ? -33.513 -8.119 -6.158 1.00 51.84 350 VAL A CA 1
ATOM 2844 C C . VAL A 1 350 ? -33.838 -9.023 -7.341 1.00 51.84 350 VAL A C 1
ATOM 2846 O O . VAL A 1 350 ? -33.192 -8.935 -8.381 1.00 51.84 350 VAL A O 1
ATOM 2849 N N . LYS A 1 351 ? -34.802 -9.936 -7.177 1.00 39.25 351 LYS A N 1
ATOM 2850 C CA . LYS A 1 351 ? -35.384 -10.643 -8.323 1.00 39.25 351 LYS A CA 1
ATOM 2851 C C . LYS A 1 351 ? -36.043 -9.588 -9.210 1.00 39.25 351 LYS A C 1
ATOM 2853 O O . LYS A 1 351 ? -37.129 -9.113 -8.889 1.00 39.25 351 LYS A O 1
ATOM 2858 N N . SER A 1 352 ? -35.377 -9.172 -10.282 1.00 41.88 352 SER A N 1
ATOM 2859 C CA . SER A 1 352 ? -36.021 -8.362 -11.308 1.00 41.88 352 SER A CA 1
ATOM 2860 C C . SER A 1 352 ? -36.824 -9.287 -12.225 1.00 41.88 352 SER A C 1
ATOM 2862 O O . SER A 1 352 ? -36.396 -10.399 -12.552 1.00 41.88 352 SER A O 1
ATOM 2864 N N . ALA A 1 353 ? -37.995 -8.815 -12.657 1.00 40.97 353 ALA A N 1
ATOM 2865 C CA . ALA A 1 353 ? -38.867 -9.504 -13.611 1.00 40.97 353 ALA A CA 1
ATOM 2866 C C . ALA A 1 353 ? -38.190 -9.778 -14.975 1.00 40.97 353 ALA A C 1
ATOM 2868 O O . ALA A 1 353 ? -38.698 -10.562 -15.763 1.00 40.97 353 ALA A O 1
ATOM 2869 N N . ALA A 1 354 ? -37.012 -9.196 -15.225 1.00 42.91 354 ALA A N 1
ATOM 2870 C CA . ALA A 1 354 ? -36.213 -9.395 -16.433 1.00 42.91 354 ALA A CA 1
ATOM 2871 C C . ALA A 1 354 ? -35.410 -10.714 -16.450 1.00 42.91 354 ALA A C 1
ATOM 2873 O O . ALA A 1 354 ? -34.793 -11.043 -17.459 1.00 42.91 354 ALA A O 1
ATOM 2874 N N . THR A 1 355 ? -35.410 -11.486 -15.355 1.00 40.53 355 THR A N 1
ATOM 2875 C CA . THR A 1 355 ? -34.651 -12.752 -15.271 1.00 40.53 355 THR A CA 1
ATOM 2876 C C . THR A 1 355 ? -35.356 -13.927 -15.975 1.00 40.53 355 THR A C 1
ATOM 2878 O O . THR A 1 355 ? -34.801 -15.015 -16.018 1.00 40.53 355 THR A O 1
ATOM 2881 N N . MET A 1 356 ? -36.555 -13.734 -16.547 1.00 39.94 356 MET A N 1
ATOM 2882 C CA . MET A 1 356 ? -37.283 -14.790 -17.279 1.00 39.94 356 MET A CA 1
ATOM 2883 C C . MET A 1 356 ? -37.131 -14.746 -18.812 1.00 39.94 356 MET A C 1
ATOM 2885 O O . MET A 1 356 ? -37.583 -15.677 -19.464 1.00 39.94 356 MET A O 1
ATOM 2889 N N . GLU A 1 357 ? -36.478 -13.740 -19.409 1.00 39.12 357 GLU A N 1
ATOM 2890 C CA . GLU A 1 357 ? -36.421 -13.600 -20.884 1.00 39.12 357 GLU A CA 1
ATOM 2891 C C . GLU A 1 357 ? -35.017 -13.711 -21.508 1.00 39.12 357 GLU A C 1
ATOM 2893 O O . GLU A 1 357 ? -34.865 -13.526 -22.712 1.00 39.12 357 GLU A O 1
ATOM 2898 N N . ARG A 1 358 ? -33.971 -14.052 -20.739 1.00 40.25 358 ARG A N 1
ATOM 2899 C CA . ARG A 1 358 ? -32.582 -14.087 -21.251 1.00 40.25 358 ARG A CA 1
ATOM 2900 C C . ARG A 1 358 ? -31.913 -15.466 -21.258 1.00 40.25 358 ARG A C 1
ATOM 2902 O O . ARG A 1 358 ? -30.690 -15.535 -21.271 1.00 40.25 358 ARG A O 1
ATOM 2909 N N . GLU A 1 359 ? -32.693 -16.546 -21.287 1.00 38.47 359 GLU A N 1
ATOM 2910 C CA . GLU A 1 359 ? -32.182 -17.928 -21.419 1.00 38.47 359 GLU A CA 1
ATOM 2911 C C . GLU A 1 359 ? -32.193 -18.480 -22.859 1.00 38.47 359 GLU A C 1
ATOM 2913 O O . GLU A 1 359 ? -31.929 -19.660 -23.069 1.00 38.47 359 GLU A O 1
ATOM 2918 N N . MET A 1 360 ? -32.444 -17.658 -23.885 1.00 42.81 360 MET A N 1
ATOM 2919 C CA . MET A 1 360 ? -32.379 -18.111 -25.282 1.00 42.81 360 MET A CA 1
ATOM 2920 C C . MET A 1 360 ? -31.729 -17.068 -26.196 1.00 42.81 360 MET A C 1
ATOM 2922 O O . MET A 1 360 ? -32.409 -16.310 -26.881 1.00 42.81 360 MET A O 1
ATOM 2926 N N . ALA A 1 361 ? -30.398 -17.045 -26.239 1.00 33.59 361 ALA A N 1
ATOM 2927 C CA . ALA A 1 361 ? -29.660 -16.473 -27.362 1.00 33.59 361 ALA A CA 1
ATOM 2928 C C . ALA A 1 361 ? -28.349 -17.255 -27.552 1.00 33.59 361 ALA A C 1
ATOM 2930 O O . ALA A 1 361 ? -27.621 -17.429 -26.574 1.00 33.59 361 ALA A O 1
ATOM 2931 N N . PRO A 1 362 ? -28.044 -17.754 -28.764 1.00 35.81 362 PRO A N 1
ATOM 2932 C CA . PRO A 1 362 ? -26.801 -18.463 -29.007 1.00 35.81 362 PRO A CA 1
ATOM 2933 C C . PRO A 1 362 ? -25.628 -17.482 -29.039 1.00 35.81 362 PRO A C 1
ATOM 2935 O O . PRO A 1 362 ? -25.687 -16.417 -29.656 1.00 35.81 362 PRO A O 1
ATOM 2938 N N . GLU A 1 363 ? -24.568 -17.874 -28.345 1.00 31.58 363 GLU A N 1
ATOM 2939 C CA . GLU A 1 363 ? -23.277 -17.202 -28.285 1.00 31.58 363 GLU A CA 1
ATOM 2940 C C . GLU A 1 363 ? -22.620 -17.247 -29.673 1.00 31.58 363 GLU A C 1
ATOM 2942 O O . GLU A 1 363 ? -22.371 -18.320 -30.224 1.00 31.58 363 GLU A O 1
ATOM 2947 N N . ALA A 1 364 ? -22.373 -16.082 -30.270 1.00 30.70 364 ALA A N 1
ATOM 2948 C CA . ALA A 1 364 ? -21.582 -15.983 -31.488 1.00 30.70 364 ALA A CA 1
ATOM 2949 C C . ALA A 1 364 ? -20.096 -15.986 -31.110 1.00 30.70 364 ALA A C 1
ATOM 2951 O O . ALA A 1 364 ? -19.590 -15.026 -30.531 1.00 30.70 364 ALA A O 1
ATOM 2952 N N . THR A 1 365 ? -19.398 -17.067 -31.444 1.00 29.30 365 THR A N 1
ATOM 2953 C CA . THR A 1 365 ? -17.936 -17.169 -31.380 1.00 29.30 365 THR A CA 1
ATOM 2954 C C . THR A 1 365 ? -17.287 -16.349 -32.496 1.00 29.30 365 THR A C 1
ATOM 2956 O O . THR A 1 365 ? -17.586 -16.604 -33.666 1.00 29.30 365 THR A O 1
ATOM 2959 N N . PRO A 1 366 ? -16.352 -15.428 -32.199 1.00 36.66 366 PRO A N 1
ATOM 2960 C CA . PRO A 1 366 ? -15.396 -14.964 -33.187 1.00 36.66 366 PRO A CA 1
ATOM 2961 C C . PRO A 1 366 ? -14.280 -16.005 -33.317 1.00 36.66 366 PRO A C 1
ATOM 2963 O O . PRO A 1 366 ? -13.589 -16.333 -32.354 1.00 36.66 366 PRO A O 1
ATOM 2966 N N . GLU A 1 367 ? -14.126 -16.525 -34.526 1.00 33.06 367 GLU A N 1
ATOM 2967 C CA . GLU A 1 367 ? -12.995 -17.339 -34.954 1.00 33.06 367 GLU A CA 1
ATOM 2968 C C . GLU A 1 367 ? -11.752 -16.438 -35.085 1.00 33.06 367 GLU A C 1
ATOM 2970 O O . GLU A 1 367 ? -11.738 -15.502 -35.886 1.00 33.06 367 GLU A O 1
ATOM 2975 N N . THR A 1 368 ? -10.697 -16.713 -34.316 1.00 33.09 368 THR A N 1
ATOM 2976 C CA . THR A 1 368 ? -9.349 -16.167 -34.549 1.00 33.09 368 THR A CA 1
ATOM 2977 C C . THR A 1 368 ? -8.306 -17.278 -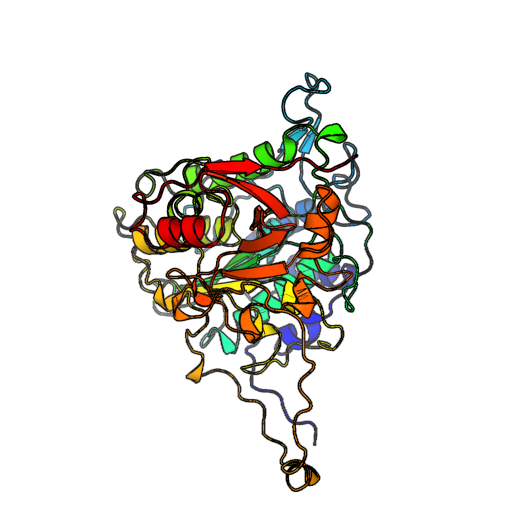34.453 1.00 33.09 368 THR A C 1
ATOM 2979 O O . THR A 1 368 ? -8.480 -18.234 -33.703 1.00 33.09 368 THR A O 1
ATOM 2982 N N . ALA A 1 369 ? -7.261 -17.136 -35.275 1.00 31.73 369 ALA A N 1
ATOM 2983 C CA . ALA A 1 369 ? -6.148 -18.049 -35.555 1.00 31.73 369 ALA A CA 1
ATOM 2984 C C . ALA A 1 369 ? -5.547 -18.777 -34.325 1.00 31.73 369 ALA A C 1
ATOM 2986 O O . ALA A 1 369 ? -5.676 -18.286 -33.205 1.00 31.73 369 ALA A O 1
ATOM 2987 N N . PRO A 1 370 ? -4.856 -19.926 -34.508 1.00 34.47 370 PRO A N 1
ATOM 2988 C CA . PRO A 1 370 ? -4.336 -20.717 -33.398 1.00 34.47 370 PRO A CA 1
ATOM 2989 C C . PRO A 1 370 ? -3.157 -19.990 -32.745 1.00 34.47 370 PRO A C 1
ATOM 2991 O O . PRO A 1 370 ? -2.004 -20.147 -33.139 1.00 34.47 370 PRO A O 1
ATOM 2994 N N . GLU A 1 371 ? -3.452 -19.176 -31.741 1.00 53.44 371 GLU A N 1
ATOM 2995 C CA . GLU A 1 371 ? -2.455 -18.638 -30.829 1.00 53.44 371 GLU A CA 1
ATOM 2996 C C . GLU A 1 371 ? -2.223 -19.671 -29.725 1.00 53.44 371 GLU A C 1
ATOM 2998 O O . GLU A 1 371 ? -3.155 -20.111 -29.048 1.00 53.44 371 GLU A O 1
ATOM 3003 N N . THR A 1 372 ? -0.974 -20.111 -29.566 1.00 63.50 372 THR A N 1
ATOM 3004 C CA . THR A 1 372 ? -0.541 -20.999 -28.479 1.00 63.50 372 THR A CA 1
ATOM 3005 C C . THR A 1 372 ? -0.793 -20.321 -27.132 1.00 63.50 372 THR A C 1
ATOM 3007 O O . THR A 1 372 ? 0.028 -19.535 -26.663 1.00 63.50 372 THR A O 1
ATOM 3010 N N . ARG A 1 373 ? -1.949 -20.610 -26.528 1.00 77.62 373 ARG A N 1
ATOM 3011 C CA . ARG A 1 373 ? -2.361 -20.118 -25.211 1.00 77.62 373 ARG A CA 1
ATOM 3012 C C . ARG A 1 373 ? -2.175 -21.206 -24.159 1.00 77.62 373 ARG A C 1
ATOM 3014 O O . ARG A 1 373 ? -2.519 -22.362 -24.397 1.00 77.62 373 ARG A O 1
ATOM 3021 N N . VAL A 1 374 ? -1.654 -20.826 -22.995 1.00 81.50 374 VAL A N 1
ATOM 3022 C CA . VAL A 1 374 ? -1.471 -21.740 -21.855 1.00 81.50 374 VAL A CA 1
ATOM 3023 C C . VAL A 1 374 ? -2.829 -22.256 -21.371 1.00 81.50 374 VAL A C 1
ATOM 3025 O O . VAL A 1 374 ? -3.763 -21.477 -21.177 1.00 81.50 374 VAL A O 1
ATOM 3028 N N . THR A 1 375 ? -2.945 -23.570 -21.167 1.00 83.19 375 THR A N 1
ATOM 3029 C CA . THR A 1 375 ? -4.155 -24.188 -20.605 1.00 83.19 375 THR A CA 1
ATOM 3030 C C . THR A 1 375 ? -4.029 -24.396 -19.095 1.00 83.19 375 THR A C 1
ATOM 3032 O O . THR A 1 375 ? -2.943 -24.306 -18.526 1.00 83.19 375 THR A O 1
ATOM 3035 N N . ALA A 1 376 ? -5.134 -24.712 -18.414 1.00 73.56 376 ALA A N 1
ATOM 3036 C CA . ALA A 1 376 ? -5.114 -24.938 -16.966 1.00 73.56 376 ALA A CA 1
ATOM 3037 C C . ALA A 1 376 ? -4.222 -26.124 -16.553 1.00 73.56 376 ALA A C 1
ATOM 3039 O O . ALA A 1 376 ? -3.625 -26.090 -15.484 1.00 73.56 376 ALA A O 1
ATOM 3040 N N . ALA A 1 377 ? -4.081 -27.142 -17.409 1.00 76.50 377 ALA A N 1
ATOM 3041 C CA . ALA A 1 377 ? -3.155 -28.256 -17.178 1.00 76.50 377 ALA A CA 1
ATOM 3042 C C . ALA A 1 377 ? -1.676 -27.833 -17.310 1.00 76.50 377 ALA A C 1
ATOM 3044 O O . ALA A 1 377 ? -0.766 -28.506 -16.812 1.00 76.50 377 ALA A O 1
ATOM 3045 N N . ASP A 1 378 ? -1.433 -26.708 -17.983 1.00 84.19 378 ASP A N 1
ATOM 3046 C CA . ASP A 1 378 ? -0.101 -26.197 -18.259 1.00 84.19 378 ASP A CA 1
ATOM 3047 C C . ASP A 1 378 ? 0.392 -25.178 -17.229 1.00 84.19 378 ASP A C 1
ATOM 3049 O O . ASP A 1 378 ? 1.601 -24.962 -17.131 1.00 84.19 378 ASP A O 1
ATOM 3053 N N . ALA A 1 379 ? -0.512 -24.599 -16.438 1.00 86.38 379 ALA A N 1
ATOM 3054 C CA . ALA A 1 379 ? -0.182 -23.616 -15.417 1.00 86.38 379 ALA A CA 1
ATOM 3055 C C . ALA A 1 379 ? 0.641 -24.246 -14.269 1.00 86.38 379 ALA A C 1
ATOM 3057 O O . ALA A 1 379 ? 0.263 -25.297 -13.743 1.00 86.38 379 ALA A O 1
ATOM 3058 N N . PRO A 1 380 ? 1.776 -23.643 -13.868 1.00 87.50 380 PRO A N 1
ATOM 3059 C CA . PRO A 1 380 ? 2.490 -24.031 -12.653 1.00 87.50 380 PRO A CA 1
ATOM 3060 C C . PRO A 1 380 ? 1.660 -23.751 -11.392 1.00 87.50 380 PRO A C 1
ATOM 3062 O O . PRO A 1 380 ? 0.745 -22.929 -11.405 1.00 87.50 380 PRO A O 1
ATOM 3065 N N . GLU A 1 381 ? 2.007 -24.396 -10.277 1.00 83.56 381 GLU A N 1
ATOM 3066 C CA . GLU A 1 381 ? 1.379 -24.103 -8.983 1.00 83.56 381 GLU A CA 1
ATOM 3067 C C . GLU A 1 381 ? 1.531 -22.612 -8.627 1.00 83.56 381 GLU A C 1
ATOM 3069 O O . GLU A 1 381 ? 2.595 -22.016 -8.814 1.00 83.56 381 GLU A O 1
ATOM 3074 N N . GLY A 1 382 ? 0.445 -22.000 -8.148 1.00 80.12 382 GLY A N 1
ATOM 3075 C CA . GLY A 1 382 ? 0.391 -20.571 -7.830 1.00 80.12 382 GLY A CA 1
ATOM 3076 C C . GLY A 1 382 ? 0.237 -19.639 -9.036 1.00 80.12 382 GLY A C 1
ATOM 3077 O O . GLY A 1 382 ? 0.391 -18.427 -8.884 1.00 80.12 382 GLY A O 1
ATOM 3078 N N . TRP A 1 383 ? -0.073 -20.174 -10.220 1.00 88.94 383 TRP A N 1
ATOM 3079 C CA . TRP A 1 383 ? -0.423 -19.409 -11.419 1.00 88.94 383 TRP A CA 1
ATOM 3080 C C . TRP A 1 383 ? -1.837 -19.739 -11.889 1.00 88.94 383 TRP A C 1
ATOM 3082 O O . TRP A 1 383 ? -2.266 -20.890 -11.852 1.00 88.94 383 TRP A O 1
ATOM 3092 N N . SER A 1 384 ? -2.537 -18.728 -12.395 1.00 89.56 384 SER A N 1
ATOM 3093 C CA . SER A 1 384 ? -3.871 -18.856 -12.963 1.00 89.56 384 SER A CA 1
ATOM 3094 C C . SER A 1 384 ? -3.899 -18.487 -14.445 1.00 89.56 384 SER A C 1
ATOM 3096 O O . SER A 1 384 ? -3.258 -17.539 -14.910 1.00 89.56 384 SER A O 1
ATOM 3098 N N . VAL A 1 385 ? -4.702 -19.252 -15.182 1.00 91.38 385 VAL A N 1
ATOM 3099 C CA . VAL A 1 385 ? -5.123 -18.981 -16.565 1.00 91.38 385 VAL A CA 1
ATOM 3100 C C . VAL A 1 385 ? -6.633 -18.750 -16.660 1.00 91.38 385 VAL A C 1
ATOM 3102 O O . VAL A 1 385 ? -7.183 -18.650 -17.760 1.00 91.38 385 VAL A O 1
ATOM 3105 N N . ALA A 1 386 ? -7.332 -18.701 -15.521 1.00 86.56 386 ALA A N 1
ATOM 3106 C CA . ALA A 1 386 ? -8.770 -18.498 -15.507 1.00 86.56 386 ALA A CA 1
ATOM 3107 C C . ALA A 1 386 ? -9.094 -17.114 -16.099 1.00 86.56 386 ALA A C 1
ATOM 3109 O O . ALA A 1 386 ? -8.471 -16.126 -15.704 1.00 86.56 386 ALA A O 1
ATOM 3110 N N . PRO A 1 387 ? -10.078 -16.991 -17.012 1.00 83.31 387 PRO A N 1
ATOM 3111 C CA . PRO A 1 387 ? -10.390 -15.713 -17.655 1.00 83.31 387 PRO A CA 1
ATOM 3112 C C . PRO A 1 387 ? -10.646 -14.560 -16.670 1.00 83.31 387 PRO A C 1
ATOM 3114 O O . PRO A 1 387 ? -10.221 -13.434 -16.924 1.00 83.31 387 PRO A O 1
ATOM 3117 N N . GLY A 1 388 ? -11.292 -14.854 -15.534 1.00 79.62 388 GLY A N 1
ATOM 3118 C CA . GLY A 1 388 ? -11.572 -13.874 -14.481 1.00 79.62 388 GLY A CA 1
ATOM 3119 C C . GLY A 1 388 ? -10.333 -13.376 -13.729 1.00 79.62 388 GLY A C 1
ATOM 3120 O O . GLY A 1 388 ? -10.327 -12.229 -13.284 1.00 79.62 388 GLY A O 1
ATOM 3121 N N . ASP A 1 389 ? -9.284 -14.196 -13.639 1.00 84.81 389 ASP A N 1
ATOM 3122 C CA . ASP A 1 389 ? -8.022 -13.827 -12.988 1.00 84.81 389 ASP A CA 1
ATOM 3123 C C . ASP A 1 389 ? -7.101 -13.101 -13.969 1.00 84.81 389 ASP A C 1
ATOM 3125 O O . ASP A 1 389 ? -6.458 -12.116 -13.613 1.00 84.81 389 ASP A O 1
ATOM 3129 N N . LEU A 1 390 ? -7.077 -13.555 -15.230 1.00 87.00 390 LEU A N 1
ATOM 3130 C CA . LEU A 1 390 ? -6.260 -12.961 -16.284 1.00 87.00 390 LEU A CA 1
ATOM 3131 C C . LEU A 1 390 ? -6.621 -11.501 -16.544 1.00 87.00 390 LEU A C 1
ATOM 3133 O O . LEU A 1 390 ? -5.723 -10.708 -16.812 1.00 87.00 390 LEU A O 1
ATOM 3137 N N . GLN A 1 391 ? -7.911 -11.156 -16.527 1.00 85.31 391 GLN A N 1
ATOM 3138 C CA . GLN A 1 391 ? -8.387 -9.797 -16.805 1.00 85.31 391 GLN A CA 1
ATOM 3139 C C . GLN A 1 391 ? -7.709 -9.194 -18.057 1.00 85.31 391 GLN A C 1
ATOM 3141 O O . GLN A 1 391 ? -7.113 -8.119 -18.010 1.00 85.31 391 GLN A O 1
ATOM 3146 N N . LEU A 1 392 ? -7.736 -9.927 -19.180 1.00 88.19 392 LEU A N 1
ATOM 3147 C CA . LEU A 1 392 ? -6.970 -9.580 -20.388 1.00 88.19 392 LEU A CA 1
ATOM 3148 C C . LEU A 1 392 ? -7.294 -8.180 -20.912 1.00 88.19 392 LEU A C 1
ATOM 3150 O O . LEU A 1 392 ? -6.379 -7.415 -21.203 1.00 88.19 392 LEU A O 1
ATOM 3154 N N . ASP A 1 393 ? -8.573 -7.817 -20.959 1.00 84.19 393 ASP A N 1
ATOM 3155 C CA . ASP A 1 393 ? -8.995 -6.485 -21.402 1.00 84.19 393 ASP A CA 1
ATOM 3156 C C . ASP A 1 393 ? -8.451 -5.378 -20.490 1.00 84.19 393 ASP A C 1
ATOM 3158 O O . ASP A 1 393 ? -8.125 -4.283 -20.952 1.00 84.19 393 ASP A O 1
ATOM 3162 N N . TYR A 1 394 ? -8.309 -5.675 -19.195 1.00 82.38 394 TYR A N 1
ATOM 3163 C CA . TYR A 1 394 ? -7.802 -4.738 -18.201 1.00 82.38 394 TYR A CA 1
ATOM 3164 C C . TYR A 1 394 ? -6.290 -4.522 -18.339 1.00 82.38 394 TYR A C 1
ATOM 3166 O O . TYR A 1 394 ? -5.833 -3.386 -18.474 1.00 82.38 394 TYR A O 1
ATOM 3174 N N . TYR A 1 395 ? -5.502 -5.598 -18.334 1.00 89.00 395 TYR A N 1
ATOM 3175 C CA . TYR A 1 395 ? -4.041 -5.491 -18.348 1.00 89.00 395 TYR A CA 1
ATOM 3176 C C . TYR A 1 395 ? -3.458 -5.269 -19.745 1.00 89.00 395 TYR A C 1
ATOM 3178 O O . TYR A 1 395 ? -2.466 -4.552 -19.885 1.00 89.00 395 TYR A O 1
ATOM 3186 N N . TRP A 1 396 ? -4.082 -5.843 -20.771 1.00 92.44 396 TRP A N 1
ATOM 3187 C CA . TRP A 1 396 ? -3.554 -5.913 -22.136 1.00 92.44 396 TRP A CA 1
ATOM 3188 C C . TRP A 1 396 ? -4.428 -5.194 -23.169 1.00 92.44 396 TRP A C 1
ATOM 3190 O O . TRP A 1 396 ? -4.116 -5.192 -24.359 1.00 92.44 396 TRP A O 1
ATOM 3200 N N . GLY A 1 397 ? -5.486 -4.504 -22.733 1.00 86.88 397 GLY A N 1
ATOM 3201 C CA . GLY A 1 397 ? -6.235 -3.586 -23.588 1.00 86.88 397 GLY A CA 1
ATOM 3202 C C . GLY A 1 397 ? -5.377 -2.412 -24.098 1.00 86.88 397 GLY A C 1
ATOM 3203 O O . GLY A 1 397 ? -4.239 -2.217 -23.658 1.00 86.88 397 GLY A O 1
ATOM 3204 N N . PRO A 1 398 ? -5.908 -1.553 -24.992 1.00 84.06 398 PRO A N 1
ATOM 3205 C CA . PRO A 1 398 ? -5.142 -0.477 -25.641 1.00 84.06 398 PRO A CA 1
ATOM 3206 C C . PRO A 1 398 ? -4.439 0.508 -24.691 1.00 84.06 398 PRO A C 1
ATOM 3208 O O . PRO A 1 398 ? -3.451 1.139 -25.081 1.00 84.06 398 PRO A O 1
ATOM 3211 N N . ARG A 1 399 ? -4.970 0.645 -23.469 1.00 79.62 399 ARG A N 1
ATOM 3212 C CA . ARG A 1 399 ? -4.454 1.482 -22.373 1.00 79.62 399 ARG A CA 1
ATOM 3213 C C . ARG A 1 399 ? -4.189 0.678 -21.093 1.00 79.62 399 ARG A C 1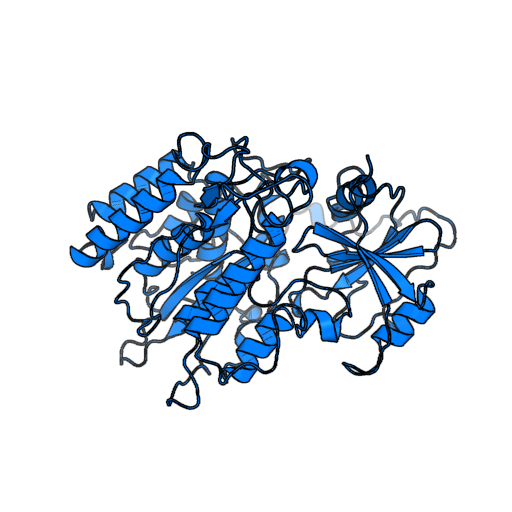
ATOM 3215 O O . ARG A 1 399 ? -4.110 1.265 -20.020 1.00 79.62 399 ARG A O 1
ATOM 3222 N N . GLY A 1 400 ? -4.130 -0.649 -21.189 1.00 84.69 400 GLY A N 1
ATOM 3223 C CA . GLY A 1 400 ? -3.864 -1.499 -20.035 1.00 84.69 400 GLY A CA 1
ATOM 3224 C C . GLY A 1 400 ? -2.459 -1.261 -19.488 1.00 84.69 400 GLY A C 1
ATOM 3225 O O . GLY A 1 400 ? -1.539 -0.948 -20.247 1.00 84.69 400 GLY A O 1
ATOM 3226 N N . GLU A 1 401 ? -2.283 -1.403 -18.173 1.00 86.94 401 GLU A N 1
ATOM 3227 C CA . GLU A 1 401 ? -0.976 -1.214 -17.527 1.00 86.94 401 GLU A CA 1
ATOM 3228 C C . GLU A 1 401 ? 0.112 -2.097 -18.157 1.00 86.94 401 GLU A C 1
ATOM 3230 O O . GLU A 1 401 ? 1.220 -1.622 -18.391 1.00 86.94 401 GLU A O 1
ATOM 3235 N N . GLY A 1 402 ? -0.212 -3.356 -18.469 1.00 90.19 402 GLY A N 1
ATOM 3236 C CA . GLY A 1 402 ? 0.716 -4.289 -19.105 1.00 90.19 402 GLY A CA 1
ATOM 3237 C C . GLY A 1 402 ? 1.083 -3.839 -20.515 1.00 90.19 402 GLY A C 1
ATOM 3238 O O . GLY A 1 402 ? 2.256 -3.857 -20.887 1.00 90.19 402 GLY A O 1
ATOM 3239 N N . THR A 1 403 ? 0.107 -3.345 -21.278 1.00 91.44 403 THR A N 1
ATOM 3240 C CA . THR A 1 403 ? 0.336 -2.749 -22.601 1.00 91.44 403 THR A CA 1
ATOM 3241 C C . THR A 1 403 ? 1.248 -1.528 -22.533 1.00 91.44 403 THR A C 1
ATOM 3243 O O . THR A 1 403 ? 2.178 -1.416 -23.329 1.00 91.44 403 THR A O 1
ATOM 3246 N N . GLU A 1 404 ? 1.015 -0.605 -21.599 1.00 89.75 404 GLU A N 1
ATOM 3247 C CA . GLU A 1 404 ? 1.855 0.589 -21.454 1.00 89.75 404 GLU A CA 1
ATOM 3248 C C . GLU A 1 404 ? 3.256 0.231 -20.944 1.00 89.75 404 GLU A C 1
ATOM 3250 O O . GLU A 1 404 ? 4.240 0.762 -21.458 1.00 89.75 404 GLU A O 1
ATOM 3255 N N . ALA A 1 405 ? 3.370 -0.719 -20.010 1.00 91.62 405 ALA A N 1
ATOM 3256 C CA . ALA A 1 405 ? 4.655 -1.248 -19.567 1.00 91.62 405 ALA A CA 1
ATOM 3257 C C . ALA A 1 405 ? 5.431 -1.870 -20.741 1.00 91.62 405 ALA A C 1
ATOM 3259 O O . ALA A 1 405 ? 6.609 -1.567 -20.921 1.00 91.62 405 ALA A O 1
ATOM 3260 N N . ALA A 1 406 ? 4.772 -2.679 -21.580 1.00 94.31 406 ALA A N 1
ATOM 3261 C CA . ALA A 1 406 ? 5.371 -3.293 -22.765 1.00 94.31 406 ALA A CA 1
ATOM 3262 C C . ALA A 1 406 ? 5.837 -2.235 -23.777 1.00 94.31 406 ALA A C 1
ATOM 3264 O O . ALA A 1 406 ? 6.994 -2.258 -24.200 1.00 94.31 406 ALA A O 1
ATOM 3265 N N . LYS A 1 407 ? 4.986 -1.250 -24.091 1.00 92.19 407 LYS A N 1
ATOM 3266 C CA . LYS A 1 407 ? 5.344 -0.128 -24.976 1.00 92.19 407 LYS A CA 1
ATOM 3267 C C . LYS A 1 407 ? 6.548 0.647 -24.455 1.00 92.19 407 LYS A C 1
ATOM 3269 O O . LYS A 1 407 ? 7.416 1.014 -25.242 1.00 92.19 407 LYS A O 1
ATOM 3274 N N . LYS A 1 408 ? 6.619 0.870 -23.139 1.00 89.88 408 LYS A N 1
ATOM 3275 C CA . LYS A 1 408 ? 7.712 1.605 -22.494 1.00 89.88 408 LYS A CA 1
ATOM 3276 C C . LYS A 1 408 ? 9.074 0.969 -22.751 1.00 89.88 408 LYS A C 1
ATOM 3278 O O . LYS A 1 408 ? 10.052 1.695 -22.817 1.00 89.88 408 LYS A O 1
ATOM 3283 N N . VAL A 1 409 ? 9.138 -0.347 -22.947 1.00 93.81 409 VAL A N 1
ATOM 3284 C CA . VAL A 1 409 ? 10.369 -1.089 -23.282 1.00 93.81 409 VAL A CA 1
ATOM 3285 C C . VAL A 1 409 ? 10.444 -1.483 -24.768 1.00 93.81 409 VAL A C 1
ATOM 3287 O O . VAL A 1 409 ? 11.211 -2.364 -25.149 1.00 93.81 409 VAL A O 1
ATOM 3290 N N . GLY A 1 410 ? 9.642 -0.841 -25.626 1.00 94.19 410 GLY A N 1
ATOM 3291 C CA . GLY A 1 410 ? 9.663 -1.028 -27.081 1.00 94.19 410 GLY A CA 1
ATOM 3292 C C . GLY A 1 410 ? 8.942 -2.280 -27.592 1.00 94.19 410 GLY A C 1
ATOM 3293 O O . GLY A 1 410 ? 9.102 -2.643 -28.758 1.00 94.19 410 GLY A O 1
ATOM 3294 N N . LEU A 1 411 ? 8.151 -2.952 -26.753 1.00 95.56 411 LEU A N 1
ATOM 3295 C CA . LEU A 1 411 ? 7.377 -4.132 -27.135 1.00 95.56 411 LEU A CA 1
ATOM 3296 C C . LEU A 1 411 ? 5.969 -3.738 -27.595 1.00 95.56 411 LEU A C 1
ATOM 3298 O O . LEU A 1 411 ? 5.282 -2.948 -26.949 1.00 95.56 411 LEU A O 1
ATOM 3302 N N . ASN A 1 412 ? 5.522 -4.329 -28.703 1.00 92.38 412 ASN A N 1
ATOM 3303 C CA . ASN A 1 412 ? 4.211 -4.076 -29.300 1.00 92.38 412 ASN A CA 1
ATOM 3304 C C . ASN A 1 412 ? 3.392 -5.366 -29.377 1.00 92.38 412 ASN A C 1
ATOM 3306 O O . ASN A 1 412 ? 3.956 -6.447 -29.518 1.00 92.38 412 ASN A O 1
ATOM 3310 N N . SER A 1 413 ? 2.065 -5.236 -29.324 1.00 91.25 413 SER A N 1
ATOM 3311 C CA . SER A 1 413 ? 1.114 -6.356 -29.416 1.00 91.25 413 SER A CA 1
ATOM 3312 C C . SER A 1 413 ? 1.356 -7.492 -28.400 1.00 91.25 413 SER A C 1
ATOM 3314 O O . SER A 1 413 ? 1.460 -8.652 -28.802 1.00 91.25 413 SER A O 1
ATOM 3316 N N . PRO A 1 414 ? 1.473 -7.192 -27.090 1.00 94.62 414 PRO A N 1
ATOM 3317 C CA . PRO A 1 414 ? 1.632 -8.223 -26.069 1.00 94.62 414 PRO A CA 1
ATOM 3318 C C . PRO A 1 414 ? 0.383 -9.097 -25.928 1.00 94.62 414 PRO A C 1
ATOM 3320 O O . PRO A 1 414 ? -0.744 -8.610 -25.995 1.00 94.62 414 PRO A O 1
ATOM 3323 N N . GLN A 1 415 ? 0.598 -10.387 -25.676 1.00 93.25 415 GLN A N 1
ATOM 3324 C CA . GLN A 1 415 ? -0.459 -11.369 -25.435 1.00 93.25 415 GLN A CA 1
ATOM 3325 C C . GLN A 1 415 ? -0.299 -11.984 -24.048 1.00 93.25 415 GLN A C 1
ATOM 3327 O O . GLN A 1 415 ? 0.663 -12.712 -23.797 1.00 93.25 415 GLN A O 1
ATOM 3332 N N . GLY A 1 416 ? -1.229 -11.685 -23.141 1.00 93.38 416 GLY A N 1
ATOM 3333 C CA . GLY A 1 416 ? -1.236 -12.245 -21.790 1.00 93.38 416 GLY A CA 1
ATOM 3334 C C . GLY A 1 416 ? -1.460 -13.759 -21.793 1.00 93.38 416 GLY A C 1
ATOM 3335 O O . GLY A 1 416 ? -2.425 -14.242 -22.379 1.00 93.38 416 GLY A O 1
ATOM 3336 N N . GLN A 1 417 ? -0.585 -14.497 -21.109 1.00 94.56 417 GLN A N 1
ATOM 3337 C CA . GLN A 1 417 ? -0.604 -15.962 -21.054 1.00 94.56 417 GLN A CA 1
ATOM 3338 C C . GLN A 1 417 ? -1.100 -16.488 -19.706 1.00 94.56 417 GLN A C 1
ATOM 3340 O O . GLN A 1 417 ? -1.996 -17.326 -19.661 1.00 94.56 417 GLN A O 1
ATOM 3345 N N . MET A 1 418 ? -0.528 -15.991 -18.607 1.00 92.88 418 MET A N 1
ATOM 3346 C CA . MET A 1 418 ? -0.896 -16.388 -17.246 1.00 92.88 418 MET A CA 1
ATOM 3347 C C . MET A 1 418 ? -0.511 -15.319 -16.226 1.00 92.88 418 MET A C 1
ATOM 3349 O O . MET A 1 418 ? 0.418 -14.543 -16.449 1.00 92.88 418 MET A O 1
ATOM 3353 N N . ILE A 1 419 ? -1.209 -15.298 -15.097 1.00 91.75 419 ILE A N 1
ATOM 3354 C CA . ILE A 1 419 ? -1.001 -14.361 -13.988 1.00 91.75 419 ILE A CA 1
ATOM 3355 C C . ILE A 1 419 ? -0.771 -15.150 -12.698 1.00 91.75 419 ILE A C 1
ATOM 3357 O O . ILE A 1 419 ? -1.253 -16.274 -12.577 1.00 91.75 419 ILE A O 1
ATOM 3361 N N . VAL A 1 420 ? -0.036 -14.598 -11.734 1.00 85.81 420 VAL A N 1
ATOM 3362 C CA . VAL A 1 420 ? 0.046 -15.209 -10.396 1.00 85.81 420 VAL A CA 1
ATOM 3363 C C . VAL A 1 420 ? -1.356 -15.301 -9.789 1.00 85.81 420 VAL A C 1
ATOM 3365 O O . VAL A 1 420 ? -2.127 -14.343 -9.865 1.00 85.81 420 VAL A O 1
ATOM 3368 N N . ASP A 1 421 ? -1.673 -16.455 -9.200 1.00 82.12 421 ASP A N 1
ATOM 3369 C CA . ASP A 1 421 ? -2.955 -16.710 -8.546 1.00 82.12 421 ASP A CA 1
ATOM 3370 C C . ASP A 1 421 ? -3.220 -15.635 -7.470 1.00 82.12 421 ASP A C 1
ATOM 3372 O O . ASP A 1 421 ? -2.342 -15.367 -6.636 1.00 82.12 421 ASP A O 1
ATOM 3376 N N . PRO A 1 422 ? -4.407 -14.999 -7.454 1.00 79.25 422 PRO A N 1
ATOM 3377 C CA . PRO A 1 422 ? -4.764 -14.027 -6.428 1.00 79.25 422 PRO A CA 1
ATOM 3378 C C . PRO A 1 422 ? -4.545 -14.516 -4.984 1.00 79.25 422 PRO A C 1
ATOM 3380 O O . PRO A 1 422 ? -4.131 -13.719 -4.129 1.00 79.25 422 PRO A O 1
ATOM 3383 N N . ASP A 1 423 ? -4.793 -15.799 -4.692 1.00 81.81 423 ASP A N 1
ATOM 3384 C CA . ASP A 1 423 ? -4.606 -16.394 -3.360 1.00 81.81 423 ASP A CA 1
ATOM 3385 C C . ASP A 1 423 ? -3.122 -16.481 -2.951 1.00 81.81 423 ASP A C 1
ATOM 3387 O O . ASP A 1 423 ? -2.824 -16.491 -1.753 1.00 81.81 423 ASP A O 1
ATOM 3391 N N . GLU A 1 424 ? -2.200 -16.441 -3.916 1.00 76.62 424 GLU A N 1
ATOM 3392 C CA . GLU A 1 424 ? -0.747 -16.416 -3.702 1.00 76.62 424 GLU A CA 1
ATOM 3393 C C . GLU A 1 424 ? -0.172 -14.996 -3.642 1.00 76.62 424 GLU A C 1
ATOM 3395 O O . GLU A 1 424 ? 1.032 -14.819 -3.484 1.00 76.62 424 GLU A O 1
ATOM 3400 N N . GLY A 1 425 ? -1.000 -13.950 -3.751 1.00 61.00 425 GLY A N 1
ATOM 3401 C CA . GLY A 1 425 ? -0.622 -12.594 -3.343 1.00 61.00 425 GLY A CA 1
ATOM 3402 C C . GLY A 1 425 ? 0.448 -11.883 -4.167 1.00 61.00 425 GLY A C 1
ATOM 3403 O O . GLY A 1 425 ? 0.891 -10.794 -3.791 1.00 61.00 425 GLY A O 1
ATOM 3404 N N . GLY A 1 426 ? 0.919 -12.502 -5.246 1.00 69.19 426 GLY A N 1
ATOM 3405 C CA . GLY A 1 426 ? 1.952 -11.949 -6.104 1.00 69.19 426 GLY A CA 1
ATOM 3406 C C . GLY A 1 426 ? 1.406 -10.991 -7.159 1.00 69.19 426 GLY A C 1
ATOM 3407 O O . GLY A 1 426 ? 0.227 -10.995 -7.491 1.00 69.19 426 GLY A O 1
ATOM 3408 N N . GLY A 1 427 ? 2.290 -10.153 -7.699 1.00 76.56 427 GLY A N 1
ATOM 3409 C CA . GLY A 1 427 ? 1.986 -9.256 -8.801 1.00 76.56 427 GLY A CA 1
ATOM 3410 C C . GLY A 1 427 ? 2.867 -9.549 -10.007 1.00 76.56 427 GLY A C 1
ATOM 3411 O O . GLY A 1 427 ? 3.799 -8.788 -10.255 1.00 76.56 427 GLY A O 1
ATOM 3412 N N . ALA A 1 428 ? 2.617 -10.639 -10.734 1.00 87.75 428 ALA A N 1
ATOM 3413 C CA . ALA A 1 428 ? 3.343 -10.930 -11.968 1.00 87.75 428 ALA A CA 1
ATOM 3414 C C . ALA A 1 428 ? 2.466 -11.526 -13.069 1.00 87.75 428 ALA A C 1
ATOM 3416 O O . ALA A 1 428 ? 1.498 -12.231 -12.787 1.00 87.75 428 ALA A O 1
ATOM 3417 N N . TYR A 1 429 ? 2.830 -11.219 -14.312 1.00 93.06 429 TYR A N 1
ATOM 3418 C CA . TYR A 1 429 ? 2.101 -11.606 -15.511 1.00 93.06 429 TYR A CA 1
ATOM 3419 C C . TYR A 1 429 ? 3.077 -12.125 -16.571 1.00 93.06 429 TYR A C 1
ATOM 3421 O O . TYR A 1 429 ? 4.000 -11.410 -16.957 1.00 93.06 429 TYR A O 1
ATOM 3429 N N . ILE A 1 430 ? 2.870 -13.342 -17.065 1.00 94.19 430 ILE A N 1
ATOM 3430 C CA . ILE A 1 430 ? 3.613 -13.891 -18.204 1.00 94.19 430 ILE A CA 1
ATOM 3431 C C . ILE A 1 430 ? 2.864 -13.552 -19.480 1.00 94.19 430 ILE A C 1
ATOM 3433 O O . ILE A 1 430 ? 1.652 -13.757 -19.574 1.00 94.19 430 ILE A O 1
ATOM 3437 N N . PHE A 1 431 ? 3.585 -13.036 -20.465 1.00 96.00 431 PHE A N 1
ATOM 3438 C CA . PHE A 1 431 ? 3.029 -12.655 -21.754 1.00 96.00 431 PHE A CA 1
ATOM 3439 C C . PHE A 1 431 ? 4.021 -12.942 -22.879 1.00 96.00 431 PHE A C 1
ATOM 3441 O O . PHE A 1 431 ? 5.215 -13.142 -22.645 1.00 96.00 431 PHE A O 1
ATOM 3448 N N . THR A 1 432 ? 3.525 -12.969 -24.109 1.00 96.12 432 THR A N 1
ATOM 3449 C CA . THR A 1 432 ? 4.336 -13.219 -25.302 1.00 96.12 432 THR A CA 1
ATOM 3450 C C . THR A 1 432 ? 4.274 -12.054 -26.277 1.00 96.12 432 THR A C 1
ATOM 3452 O O . THR A 1 432 ? 3.236 -11.411 -26.424 1.00 96.12 432 THR A O 1
ATOM 3455 N N . VAL A 1 433 ? 5.390 -11.802 -26.963 1.00 94.88 433 VAL A N 1
ATOM 3456 C CA . VAL A 1 433 ? 5.488 -10.878 -28.104 1.00 94.88 433 VAL A CA 1
ATOM 3457 C C . VAL A 1 433 ? 6.357 -11.549 -29.159 1.00 94.88 433 VAL A C 1
ATOM 3459 O O . VAL A 1 433 ? 7.491 -11.922 -28.867 1.00 94.88 433 VAL A O 1
ATOM 3462 N N . SER A 1 434 ? 5.841 -11.723 -30.378 1.00 89.88 434 SER A N 1
ATOM 3463 C CA . SER A 1 434 ? 6.590 -12.308 -31.506 1.00 89.88 434 SER A CA 1
ATOM 3464 C C . SER A 1 434 ? 7.326 -13.614 -31.148 1.00 89.88 434 SER A C 1
ATOM 3466 O O . SER A 1 434 ? 8.507 -13.771 -31.450 1.00 89.88 434 SER A O 1
ATOM 3468 N N . ASN A 1 435 ? 6.631 -14.538 -30.471 1.00 85.75 435 ASN A N 1
ATOM 3469 C CA . ASN A 1 435 ? 7.128 -15.840 -29.985 1.00 85.75 435 ASN A CA 1
ATOM 3470 C C . ASN A 1 435 ? 8.203 -15.805 -28.886 1.00 85.75 435 ASN A C 1
ATOM 3472 O O . ASN A 1 435 ? 8.690 -16.860 -28.486 1.00 85.75 435 ASN A O 1
ATOM 3476 N N . LYS A 1 436 ? 8.558 -14.628 -28.366 1.00 94.44 436 LYS A N 1
ATOM 3477 C CA . LYS A 1 436 ? 9.382 -14.500 -27.161 1.00 94.44 436 LYS A CA 1
ATOM 3478 C C . LYS A 1 436 ? 8.509 -14.417 -25.920 1.00 94.44 436 LYS A C 1
ATOM 3480 O O . LYS A 1 436 ? 7.395 -13.892 -25.976 1.00 94.44 436 LYS A O 1
ATOM 3485 N N . VAL A 1 437 ? 9.040 -14.908 -24.805 1.00 95.88 437 VAL A N 1
ATOM 3486 C CA . VAL A 1 437 ? 8.351 -14.944 -23.513 1.00 95.88 437 VAL A CA 1
ATOM 3487 C C . VAL A 1 437 ? 8.895 -13.854 -22.604 1.00 95.88 437 VAL A C 1
ATOM 3489 O O . VAL A 1 437 ? 10.108 -13.674 -22.465 1.00 95.88 437 VAL A O 1
ATOM 3492 N N . TYR A 1 438 ? 7.980 -13.157 -21.945 1.00 95.88 438 TYR A N 1
ATOM 3493 C CA . TYR A 1 438 ? 8.278 -12.066 -21.038 1.00 95.88 438 TYR A CA 1
ATOM 3494 C C . TYR A 1 438 ? 7.506 -12.231 -19.735 1.00 95.88 438 TYR A C 1
ATOM 3496 O O . TYR A 1 438 ? 6.429 -12.826 -19.699 1.00 95.88 438 TYR A O 1
ATOM 3504 N N . CYS A 1 439 ? 8.045 -11.649 -18.671 1.00 93.69 439 CYS A N 1
ATOM 3505 C CA . CYS A 1 439 ? 7.346 -11.467 -17.413 1.00 93.69 439 CYS A CA 1
ATOM 3506 C C . CYS A 1 439 ? 7.253 -9.983 -17.074 1.00 93.69 439 CYS A C 1
ATOM 3508 O O . CYS A 1 439 ? 8.265 -9.287 -16.999 1.00 93.69 439 CYS A O 1
ATOM 3510 N N . TRP A 1 440 ? 6.047 -9.510 -16.792 1.00 94.25 440 TRP A N 1
ATOM 3511 C CA . TRP A 1 440 ? 5.799 -8.194 -16.226 1.00 94.25 440 TRP A CA 1
ATOM 3512 C C . TRP A 1 440 ? 5.614 -8.308 -14.710 1.00 94.25 440 TRP A C 1
ATOM 3514 O O . TRP A 1 440 ? 4.689 -8.959 -14.228 1.00 94.25 440 TRP A O 1
ATOM 3524 N N . ASN A 1 441 ? 6.517 -7.688 -13.948 1.00 88.19 441 ASN A N 1
ATOM 3525 C CA . ASN A 1 441 ? 6.404 -7.526 -12.503 1.00 88.19 441 ASN A CA 1
ATOM 3526 C C . ASN A 1 441 ? 5.544 -6.297 -12.211 1.00 88.19 441 ASN A C 1
ATOM 3528 O O . ASN A 1 441 ? 5.982 -5.158 -12.356 1.00 88.19 441 ASN A O 1
ATOM 3532 N N . MET A 1 442 ? 4.329 -6.540 -11.750 1.00 85.69 442 MET A N 1
ATOM 3533 C CA . MET A 1 442 ? 3.310 -5.529 -11.523 1.00 85.69 442 MET A CA 1
ATOM 3534 C C . MET A 1 442 ? 3.530 -4.704 -10.244 1.00 85.69 442 MET A C 1
ATOM 3536 O O . MET A 1 442 ? 2.971 -3.614 -10.118 1.00 85.69 442 MET A O 1
ATOM 3540 N N . LEU A 1 443 ? 4.341 -5.185 -9.288 1.00 73.38 443 LEU A N 1
ATOM 3541 C CA . LEU A 1 443 ? 4.680 -4.409 -8.085 1.00 73.38 443 LEU A CA 1
ATOM 3542 C C . LEU A 1 443 ? 5.751 -3.355 -8.366 1.00 73.38 443 LEU A C 1
ATOM 3544 O O . LEU A 1 443 ? 5.729 -2.277 -7.777 1.00 73.38 443 LEU A O 1
ATOM 3548 N N . THR A 1 444 ? 6.711 -3.675 -9.234 1.00 76.31 444 THR A N 1
ATOM 3549 C CA . THR A 1 444 ? 7.793 -2.752 -9.607 1.00 76.31 444 THR A CA 1
ATOM 3550 C C . THR A 1 444 ? 7.574 -2.092 -10.963 1.00 76.31 444 THR A C 1
ATOM 3552 O O . THR A 1 444 ? 8.312 -1.166 -11.295 1.00 76.31 444 THR A O 1
ATOM 3555 N N . ASN A 1 445 ? 6.565 -2.527 -11.713 1.00 82.38 445 ASN A N 1
ATOM 3556 C CA . ASN A 1 445 ? 6.293 -2.141 -13.093 1.00 82.38 445 ASN A CA 1
ATOM 3557 C C . ASN A 1 445 ? 7.497 -2.365 -14.035 1.00 82.38 445 ASN A C 1
ATOM 3559 O O . ASN A 1 445 ? 7.848 -1.504 -14.836 1.00 82.38 445 ASN A O 1
ATOM 3563 N N . GLU A 1 446 ? 8.177 -3.504 -13.883 1.00 88.50 446 GLU A N 1
ATOM 3564 C CA . GLU A 1 446 ? 9.376 -3.884 -14.649 1.00 88.50 446 GLU A CA 1
ATOM 3565 C C . GLU A 1 446 ? 9.080 -5.064 -15.577 1.00 88.50 446 GLU A C 1
ATOM 3567 O O . GLU A 1 446 ? 8.292 -5.943 -15.224 1.00 88.50 446 GLU A O 1
ATOM 3572 N N . ILE A 1 447 ? 9.730 -5.110 -16.745 1.00 93.00 447 ILE A N 1
ATOM 3573 C CA . ILE A 1 447 ? 9.584 -6.204 -17.714 1.00 93.00 447 ILE A CA 1
ATOM 3574 C C . ILE A 1 447 ? 10.897 -6.955 -17.879 1.00 93.00 447 ILE A C 1
ATOM 3576 O O . ILE A 1 447 ? 11.953 -6.366 -18.104 1.00 93.00 447 ILE A O 1
ATOM 3580 N N . TYR A 1 448 ? 10.797 -8.276 -17.814 1.00 93.94 448 TYR A N 1
ATOM 3581 C CA . TYR A 1 448 ? 11.899 -9.210 -17.957 1.00 93.94 448 TYR A CA 1
ATOM 3582 C C . TYR A 1 448 ? 11.676 -10.080 -19.194 1.00 93.94 448 TYR A C 1
ATOM 3584 O O . TYR A 1 448 ? 10.607 -10.662 -19.350 1.00 93.94 448 TYR A O 1
ATOM 3592 N N . GLU A 1 449 ? 12.678 -10.185 -20.063 1.00 95.38 449 GLU A N 1
ATOM 3593 C CA . GLU A 1 449 ? 12.722 -11.173 -21.148 1.00 95.38 449 GLU A CA 1
ATOM 3594 C C . GLU A 1 449 ? 13.323 -12.475 -20.615 1.00 95.38 449 GLU A C 1
ATOM 3596 O O . GLU A 1 449 ? 14.373 -12.434 -19.968 1.00 95.38 449 GLU A O 1
ATOM 3601 N N . TYR A 1 450 ? 12.701 -13.620 -20.901 1.00 93.75 450 TYR A N 1
ATOM 3602 C CA . TYR A 1 450 ? 13.330 -14.918 -20.656 1.00 93.75 450 TYR A CA 1
ATOM 3603 C C . TYR A 1 450 ? 14.385 -15.195 -21.726 1.00 93.75 450 TYR A C 1
ATOM 3605 O O . TYR A 1 450 ? 14.082 -15.249 -22.918 1.00 93.75 450 TYR A O 1
ATOM 3613 N N . THR A 1 451 ? 15.635 -15.362 -21.299 1.00 93.44 451 THR A N 1
ATOM 3614 C CA . THR A 1 451 ? 16.779 -15.599 -22.193 1.00 93.44 451 THR A CA 1
ATOM 3615 C C . THR A 1 451 ? 17.191 -17.062 -22.245 1.00 93.44 451 THR A C 1
ATOM 3617 O O . THR A 1 451 ? 17.852 -17.466 -23.199 1.00 93.44 451 THR A O 1
ATOM 3620 N N . ASN A 1 452 ? 16.806 -17.857 -21.245 1.00 89.81 452 ASN A N 1
ATOM 3621 C CA . ASN A 1 452 ? 17.022 -19.296 -21.231 1.00 89.81 452 ASN A CA 1
ATOM 3622 C C . ASN A 1 452 ? 16.061 -19.982 -20.241 1.00 89.81 452 ASN A C 1
ATOM 3624 O O . ASN A 1 452 ? 16.141 -19.695 -19.044 1.00 89.81 452 ASN A O 1
ATOM 3628 N N . PRO A 1 453 ? 15.191 -20.901 -20.691 1.00 92.38 453 PRO A N 1
ATOM 3629 C CA . PRO A 1 453 ? 14.786 -21.114 -22.083 1.00 92.38 453 PRO A CA 1
ATOM 3630 C C . PRO A 1 453 ? 14.017 -19.905 -22.647 1.00 92.38 453 PRO A C 1
ATOM 3632 O O . PRO A 1 453 ? 13.547 -19.057 -21.895 1.00 92.38 453 PRO A O 1
ATOM 3635 N N . THR A 1 454 ? 13.906 -19.811 -23.975 1.00 91.25 454 THR A N 1
ATOM 3636 C CA . THR A 1 454 ? 13.289 -18.660 -24.671 1.00 91.25 454 THR A CA 1
ATOM 3637 C C . THR A 1 454 ? 11.864 -18.921 -25.163 1.00 91.25 454 THR A C 1
ATOM 3639 O O . THR A 1 454 ? 11.156 -17.968 -25.487 1.00 91.25 454 THR A O 1
ATOM 3642 N N . ASP A 1 455 ? 11.433 -20.185 -25.212 1.00 92.50 455 ASP A N 1
ATOM 3643 C CA . ASP A 1 455 ? 10.090 -20.592 -25.626 1.00 92.50 455 ASP A CA 1
ATOM 3644 C C . ASP A 1 455 ? 9.168 -20.881 -24.430 1.00 92.50 455 ASP A C 1
ATOM 3646 O O . ASP A 1 455 ? 9.608 -21.294 -23.354 1.00 92.50 455 ASP A O 1
ATOM 3650 N N . LEU A 1 456 ? 7.863 -20.683 -24.634 1.00 91.19 456 LEU A N 1
ATOM 3651 C CA . LEU A 1 456 ? 6.856 -20.748 -23.572 1.00 91.19 456 LEU A CA 1
ATOM 3652 C C . LEU A 1 456 ? 6.784 -22.124 -22.907 1.00 91.19 456 LEU A C 1
ATOM 3654 O O . LEU A 1 456 ? 6.756 -22.204 -21.683 1.00 91.19 456 LEU A O 1
ATOM 3658 N N . ASN A 1 457 ? 6.806 -23.207 -23.682 1.00 91.50 457 ASN A N 1
ATOM 3659 C CA . ASN A 1 457 ? 6.659 -24.558 -23.137 1.00 91.50 457 ASN A CA 1
ATOM 3660 C C . ASN A 1 457 ? 7.848 -24.943 -22.256 1.00 91.50 457 ASN A C 1
ATOM 3662 O O . ASN A 1 457 ? 7.663 -25.491 -21.168 1.00 91.50 457 ASN A O 1
ATOM 3666 N N . SER A 1 458 ? 9.065 -24.616 -22.689 1.00 90.19 458 SER A N 1
ATOM 3667 C CA . SER A 1 458 ? 10.265 -24.853 -21.894 1.00 90.19 458 SER A CA 1
ATOM 3668 C C . SER A 1 458 ? 10.299 -23.977 -20.642 1.00 90.19 458 SER A C 1
ATOM 3670 O O . SER A 1 458 ? 10.670 -24.473 -19.578 1.00 90.19 458 SER A O 1
ATOM 3672 N N . VAL A 1 459 ? 9.871 -22.707 -20.722 1.00 91.31 459 VAL A N 1
ATOM 3673 C CA . VAL A 1 459 ? 9.734 -21.836 -19.537 1.00 91.31 459 VAL A CA 1
ATOM 3674 C C . VAL A 1 459 ? 8.768 -22.468 -18.531 1.00 91.31 459 VAL A C 1
ATOM 3676 O O . VAL A 1 459 ? 9.126 -22.644 -17.366 1.00 91.31 459 VAL A O 1
ATOM 3679 N N . LEU A 1 460 ? 7.588 -22.905 -18.981 1.00 91.31 460 LEU A N 1
ATOM 3680 C CA . LEU A 1 460 ? 6.599 -23.574 -18.131 1.00 91.31 460 LEU A CA 1
ATOM 3681 C C . LEU A 1 460 ? 7.144 -24.869 -17.516 1.00 91.31 460 LEU A C 1
ATOM 3683 O O . LEU A 1 460 ? 6.925 -25.126 -16.333 1.00 91.31 460 LEU A O 1
ATOM 3687 N N . ALA A 1 461 ? 7.892 -25.669 -18.280 1.00 88.75 461 ALA A N 1
ATOM 3688 C CA . ALA A 1 461 ? 8.509 -26.893 -17.776 1.00 88.75 461 ALA A CA 1
ATOM 3689 C C . ALA A 1 461 ? 9.500 -26.615 -16.635 1.00 88.75 461 ALA A C 1
ATOM 3691 O O . ALA A 1 461 ? 9.515 -27.350 -15.648 1.00 88.75 461 ALA A O 1
ATOM 3692 N N . GLN A 1 462 ? 10.289 -25.539 -16.734 1.00 90.12 462 GLN A N 1
ATOM 3693 C CA . GLN A 1 462 ? 11.194 -25.116 -15.660 1.00 90.12 462 GLN A CA 1
ATOM 3694 C C . GLN A 1 462 ? 10.427 -24.590 -14.440 1.00 90.12 462 GLN A C 1
ATOM 3696 O O . GLN A 1 462 ? 10.797 -24.907 -13.312 1.00 90.12 462 GLN A O 1
ATOM 3701 N N . MET A 1 463 ? 9.344 -23.832 -14.646 1.00 88.19 463 MET A N 1
ATOM 3702 C CA . MET A 1 463 ? 8.510 -23.297 -13.559 1.00 88.19 463 MET A CA 1
ATOM 3703 C C . MET A 1 463 ? 7.766 -24.384 -12.772 1.00 88.19 463 MET A C 1
ATOM 3705 O O . MET A 1 463 ? 7.522 -24.210 -11.585 1.00 88.19 463 MET A O 1
ATOM 3709 N N . LYS A 1 464 ? 7.420 -25.511 -13.408 1.00 87.88 464 LYS A N 1
ATOM 3710 C CA . LYS A 1 464 ? 6.777 -26.660 -12.743 1.00 87.88 464 LYS A CA 1
ATOM 3711 C C . LYS A 1 464 ? 7.733 -27.487 -11.880 1.00 87.88 464 LYS A C 1
ATOM 3713 O O . LYS A 1 464 ? 7.288 -28.382 -11.162 1.00 87.88 464 LYS A O 1
ATOM 3718 N N . MET A 1 465 ? 9.042 -27.251 -11.972 1.00 82.00 465 MET A N 1
ATOM 3719 C CA . MET A 1 465 ? 10.001 -27.952 -11.124 1.00 82.00 465 MET A CA 1
ATOM 3720 C C . MET A 1 465 ? 9.884 -27.479 -9.668 1.00 82.00 465 MET A C 1
ATOM 3722 O O . MET A 1 465 ? 9.507 -26.333 -9.425 1.00 82.00 465 MET A O 1
ATOM 3726 N N . PRO A 1 466 ? 10.265 -28.314 -8.683 1.00 72.81 466 PRO A N 1
ATOM 3727 C CA . PRO A 1 466 ? 10.291 -27.896 -7.287 1.00 72.81 466 PRO A CA 1
ATOM 3728 C C . PRO A 1 466 ? 11.099 -26.601 -7.080 1.00 72.81 466 PRO A C 1
ATOM 3730 O O . PRO A 1 466 ? 12.084 -26.382 -7.802 1.00 72.81 466 PRO A O 1
ATOM 3733 N N . PRO A 1 467 ? 10.752 -25.773 -6.075 1.00 65.69 467 PRO A N 1
ATOM 3734 C CA . PRO A 1 467 ? 11.469 -24.536 -5.781 1.00 65.69 467 PRO A CA 1
ATOM 3735 C C . PRO A 1 467 ? 12.987 -24.741 -5.745 1.00 65.69 467 PRO A C 1
ATOM 3737 O O . PRO A 1 467 ? 13.501 -25.674 -5.124 1.00 65.69 467 PRO A O 1
ATOM 3740 N N . GLY A 1 468 ? 13.715 -23.892 -6.472 1.00 64.69 468 GLY A N 1
ATOM 3741 C CA . GLY A 1 468 ? 15.174 -23.974 -6.571 1.00 64.69 468 GLY A CA 1
ATOM 3742 C C . GLY A 1 468 ? 15.734 -25.015 -7.554 1.00 64.69 468 GLY A C 1
ATOM 3743 O O . GLY A 1 468 ? 16.949 -25.036 -7.737 1.00 64.69 468 GLY A O 1
ATOM 3744 N N . LYS A 1 469 ? 14.905 -25.847 -8.206 1.00 77.00 469 LYS A N 1
ATOM 3745 C CA . LYS A 1 469 ? 15.355 -26.839 -9.208 1.00 77.00 469 LYS A CA 1
ATOM 3746 C C . LYS A 1 469 ? 15.247 -26.359 -10.654 1.00 77.00 469 LYS A C 1
ATOM 3748 O O . LYS A 1 469 ? 16.094 -26.727 -11.461 1.00 77.00 469 LYS A O 1
ATOM 3753 N N . GLY A 1 470 ? 14.245 -25.537 -10.962 1.00 81.44 470 GLY A N 1
ATOM 3754 C CA . GLY A 1 470 ? 14.107 -24.919 -12.280 1.00 81.44 470 GLY A CA 1
ATOM 3755 C C . GLY A 1 470 ? 15.218 -23.903 -12.555 1.00 81.44 470 GLY A C 1
ATOM 3756 O O . GLY A 1 470 ? 15.623 -23.151 -11.660 1.00 81.44 470 GLY A O 1
ATOM 3757 N N . THR A 1 471 ? 15.690 -23.868 -13.801 1.00 84.31 471 THR A N 1
ATOM 3758 C CA . THR A 1 471 ? 16.675 -22.897 -14.291 1.00 84.31 471 THR A CA 1
ATOM 3759 C C . THR A 1 471 ? 15.997 -21.968 -15.290 1.00 84.31 471 THR A C 1
ATOM 3761 O O . THR A 1 471 ? 15.649 -22.382 -16.392 1.00 84.31 471 THR A O 1
ATOM 3764 N N . LEU A 1 472 ? 15.789 -20.718 -14.881 1.00 87.00 472 LEU A N 1
ATOM 3765 C CA . LEU A 1 472 ? 15.266 -19.649 -15.723 1.00 87.00 472 LEU A CA 1
ATOM 3766 C C . LEU A 1 472 ? 16.264 -18.497 -15.666 1.00 87.00 472 LEU A C 1
ATOM 3768 O O . LEU A 1 472 ? 16.589 -18.010 -14.581 1.00 87.00 472 LEU A O 1
ATOM 3772 N N . GLU A 1 473 ? 16.740 -18.066 -16.823 1.00 87.88 473 GLU A N 1
ATOM 3773 C CA . GLU A 1 473 ? 17.526 -16.850 -16.962 1.00 87.88 473 GLU A CA 1
ATOM 3774 C C . GLU A 1 473 ? 16.654 -15.759 -17.559 1.00 87.88 473 GLU A C 1
ATOM 3776 O O . GLU A 1 473 ? 15.907 -15.982 -18.516 1.00 87.88 473 GLU A O 1
ATOM 3781 N N . THR A 1 474 ? 16.765 -14.565 -16.986 1.00 89.88 474 THR A N 1
ATOM 3782 C CA . THR A 1 474 ? 15.999 -13.406 -17.425 1.00 89.88 474 THR A CA 1
ATOM 3783 C C . THR A 1 474 ? 16.885 -12.186 -17.569 1.00 89.88 474 THR A C 1
ATOM 3785 O O . THR A 1 474 ? 17.828 -11.996 -16.796 1.00 89.88 474 THR A O 1
ATOM 3788 N N . LYS A 1 475 ? 16.504 -11.298 -18.480 1.00 91.62 475 LYS A N 1
ATOM 3789 C CA . LYS A 1 475 ? 17.107 -9.982 -18.662 1.00 91.62 475 LYS A CA 1
ATOM 3790 C C . LYS A 1 475 ? 16.058 -8.899 -18.415 1.00 91.62 475 LYS A C 1
ATOM 3792 O O . LYS A 1 475 ? 15.030 -8.881 -19.083 1.00 91.62 475 LYS A O 1
ATOM 3797 N N . LEU A 1 476 ? 16.332 -7.980 -17.486 1.00 90.88 476 LEU A N 1
ATOM 3798 C CA . LEU A 1 476 ? 15.530 -6.762 -17.313 1.00 90.88 476 LEU A CA 1
ATOM 3799 C C . LEU A 1 476 ? 15.661 -5.887 -18.567 1.00 90.88 476 LEU A C 1
ATOM 3801 O O . LEU A 1 476 ? 16.780 -5.618 -19.012 1.00 90.88 476 LEU A O 1
ATOM 3805 N N . LEU A 1 477 ? 14.533 -5.451 -19.121 1.00 91.62 477 LEU A N 1
ATOM 3806 C CA . LEU A 1 477 ? 14.506 -4.524 -20.246 1.00 91.62 477 LEU A CA 1
ATOM 3807 C C . LEU A 1 477 ? 14.558 -3.076 -19.756 1.00 91.62 477 LEU A C 1
ATOM 3809 O O . LEU A 1 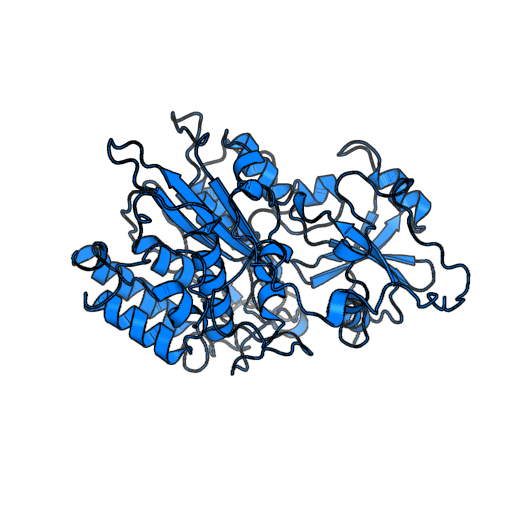477 ? 13.946 -2.722 -18.748 1.00 91.62 477 LEU A O 1
ATOM 3813 N N . GLU A 1 478 ? 15.312 -2.250 -20.475 1.00 87.81 478 GLU A N 1
ATOM 3814 C CA . GLU A 1 478 ? 15.372 -0.809 -20.241 1.00 87.81 478 GLU A CA 1
ATOM 3815 C C . GLU A 1 478 ? 14.259 -0.101 -21.016 1.00 87.81 478 GLU A C 1
ATOM 3817 O O . GLU A 1 478 ? 13.780 -0.606 -22.033 1.00 87.81 478 GLU A O 1
ATOM 3822 N N . ASP A 1 479 ? 13.855 1.074 -20.531 1.00 84.75 479 ASP A N 1
ATOM 3823 C CA . ASP A 1 479 ? 12.896 1.917 -21.239 1.00 84.75 479 ASP A CA 1
ATOM 3824 C C . ASP A 1 479 ? 13.452 2.272 -22.635 1.00 84.75 479 ASP A C 1
ATOM 3826 O O . ASP A 1 479 ? 14.595 2.725 -22.755 1.00 84.75 479 ASP A O 1
ATOM 3830 N N . ALA A 1 480 ? 12.647 2.065 -23.677 1.00 77.56 480 ALA A N 1
ATOM 3831 C CA . ALA A 1 480 ? 12.944 2.476 -25.042 1.00 77.56 480 ALA A CA 1
ATOM 3832 C C . ALA A 1 480 ? 13.003 4.011 -25.137 1.00 77.56 480 ALA A C 1
ATOM 3834 O O . ALA A 1 480 ? 12.321 4.716 -24.389 1.00 77.56 480 ALA A O 1
ATOM 3835 N N . GLU A 1 481 ? 13.860 4.518 -26.028 1.00 52.50 481 GLU A N 1
ATOM 3836 C CA . GLU A 1 481 ? 14.067 5.961 -26.224 1.00 52.50 481 GLU A CA 1
ATOM 3837 C C . GLU A 1 481 ? 12.906 6.679 -26.910 1.00 52.50 481 GLU A C 1
ATOM 3839 O O . GLU A 1 481 ? 12.285 6.085 -27.823 1.00 52.50 481 GLU A O 1
#